Protein AF-A0A813HVU5-F1 (afdb_monomer_lite)

Sequence (683 aa):
MAVALLLPLLDLRRGPETTDIMLYLDDRAWASTAASDCMNFGRKWKDWSSRLGLKENEAKEKYYHQNYALALDEFAKVGAPPKTISGAPALLGVELAPEAGRPFTDKEKKKLDQAALVARTARSLPLPAFRRLRIAAAKAVPKAAYGWLCEAPTEQIFAKVEDAIARAGPNPAMGDRDLKMLFRGHSASPYFMAGQQVLMAAWRRAKRSKALPGTWREVGWVLTLRIFLQKIGCLEVAAWRWTTRLGGIIDLDPSSGDFDQTSGAVGHNTREAWRLTHFERWLARSDARIDSRQCQATAYNEQRCTLTRKLVANDSHRFAEVTGASVSPQKFEVMLSRKDRRNGREPNLCSWCKEARGADWEHMVWKCNASGKPPELAPPTDLLQRPLGWASTARTHSYNFAVLDWMAEVRQRILEDWYEHMSSAPKVKGTGRIAAAATAASYSSSNNHSNRQTAKGAAAATTAATATATAAATRQPQKRKAASQSSGRGSSAGGDQKAVTSSSKKSKLSTPAKKKKIRSSQWLSAFEDVQKKYHCCCARWCSELTQHSADYGFRPRSRLRGHSHRLLNPLSVAILAQAVAVLVVVAKQISHGERGWSGLCCRGCACRNLGQGASPHCASSCGGGHWCLRQSTRRCDTPHKQRGPGHAQGRMSKHAGDWCLSRGTSCRAAGGKASPQEEKEGK

pLDDT: mean 72.26, std 27.8, range [23.89, 98.5]

Organism: Polarella glacialis (NCBI:txid89957)

Radius of gyration: 37.45 Å; chains: 1; bounding box: 85×114×115 Å

Secondary structure (DSSP, 8-state):
-HHHHHHHHHHHTTS-TT-EEEEETTEEEEE-SSHHHHHHHHHHHHHHHHHTT----TTT--B--SSHHHHHHHHHHTT--GGGB-SS-EETTEEP-SSTTPPPPHHHHHHHHHHHHHHHHHHTSSS-HHHHHHHHHHHHHHHHHTT-SSS---HHHHHHHHHHHHTTS---TTS-HHHHHHHH-GGG-HHHHHHHHHHHHHHHHHHHHTS-SS---SSHHHHHHHHHHHHTTEEEEETTEEEETTS-EEE--TTSTT--SSSHHHHHHHHHHHHHHHHHHHHTTTTT-HHHHHTTTPPP-HHHHHHHHHHTTT-HHHHHHHTT----HHHHHHHHTTTGGGG-PPP---TTT--STT-SHHIIIII-GGG---TT-PPP-STTHHHH-PPPTTS-HHHHHHHHHHHHHHHHHHHHHHHHHHHHS---TT-HHHHHHHHHHHHHHHHHHGGGT-SSS-SS--SS--S--------PPPPPP--------------------------------------HHHHHHHHHHHHHHHHHHHHHHHHHHHHHHHHT--------------PPPHHHHHHHHHHHHHHHHHHHHHHHHTSS----------------------------------PPP--------------------------------------------------

Structure (mmCIF, N/CA/C/O backbone):
data_AF-A0A813HVU5-F1
#
_entry.id   AF-A0A813HVU5-F1
#
loop_
_atom_site.group_PDB
_atom_site.id
_atom_site.type_symbol
_atom_site.label_atom_id
_atom_site.label_alt_id
_atom_site.label_comp_id
_atom_site.label_asym_id
_atom_site.label_entity_id
_atom_site.label_seq_id
_atom_site.pdbx_PDB_ins_code
_atom_site.Cartn_x
_atom_site.Cartn_y
_atom_site.Cartn_z
_atom_site.occupancy
_atom_site.B_iso_or_equiv
_atom_site.auth_seq_id
_atom_site.auth_comp_id
_atom_site.auth_asym_id
_atom_site.auth_atom_id
_atom_site.pdbx_PDB_model_num
ATOM 1 N N . MET A 1 1 ? -4.651 -18.122 36.552 1.00 64.75 1 MET A N 1
ATOM 2 C CA . MET A 1 1 ? -5.078 -16.720 36.304 1.00 64.75 1 MET A CA 1
ATOM 3 C C . MET A 1 1 ? -6.364 -16.626 35.480 1.00 64.75 1 MET A C 1
ATOM 5 O O . MET A 1 1 ? -7.356 -16.227 36.062 1.00 64.75 1 MET A O 1
ATOM 9 N N . ALA A 1 2 ? -6.411 -17.025 34.198 1.00 68.94 2 ALA A N 1
ATOM 10 C CA . ALA A 1 2 ? -7.618 -16.871 33.356 1.00 68.94 2 ALA A CA 1
ATOM 11 C C . ALA A 1 2 ? -8.915 -17.432 33.986 1.00 68.94 2 ALA A C 1
ATOM 13 O O . ALA A 1 2 ? -9.935 -16.753 33.985 1.00 68.94 2 ALA A O 1
ATOM 14 N N . VAL A 1 3 ? -8.847 -18.615 34.609 1.00 79.19 3 VAL A N 1
ATOM 15 C CA . VAL A 1 3 ? -9.971 -19.238 35.341 1.00 79.19 3 VAL A CA 1
ATOM 16 C C . VAL A 1 3 ? -10.479 -18.363 36.495 1.00 79.19 3 VAL A C 1
ATOM 18 O O . VAL A 1 3 ? -11.683 -18.217 36.665 1.00 79.19 3 VAL A O 1
ATOM 21 N N . ALA A 1 4 ? -9.580 -17.716 37.245 1.00 82.69 4 ALA A N 1
ATOM 22 C CA . ALA A 1 4 ? -9.945 -16.843 38.364 1.00 82.69 4 ALA A CA 1
ATOM 23 C C . ALA A 1 4 ? -10.682 -15.569 37.911 1.00 82.69 4 ALA A C 1
ATOM 25 O O . ALA A 1 4 ? -11.416 -14.980 38.694 1.00 82.69 4 ALA A O 1
ATOM 26 N N . LEU A 1 5 ? -10.529 -15.166 36.643 1.00 84.88 5 LEU A N 1
ATOM 27 C CA . LEU A 1 5 ? -11.269 -14.046 36.056 1.00 84.88 5 LEU A CA 1
ATOM 28 C C . LEU A 1 5 ? -12.650 -14.459 35.516 1.00 84.88 5 LEU A C 1
ATOM 30 O O . LEU A 1 5 ? -13.473 -13.583 35.267 1.00 84.88 5 LEU A O 1
ATOM 34 N N . LEU A 1 6 ? -12.945 -15.759 35.360 1.00 85.25 6 LEU A N 1
ATOM 35 C CA . LEU A 1 6 ? -14.247 -16.215 34.852 1.00 85.25 6 LEU A CA 1
ATOM 36 C C . LEU A 1 6 ? -15.395 -15.856 35.801 1.00 85.25 6 LEU A C 1
ATOM 38 O O . LEU A 1 6 ? -16.432 -15.404 35.328 1.00 85.25 6 LEU A O 1
ATOM 42 N N . LEU A 1 7 ? -15.213 -16.015 37.116 1.00 88.06 7 LEU A N 1
ATOM 43 C CA . LEU A 1 7 ? -16.244 -15.681 38.105 1.00 88.06 7 LEU A CA 1
ATOM 44 C C . LEU A 1 7 ? -16.591 -14.175 38.106 1.00 88.06 7 LEU A C 1
ATOM 46 O O . LEU A 1 7 ? -17.766 -13.874 37.890 1.00 88.06 7 LEU A O 1
ATOM 50 N N . PRO A 1 8 ? -15.623 -13.234 38.208 1.00 89.44 8 PRO A N 1
ATOM 51 C CA . PRO A 1 8 ? -15.885 -11.810 37.994 1.00 89.44 8 PRO A CA 1
ATOM 52 C C . PRO A 1 8 ? -16.591 -11.514 36.670 1.00 89.44 8 PRO A C 1
ATOM 54 O O . PRO A 1 8 ? -17.556 -10.761 36.648 1.00 89.44 8 PRO A O 1
ATOM 57 N N . LEU A 1 9 ? -16.152 -12.111 35.554 1.00 87.94 9 LEU A N 1
ATOM 58 C CA . LEU A 1 9 ? -16.755 -11.855 34.241 1.00 87.94 9 LEU A CA 1
ATOM 59 C C . LEU A 1 9 ? -18.195 -12.376 34.133 1.00 87.94 9 LEU A C 1
ATOM 61 O O . LEU A 1 9 ? -19.011 -11.742 33.470 1.00 87.94 9 LEU A O 1
ATOM 65 N N . LEU A 1 10 ? -18.519 -13.510 34.759 1.00 89.12 10 LEU A N 1
ATOM 66 C CA . LEU A 1 10 ? -19.881 -14.049 34.801 1.00 89.12 10 LEU A CA 1
ATOM 67 C C . LEU A 1 10 ? -20.800 -13.198 35.683 1.00 89.12 10 LEU A C 1
ATOM 69 O O . LEU A 1 10 ? -21.936 -12.942 35.293 1.00 89.12 10 LEU A O 1
ATOM 73 N N . ASP A 1 11 ? -20.311 -12.733 36.832 1.00 89.69 11 ASP A N 1
ATOM 74 C CA . ASP A 1 11 ? -21.054 -11.843 37.727 1.00 89.69 11 ASP A CA 1
ATOM 75 C C . ASP A 1 11 ? -21.296 -10.464 37.089 1.00 89.69 11 ASP A C 1
ATOM 77 O O . ASP A 1 11 ? -22.418 -9.966 37.045 1.00 89.69 11 ASP A O 1
ATOM 81 N N . LEU A 1 12 ? -20.266 -9.885 36.472 1.00 88.50 12 LEU A N 1
ATOM 82 C CA . LEU A 1 12 ? -20.356 -8.603 35.773 1.00 88.50 12 LEU A CA 1
ATOM 83 C C . LEU A 1 12 ? -21.244 -8.660 34.520 1.00 88.50 12 LEU A C 1
ATOM 85 O O . LEU A 1 12 ? -21.905 -7.672 34.208 1.00 88.50 12 LEU A O 1
ATOM 89 N N . ARG A 1 13 ? -21.332 -9.815 33.844 1.00 87.06 13 ARG A N 1
ATOM 90 C CA . ARG A 1 13 ? -22.300 -10.062 32.755 1.00 87.06 13 ARG A CA 1
ATOM 91 C C . ARG A 1 13 ? -23.753 -10.179 33.219 1.00 87.06 13 ARG A C 1
ATOM 93 O O . ARG A 1 13 ? -24.636 -10.133 32.374 1.00 87.06 13 ARG A O 1
ATOM 100 N N . ARG A 1 14 ? -24.013 -10.313 34.525 1.00 87.19 14 ARG A N 1
ATOM 101 C CA . ARG A 1 14 ? -25.356 -10.166 35.123 1.00 87.19 14 ARG A CA 1
ATOM 102 C C . ARG A 1 14 ? -25.674 -8.707 35.489 1.00 87.19 14 ARG A C 1
ATOM 104 O O . ARG A 1 14 ? -26.652 -8.449 36.185 1.00 87.19 14 ARG A O 1
ATOM 111 N N . GLY A 1 15 ? -24.814 -7.764 35.097 1.00 80.88 15 GLY A N 1
ATOM 112 C CA . GLY A 1 15 ? -25.079 -6.330 35.175 1.00 80.88 15 GLY A CA 1
ATOM 113 C C . GLY A 1 15 ? -26.140 -5.865 34.166 1.00 80.88 15 GLY A C 1
ATOM 114 O O . GLY A 1 15 ? -26.842 -6.692 33.587 1.00 80.88 15 GLY A O 1
ATOM 115 N N . PRO A 1 16 ? -26.262 -4.544 33.950 1.00 80.12 16 PRO A N 1
ATOM 116 C CA . PRO A 1 16 ? -27.166 -3.987 32.949 1.00 80.12 16 PRO A CA 1
ATOM 117 C C . PRO A 1 16 ? -26.905 -4.583 31.560 1.00 80.12 16 PRO A C 1
ATOM 119 O O . PRO A 1 16 ? -25.755 -4.631 31.117 1.00 80.12 16 PRO A O 1
ATOM 122 N N . GLU A 1 17 ? -27.968 -4.976 30.851 1.00 80.81 17 GLU A N 1
ATOM 123 C CA . GLU A 1 17 ? -27.894 -5.535 29.486 1.00 80.81 17 GLU A CA 1
ATOM 124 C C . GLU A 1 17 ? -27.245 -4.569 28.475 1.00 80.81 17 GLU A C 1
ATOM 126 O O . GLU A 1 17 ? -26.781 -4.980 27.415 1.00 80.81 17 GLU A O 1
ATOM 131 N N . THR A 1 18 ? -27.160 -3.286 28.831 1.00 85.94 18 THR A N 1
ATOM 132 C CA . THR A 1 18 ? -26.508 -2.201 28.088 1.00 85.94 18 THR A CA 1
ATOM 133 C C . THR A 1 18 ? -24.976 -2.240 28.115 1.00 85.94 18 THR A C 1
ATOM 135 O O . THR A 1 18 ? -24.357 -1.457 27.395 1.00 85.94 18 THR A O 1
ATOM 138 N N . THR A 1 19 ? -24.342 -3.092 28.936 1.00 89.69 19 THR A N 1
ATOM 139 C CA . THR A 1 19 ? -22.881 -3.064 29.145 1.00 89.69 19 THR A CA 1
ATOM 140 C C . THR A 1 19 ? -22.122 -4.129 28.343 1.00 89.69 19 THR A C 1
ATOM 142 O O . THR A 1 19 ? -22.064 -5.301 28.717 1.00 89.69 19 THR A O 1
ATOM 145 N N . ASP A 1 20 ? -21.432 -3.695 27.288 1.00 89.81 20 ASP A N 1
ATOM 146 C CA . ASP A 1 20 ? -20.458 -4.495 26.542 1.00 89.81 20 ASP A CA 1
ATOM 147 C C . ASP A 1 20 ? -19.122 -4.608 27.301 1.00 89.81 20 ASP A C 1
ATOM 149 O O . ASP A 1 20 ? -18.609 -3.623 27.834 1.00 89.81 20 ASP A O 1
ATOM 153 N N . ILE A 1 21 ? -18.506 -5.799 27.300 1.00 90.81 21 ILE A N 1
ATOM 154 C CA . ILE A 1 21 ? -17.239 -6.083 28.004 1.00 90.81 21 ILE A CA 1
ATOM 155 C C . ILE A 1 21 ? -16.201 -6.659 27.035 1.00 90.81 21 ILE A C 1
ATOM 157 O O . ILE A 1 21 ? -16.434 -7.676 26.376 1.00 90.81 21 ILE A O 1
ATOM 161 N N . MET A 1 22 ? -15.009 -6.062 27.012 1.00 90.25 22 MET A N 1
ATOM 162 C CA . MET A 1 22 ? -13.851 -6.506 26.238 1.00 90.25 22 MET A CA 1
ATOM 163 C C . MET A 1 22 ? -12.650 -6.754 27.158 1.00 90.25 22 MET A C 1
ATOM 165 O O . MET A 1 22 ? -12.278 -5.905 27.967 1.00 90.25 22 MET A O 1
ATOM 169 N N . LEU A 1 23 ? -12.010 -7.915 27.011 1.00 88.94 23 LEU A N 1
ATOM 170 C CA . LEU A 1 23 ? -10.828 -8.296 27.786 1.00 88.94 23 LEU A CA 1
ATOM 171 C C . LEU A 1 23 ? -9.714 -8.781 26.856 1.00 88.94 23 LEU A C 1
ATOM 173 O O . LEU A 1 23 ? -9.942 -9.615 25.978 1.00 88.94 23 LEU A O 1
ATOM 177 N N . TYR A 1 24 ? -8.506 -8.268 27.074 1.00 89.19 24 TYR A N 1
ATOM 178 C CA . TYR A 1 24 ? -7.297 -8.646 26.359 1.00 89.19 24 TYR A CA 1
ATOM 179 C C . TYR A 1 24 ? -6.131 -8.725 27.351 1.00 89.19 24 TYR A C 1
ATOM 181 O O . TYR A 1 24 ? -5.514 -7.719 27.687 1.00 89.19 24 TYR A O 1
ATOM 189 N N . LEU A 1 25 ? -5.820 -9.941 27.814 1.00 88.31 25 LEU A N 1
ATOM 190 C CA . LEU A 1 25 ? -4.843 -10.180 28.886 1.00 88.31 25 LEU A CA 1
ATOM 191 C C . LEU A 1 25 ? -5.219 -9.408 30.170 1.00 88.31 25 LEU A C 1
ATOM 193 O O . LEU A 1 25 ? -6.262 -9.700 30.755 1.00 88.31 25 LEU A O 1
ATOM 197 N N . ASP A 1 26 ? -4.381 -8.471 30.620 1.00 88.75 26 ASP A N 1
ATOM 198 C CA . ASP A 1 26 ? -4.641 -7.569 31.746 1.00 88.75 26 ASP A CA 1
ATOM 199 C C . ASP A 1 26 ? -5.416 -6.303 31.348 1.00 88.75 26 ASP A C 1
ATOM 201 O O . ASP A 1 26 ? -6.113 -5.737 32.192 1.00 88.75 26 ASP A O 1
ATOM 205 N N . ASP A 1 27 ? -5.341 -5.878 30.083 1.00 91.12 27 ASP A N 1
ATOM 206 C CA . ASP A 1 27 ? -6.077 -4.718 29.584 1.00 91.12 27 ASP A CA 1
ATOM 207 C C . ASP A 1 27 ? -7.575 -5.062 29.438 1.00 91.12 27 ASP A C 1
ATOM 209 O O . ASP A 1 27 ? -7.981 -6.085 28.872 1.00 91.12 27 ASP A O 1
ATOM 213 N N . ARG A 1 28 ? -8.420 -4.177 29.972 1.00 90.69 28 ARG A N 1
ATOM 214 C CA . ARG A 1 28 ? -9.874 -4.342 30.076 1.00 90.69 28 ARG A CA 1
ATOM 215 C C . ARG A 1 28 ? -10.563 -3.063 29.635 1.00 90.69 28 ARG A C 1
ATOM 217 O O . ARG A 1 28 ? -10.111 -1.973 29.975 1.00 90.69 28 ARG A O 1
ATOM 224 N N . ALA A 1 29 ? -11.664 -3.208 28.915 1.00 93.75 29 ALA A N 1
ATOM 225 C CA . ALA A 1 29 ? -12.544 -2.112 28.550 1.00 93.75 29 ALA A CA 1
ATOM 226 C C . ALA A 1 29 ? -13.998 -2.567 28.677 1.00 93.75 29 ALA A C 1
ATOM 228 O O . ALA A 1 29 ? -14.326 -3.720 28.400 1.00 93.75 29 ALA A O 1
ATOM 229 N N . TRP A 1 30 ? -14.868 -1.651 29.070 1.00 94.31 30 TRP A N 1
ATOM 230 C CA . TRP A 1 30 ? -16.311 -1.832 29.031 1.00 94.31 30 TRP A CA 1
ATOM 231 C C . TRP A 1 30 ? -16.949 -0.566 28.468 1.00 94.31 30 TRP A C 1
ATOM 233 O O . TRP A 1 30 ? -16.365 0.517 28.545 1.00 94.31 30 TRP A O 1
ATOM 243 N N . ALA A 1 31 ? -18.122 -0.715 27.870 1.00 93.38 31 ALA A N 1
ATOM 244 C CA . ALA A 1 31 ? -18.902 0.383 27.323 1.00 93.38 31 ALA A CA 1
ATOM 245 C C . ALA A 1 31 ? -20.368 0.179 27.701 1.00 93.38 31 ALA A C 1
ATOM 247 O O . ALA A 1 31 ? -20.884 -0.923 27.560 1.00 93.38 31 ALA A O 1
ATOM 248 N N . SER A 1 32 ? -21.024 1.237 28.168 1.00 94.50 32 SER A N 1
ATOM 249 C CA . SER A 1 32 ? -22.469 1.290 28.396 1.00 94.50 32 SER A CA 1
ATOM 250 C C . SER A 1 32 ? -23.022 2.580 27.793 1.00 94.50 32 SER A C 1
ATOM 252 O O . SER A 1 32 ? -22.272 3.522 27.524 1.00 94.50 32 SER A O 1
ATOM 254 N N . THR A 1 33 ? -24.336 2.627 27.598 1.00 92.56 33 THR A N 1
ATOM 255 C CA . THR A 1 33 ? -25.082 3.824 27.195 1.00 92.56 33 THR A CA 1
ATOM 256 C C . THR A 1 33 ? -25.175 4.883 28.298 1.00 92.56 33 THR A C 1
ATOM 258 O O . THR A 1 33 ? -25.596 5.995 28.005 1.00 92.56 33 THR A O 1
ATOM 261 N N . ALA A 1 34 ? -24.804 4.561 29.544 1.00 94.31 34 ALA A N 1
ATOM 262 C CA . ALA A 1 34 ? -24.838 5.487 30.676 1.00 94.31 34 ALA A CA 1
ATOM 263 C C . ALA A 1 34 ? -23.500 5.535 31.439 1.00 94.31 34 ALA A C 1
ATOM 265 O O . ALA A 1 34 ? -22.920 4.502 31.793 1.00 94.31 34 ALA A O 1
ATOM 266 N N . ALA A 1 35 ? -23.032 6.745 31.766 1.00 95.50 35 ALA A N 1
ATOM 267 C CA . ALA A 1 35 ? -21.815 6.957 32.558 1.00 95.50 35 ALA A CA 1
ATOM 268 C C . ALA A 1 35 ? -21.892 6.323 33.964 1.00 95.50 35 ALA A C 1
ATOM 270 O O . ALA A 1 35 ? -20.896 5.796 34.469 1.00 95.50 35 ALA A O 1
ATOM 271 N N . SER A 1 36 ? -23.082 6.315 34.575 1.00 95.50 36 SER A N 1
ATOM 272 C CA . SER A 1 36 ? -23.366 5.670 35.865 1.00 95.50 36 SER A CA 1
ATOM 273 C C . SER A 1 36 ? -23.095 4.166 35.831 1.00 95.50 36 SER A C 1
ATOM 275 O O . SER A 1 36 ? -22.415 3.652 36.719 1.00 95.50 36 SER A O 1
ATOM 277 N N . ASP A 1 37 ? -23.551 3.465 34.793 1.00 94.88 37 ASP A N 1
ATOM 278 C CA . ASP A 1 37 ? -23.311 2.031 34.610 1.00 94.88 37 ASP A CA 1
ATOM 279 C C . ASP A 1 37 ? -21.823 1.734 34.422 1.00 94.88 37 ASP A C 1
ATOM 281 O O . ASP A 1 37 ? -21.286 0.838 35.076 1.00 94.88 37 ASP A O 1
ATOM 285 N N . CYS A 1 38 ? -21.123 2.539 33.616 1.00 94.81 38 CYS A N 1
ATOM 286 C CA . CYS A 1 38 ? -19.672 2.441 33.454 1.00 94.81 38 CYS A CA 1
ATOM 287 C C . CYS A 1 38 ? -18.919 2.609 34.788 1.00 94.81 38 CYS A C 1
ATOM 289 O O . CYS A 1 38 ? -17.984 1.851 35.063 1.00 94.81 38 CYS A O 1
ATOM 291 N N . MET A 1 39 ? -19.328 3.555 35.640 1.00 94.94 39 MET A N 1
ATOM 292 C CA . MET A 1 39 ? -18.751 3.745 36.978 1.00 94.94 39 MET A CA 1
ATOM 293 C C . MET A 1 39 ? -19.110 2.603 37.939 1.00 94.94 39 MET A C 1
ATOM 295 O O . MET A 1 39 ? -18.262 2.130 38.697 1.00 94.94 39 MET A O 1
ATOM 299 N N . ASN A 1 40 ? -20.354 2.122 37.906 1.00 94.25 40 ASN A N 1
ATOM 300 C CA . ASN A 1 40 ? -20.818 0.987 38.706 1.00 94.25 40 ASN A CA 1
ATOM 301 C C . ASN A 1 40 ? -20.042 -0.289 38.361 1.00 94.25 40 ASN A C 1
ATOM 303 O O . ASN A 1 40 ? -19.597 -1.006 39.259 1.00 94.25 40 ASN A O 1
ATOM 307 N N . PHE A 1 41 ? -19.820 -0.534 37.070 1.00 94.06 41 PHE A N 1
ATOM 308 C CA . PHE A 1 41 ? -19.004 -1.634 36.573 1.00 94.06 41 PHE A CA 1
ATOM 309 C C . PHE A 1 41 ? -17.554 -1.520 37.057 1.00 94.06 41 PHE A C 1
ATOM 311 O O . PHE A 1 41 ? -17.019 -2.477 37.616 1.00 94.06 41 PHE A O 1
ATOM 318 N N . GLY A 1 42 ? -16.936 -0.339 36.930 1.00 93.88 42 GLY A N 1
ATOM 319 C CA . GLY A 1 42 ? -15.574 -0.089 37.413 1.00 93.88 42 GLY A CA 1
ATOM 320 C C . GLY A 1 42 ? -15.414 -0.323 38.920 1.00 93.88 42 GLY A C 1
ATOM 321 O O . GLY A 1 42 ? -14.433 -0.931 39.351 1.00 93.88 42 GLY A O 1
ATOM 322 N N . ARG A 1 43 ? -16.406 0.081 39.728 1.00 95.00 43 ARG A N 1
ATOM 323 C CA . ARG A 1 43 ? -16.439 -0.194 41.177 1.00 95.00 43 ARG A CA 1
ATOM 324 C C . ARG A 1 43 ? -16.542 -1.692 41.480 1.00 95.00 43 ARG A C 1
ATOM 326 O O . ARG A 1 43 ? -15.740 -2.195 42.263 1.00 95.00 43 ARG A O 1
ATOM 333 N N . LYS A 1 44 ? -17.456 -2.418 40.821 1.00 94.56 44 LYS A N 1
ATOM 334 C CA . LYS A 1 44 ? -17.577 -3.882 40.960 1.00 94.56 44 LYS A CA 1
ATOM 335 C C . LYS A 1 44 ? -16.304 -4.617 40.520 1.00 94.56 44 LYS A C 1
ATOM 337 O O . LYS A 1 44 ? -15.886 -5.557 41.188 1.00 94.56 44 LYS A O 1
ATOM 342 N N . TRP A 1 45 ? -15.652 -4.177 39.438 1.00 94.12 45 TRP A N 1
ATOM 343 C CA . TRP A 1 45 ? -14.375 -4.750 38.996 1.00 94.12 45 TRP A CA 1
ATOM 344 C C . TRP A 1 45 ? -13.267 -4.555 40.042 1.00 94.12 45 TRP A C 1
ATOM 346 O O . TRP A 1 45 ? -12.513 -5.488 40.318 1.00 94.12 45 TRP A O 1
ATOM 356 N N . LYS A 1 46 ? -13.167 -3.362 40.645 1.00 94.62 46 LYS A N 1
ATOM 357 C CA . LYS A 1 46 ? -12.185 -3.065 41.703 1.00 94.62 46 LYS A CA 1
ATOM 358 C C . LYS A 1 46 ? -12.388 -3.932 42.947 1.00 94.62 46 LYS A C 1
ATOM 360 O O . LYS A 1 46 ? -11.408 -4.460 43.465 1.00 94.62 46 LYS A O 1
ATOM 365 N N . ASP A 1 47 ? -13.634 -4.130 43.376 1.00 95.62 47 ASP A N 1
ATOM 366 C CA . ASP A 1 47 ? -13.982 -5.047 44.470 1.00 95.62 47 ASP A CA 1
ATOM 367 C C . ASP A 1 47 ? -13.565 -6.494 44.147 1.00 95.62 47 ASP A C 1
ATOM 369 O O . ASP A 1 47 ? -12.757 -7.083 44.865 1.00 95.62 47 ASP A O 1
ATOM 373 N N . TRP A 1 48 ? -13.987 -7.033 42.996 1.00 94.50 48 TRP A N 1
ATOM 374 C CA . TRP A 1 48 ? -13.557 -8.360 42.533 1.00 94.50 48 TRP A CA 1
ATOM 375 C C . TRP A 1 48 ? -12.033 -8.510 42.446 1.00 94.50 48 TRP A C 1
ATOM 377 O O . TRP A 1 48 ? -11.491 -9.548 42.824 1.00 94.50 48 TRP A O 1
ATOM 387 N N . SER A 1 49 ? -11.329 -7.477 41.986 1.00 94.06 49 SER A N 1
ATOM 388 C CA . SER A 1 49 ? -9.866 -7.478 41.899 1.00 94.06 49 SER A CA 1
ATOM 389 C C . SER A 1 49 ? -9.224 -7.531 43.282 1.00 94.06 49 SER A C 1
ATOM 391 O O . SER A 1 49 ? -8.343 -8.359 43.504 1.00 94.06 49 SER A O 1
ATOM 393 N N . SER A 1 50 ? -9.724 -6.731 44.230 1.00 95.31 50 SER A N 1
ATOM 394 C CA . SER A 1 50 ? -9.287 -6.745 45.630 1.00 95.31 50 SER A CA 1
ATOM 395 C C . SER A 1 50 ? -9.482 -8.123 46.274 1.00 95.31 50 SER A C 1
ATOM 397 O O . SER A 1 50 ? -8.540 -8.677 46.842 1.00 95.31 50 SER A O 1
ATOM 399 N N . ARG A 1 51 ? -10.659 -8.743 46.089 1.00 94.62 51 ARG A N 1
ATOM 400 C CA . ARG A 1 51 ? -10.967 -10.107 46.570 1.00 94.62 51 ARG A CA 1
ATOM 401 C C . ARG A 1 51 ? -10.041 -11.177 45.983 1.00 94.62 51 ARG A C 1
ATOM 403 O O . ARG A 1 51 ? -9.740 -12.159 46.651 1.00 94.62 51 ARG A O 1
ATOM 410 N N . LEU A 1 52 ? -9.571 -10.988 44.750 1.00 93.62 52 LEU A N 1
ATOM 411 C CA . LEU A 1 52 ? -8.596 -11.864 44.087 1.00 93.62 52 LEU A CA 1
ATOM 412 C C . LEU A 1 52 ? -7.129 -11.537 44.438 1.00 93.62 52 LEU A C 1
ATOM 414 O O . LEU A 1 52 ? -6.219 -12.132 43.858 1.00 93.62 52 LEU A O 1
ATOM 418 N N . GLY A 1 53 ? -6.874 -10.587 45.346 1.00 94.88 53 GLY A N 1
ATOM 419 C CA . GLY A 1 53 ? -5.525 -10.133 45.704 1.00 94.88 53 GLY A CA 1
ATOM 420 C C . GLY A 1 53 ? -4.811 -9.352 44.592 1.00 94.88 53 GLY A C 1
ATOM 421 O O . GLY A 1 53 ? -3.585 -9.237 44.600 1.00 94.88 53 GLY A O 1
ATOM 422 N N . LEU A 1 54 ? -5.556 -8.833 43.611 1.00 94.12 54 LEU A N 1
ATOM 423 C CA . LEU A 1 54 ? -5.041 -8.063 42.482 1.00 94.12 54 LEU A CA 1
ATOM 424 C C . LEU A 1 54 ? -5.091 -6.560 42.783 1.00 94.12 54 LEU A C 1
ATOM 426 O O . LEU A 1 54 ? -6.086 -6.038 43.283 1.00 94.12 54 LEU A O 1
ATOM 430 N N . LYS A 1 55 ? -4.023 -5.843 42.420 1.00 95.38 55 LYS A N 1
ATOM 431 C CA . LYS A 1 55 ? -3.935 -4.385 42.560 1.00 95.38 55 LYS A CA 1
ATOM 432 C C . LYS A 1 55 ? -4.130 -3.696 41.211 1.00 95.38 55 LYS A C 1
ATOM 434 O O . LYS A 1 55 ? -3.285 -3.812 40.325 1.00 95.38 55 LYS A O 1
ATOM 439 N N . GLU A 1 56 ? -5.220 -2.949 41.085 1.00 94.88 56 GLU A N 1
ATOM 440 C CA . GLU A 1 56 ? -5.523 -2.151 39.895 1.00 94.88 56 GLU A CA 1
ATOM 441 C C . GLU A 1 56 ? -4.589 -0.937 39.747 1.00 94.88 56 GLU A C 1
ATOM 443 O O . GLU A 1 56 ? -4.068 -0.391 40.723 1.00 94.88 56 GLU A O 1
ATOM 448 N N . ASN A 1 57 ? -4.371 -0.501 38.503 1.00 95.19 57 ASN A N 1
ATOM 449 C CA . ASN A 1 57 ? -3.521 0.646 38.185 1.00 95.19 57 ASN A CA 1
ATOM 450 C C . ASN A 1 57 ? -4.374 1.879 37.852 1.00 95.19 57 ASN A C 1
ATOM 452 O O . ASN A 1 57 ? -4.665 2.155 36.689 1.00 95.19 57 ASN A O 1
ATOM 456 N N . GLU A 1 58 ? -4.729 2.649 38.879 1.00 93.06 58 GLU A N 1
ATOM 457 C CA . GLU A 1 58 ? -5.544 3.872 38.773 1.00 93.06 58 GLU A CA 1
ATOM 458 C C . GLU A 1 58 ? -4.982 4.919 37.792 1.00 93.06 58 GLU A C 1
ATOM 460 O O . GLU A 1 58 ? -5.732 5.701 37.211 1.00 93.06 58 GLU A O 1
ATOM 465 N N . ALA A 1 59 ? -3.666 4.943 37.547 1.00 93.06 59 ALA A N 1
ATOM 466 C CA . ALA A 1 59 ? -3.076 5.866 36.576 1.00 93.06 59 ALA A CA 1
ATOM 467 C C . ALA A 1 59 ? -3.418 5.487 35.119 1.00 93.06 59 ALA A C 1
ATOM 469 O O . ALA A 1 59 ? -3.525 6.374 34.263 1.00 93.06 59 ALA A O 1
ATOM 470 N N . LYS A 1 60 ? -3.618 4.185 34.846 1.00 93.19 60 LYS A N 1
ATOM 471 C CA . LYS A 1 60 ? -4.108 3.656 33.561 1.00 93.19 60 LYS A CA 1
ATOM 472 C C . LYS A 1 60 ? -5.628 3.783 33.400 1.00 93.19 60 LYS A C 1
ATOM 474 O O . LYS A 1 60 ? -6.091 3.751 32.265 1.00 93.19 60 LYS A O 1
ATOM 479 N N . GLU A 1 61 ? -6.393 3.910 34.483 1.00 94.56 61 GLU A N 1
ATOM 480 C CA . GLU A 1 61 ? -7.854 4.038 34.427 1.00 94.56 61 GLU A CA 1
ATOM 481 C C . GLU A 1 61 ? -8.254 5.307 33.660 1.00 94.56 61 GLU A C 1
ATOM 483 O O . GLU A 1 61 ? -7.794 6.420 33.972 1.00 94.56 61 GLU A O 1
ATOM 488 N N . LYS A 1 62 ? -9.081 5.128 32.622 1.00 95.31 62 LYS A N 1
ATOM 489 C CA . LYS A 1 62 ? -9.590 6.211 31.780 1.00 95.31 62 LYS A CA 1
ATOM 490 C C . LYS A 1 62 ? -11.065 6.012 31.444 1.00 95.31 62 LYS A C 1
ATOM 492 O O . LYS A 1 62 ? -11.459 4.923 31.040 1.00 95.31 62 LYS A O 1
ATOM 497 N N . TYR A 1 63 ? -11.828 7.092 31.553 1.00 95.00 63 TYR A N 1
ATOM 498 C CA . TYR A 1 63 ? -13.203 7.216 31.077 1.00 95.00 63 TYR A CA 1
ATOM 499 C C . TYR A 1 63 ? -13.212 8.051 29.796 1.00 95.00 63 TYR A C 1
ATOM 501 O O . TYR A 1 63 ? -12.386 8.951 29.629 1.00 95.00 63 TYR A O 1
ATOM 509 N N . TYR A 1 64 ? -14.114 7.730 28.874 1.00 92.94 64 TYR A N 1
ATOM 510 C CA . TYR A 1 64 ? -14.184 8.340 27.549 1.00 92.94 64 TYR A CA 1
ATOM 511 C C . TYR A 1 64 ? -15.619 8.329 27.037 1.00 92.94 64 TYR A C 1
ATOM 513 O O . TYR A 1 64 ? -16.364 7.380 27.270 1.00 92.94 64 TYR A O 1
ATOM 521 N N . HIS A 1 65 ? -15.960 9.371 26.291 1.00 90.69 65 HIS A N 1
ATOM 522 C CA . HIS A 1 65 ? -17.187 9.488 25.523 1.00 90.69 65 HIS A CA 1
ATOM 523 C C . HIS A 1 65 ? -16.855 10.201 24.201 1.00 90.69 65 HIS A C 1
ATOM 525 O O . HIS A 1 65 ? -15.883 10.955 24.137 1.00 90.69 65 HIS A O 1
ATOM 531 N N . GLN A 1 66 ? -17.630 9.946 23.140 1.00 85.31 66 GLN A N 1
ATOM 532 C CA . GLN A 1 66 ? -17.340 10.473 21.796 1.00 85.31 66 GLN A CA 1
ATOM 533 C C . GLN A 1 66 ? -17.382 12.005 21.749 1.00 85.31 66 GLN A C 1
ATOM 535 O O . GLN A 1 66 ? -16.571 12.618 21.075 1.00 85.31 66 GLN A O 1
ATOM 540 N N . ASN A 1 67 ? -18.276 12.629 22.513 1.00 88.12 67 ASN A N 1
ATOM 541 C CA . ASN A 1 67 ? -18.235 14.064 22.775 1.00 88.12 67 ASN A CA 1
ATOM 542 C C . ASN A 1 67 ? -17.518 14.294 24.115 1.00 88.12 67 ASN A C 1
ATOM 544 O O . ASN A 1 67 ? -18.012 13.852 25.156 1.00 88.12 67 ASN A O 1
ATOM 548 N N . TYR A 1 68 ? -16.370 14.979 24.093 1.00 89.25 68 TYR A N 1
ATOM 549 C CA . TYR A 1 68 ? -15.546 15.208 25.286 1.00 89.25 68 TYR A CA 1
ATOM 550 C C . TYR A 1 68 ? -16.182 16.175 26.299 1.00 89.25 68 TYR A C 1
ATOM 552 O O . TYR A 1 68 ? -15.993 15.999 27.501 1.00 89.25 68 TYR A O 1
ATOM 560 N N . ALA A 1 69 ? -16.979 17.151 25.851 1.00 90.69 69 ALA A N 1
ATOM 561 C CA . ALA A 1 69 ? -17.703 18.048 26.754 1.00 90.69 69 ALA A CA 1
ATOM 562 C C . ALA A 1 69 ? -18.793 17.288 27.531 1.00 90.69 69 ALA A C 1
ATOM 564 O O . ALA A 1 69 ? -18.860 17.398 28.754 1.00 90.69 69 ALA A O 1
ATOM 565 N N . LEU A 1 70 ? -19.559 16.430 26.843 1.00 91.12 70 LEU A N 1
ATOM 566 C CA . LEU A 1 70 ? -20.488 15.498 27.498 1.00 91.12 70 LEU A CA 1
ATOM 567 C C . LEU A 1 70 ? -19.749 14.496 28.397 1.00 91.12 70 LEU A C 1
ATOM 569 O O . LEU A 1 70 ? -20.241 14.176 29.471 1.00 91.12 70 LEU A O 1
ATOM 573 N N . ALA A 1 71 ? -18.539 14.057 28.022 1.00 91.19 71 ALA A N 1
ATOM 574 C CA . ALA A 1 71 ? -17.714 13.206 28.883 1.00 91.19 71 ALA A CA 1
ATOM 575 C C . ALA A 1 71 ? -17.421 13.880 30.230 1.00 91.19 71 ALA A C 1
ATOM 577 O O . ALA A 1 71 ? -17.543 13.242 31.271 1.00 91.19 71 ALA A O 1
ATOM 578 N N . LEU A 1 72 ? -17.018 15.154 30.208 1.00 92.38 72 LEU A N 1
ATOM 579 C CA . LEU A 1 72 ? -16.718 15.913 31.421 1.00 92.38 72 LEU A CA 1
ATOM 580 C C . LEU A 1 72 ? -17.962 16.090 32.294 1.00 92.38 72 LEU A C 1
ATOM 582 O O . LEU A 1 72 ? -17.869 15.870 33.495 1.00 92.38 72 LEU A O 1
ATOM 586 N N . ASP A 1 73 ? -19.106 16.434 31.703 1.00 95.00 73 ASP A N 1
ATOM 587 C CA . ASP A 1 73 ? -20.365 16.628 32.427 1.00 95.00 73 ASP A CA 1
ATOM 588 C C . ASP A 1 73 ? -20.919 15.316 33.016 1.00 95.00 73 ASP A C 1
ATOM 590 O O . ASP A 1 73 ? -21.079 15.196 34.233 1.00 95.00 73 ASP A O 1
ATOM 594 N N . GLU A 1 74 ? -21.155 14.298 32.184 1.00 95.69 74 GLU A N 1
ATOM 595 C CA . GLU A 1 74 ? -21.767 13.039 32.621 1.00 95.69 74 GLU A CA 1
ATOM 596 C C . GLU A 1 74 ? -20.895 12.289 33.629 1.00 95.69 74 GLU A C 1
ATOM 598 O O . GLU A 1 74 ? -21.396 11.860 34.671 1.00 95.69 74 GLU A O 1
ATOM 603 N N . PHE A 1 75 ? -19.589 12.146 33.364 1.00 95.94 75 PHE A N 1
ATOM 604 C CA . PHE A 1 75 ? -18.707 11.428 34.283 1.00 95.94 75 PHE A CA 1
ATOM 605 C C . PHE A 1 75 ? -18.429 12.223 35.569 1.00 95.94 75 PHE A C 1
ATOM 607 O O . PHE A 1 75 ? -18.308 11.599 36.625 1.00 95.94 75 PHE A O 1
ATOM 614 N N . ALA A 1 76 ? -18.402 13.564 35.547 1.00 94.25 76 ALA A N 1
ATOM 615 C CA . ALA A 1 76 ? -18.311 14.347 36.785 1.00 94.25 76 ALA A CA 1
ATOM 616 C C . ALA A 1 76 ? -19.578 14.212 37.646 1.00 94.25 76 ALA A C 1
ATOM 618 O O . ALA A 1 76 ? -19.458 14.011 38.856 1.00 94.25 76 ALA A O 1
ATOM 619 N N . LYS A 1 77 ? -20.776 14.228 37.039 1.00 96.75 77 LYS A N 1
ATOM 620 C CA . LYS A 1 77 ? -22.061 14.009 37.738 1.00 96.75 77 LYS A CA 1
ATOM 621 C C . LYS A 1 77 ? -22.111 12.682 38.501 1.00 96.75 77 LYS A C 1
ATOM 623 O O . LYS A 1 77 ? -22.702 12.622 39.575 1.00 96.75 77 LYS A O 1
ATOM 628 N N . VAL A 1 78 ? -21.463 11.633 37.987 1.00 97.06 78 VAL A N 1
ATOM 629 C CA . VAL A 1 78 ? -21.366 10.316 38.654 1.00 97.06 78 VAL A CA 1
ATOM 630 C C . VAL A 1 78 ? -20.082 10.126 39.481 1.00 97.06 78 VAL A C 1
ATOM 632 O O . VAL A 1 78 ? -19.764 9.008 39.890 1.00 97.06 78 VAL A O 1
ATOM 635 N N . GLY A 1 79 ? -19.346 11.208 39.758 1.00 96.38 79 GLY A N 1
ATOM 636 C CA . GLY A 1 79 ? -18.207 11.220 40.682 1.00 96.38 79 GLY A CA 1
ATOM 637 C C . GLY A 1 79 ? -16.884 10.689 40.117 1.00 96.38 79 GLY A C 1
ATOM 638 O O . GLY A 1 79 ? -16.003 10.307 40.890 1.00 96.38 79 GLY A O 1
ATOM 639 N N . ALA A 1 80 ? -16.708 10.637 38.794 1.00 96.06 80 ALA A N 1
ATOM 640 C CA . ALA A 1 80 ? -15.421 10.281 38.202 1.00 96.06 80 ALA A CA 1
ATOM 641 C C . ALA A 1 80 ? -14.393 11.416 38.403 1.00 96.06 80 ALA A C 1
ATOM 643 O O . ALA A 1 80 ? -14.693 12.576 38.109 1.00 96.06 80 ALA A O 1
ATOM 644 N N . PRO A 1 81 ? -13.153 11.127 38.845 1.00 94.88 81 PRO A N 1
ATOM 645 C CA . PRO A 1 81 ? -12.122 12.154 38.968 1.00 94.88 81 PRO A CA 1
ATOM 646 C C . PRO A 1 81 ? -11.791 12.785 37.601 1.00 94.88 81 PRO A C 1
ATOM 648 O O . PRO A 1 81 ? -11.434 12.047 36.687 1.00 94.88 81 PRO A O 1
ATOM 651 N N . PRO A 1 82 ? -11.761 14.122 37.432 1.00 94.06 82 PRO A N 1
ATOM 652 C CA . PRO A 1 82 ? -11.508 14.741 36.122 1.00 94.06 82 PRO A CA 1
ATOM 653 C C . PRO A 1 82 ? -10.223 14.261 35.419 1.00 94.06 82 PRO A C 1
ATOM 655 O O . PRO A 1 82 ? -10.194 14.102 34.205 1.00 94.06 82 PRO A O 1
ATOM 658 N N . LYS A 1 83 ? -9.176 13.916 36.187 1.00 95.19 83 LYS A N 1
ATOM 659 C CA . LYS A 1 83 ? -7.903 13.332 35.704 1.00 95.19 83 LYS A CA 1
ATOM 660 C C . LYS A 1 83 ? -8.014 11.936 35.052 1.00 95.19 83 LYS A C 1
ATOM 662 O O . LYS A 1 83 ? -7.046 11.455 34.447 1.00 95.19 83 LYS A O 1
ATOM 667 N N . THR A 1 84 ? -9.128 11.227 35.242 1.00 95.44 84 THR A N 1
ATOM 668 C CA . THR A 1 84 ? -9.402 9.939 34.587 1.00 95.44 84 THR A CA 1
ATOM 669 C C . THR A 1 84 ? -10.264 10.109 33.339 1.00 95.44 84 THR A C 1
ATOM 671 O O . THR A 1 84 ? -10.207 9.250 32.469 1.00 95.44 84 THR A O 1
ATOM 674 N N . ILE A 1 85 ? -10.979 11.220 33.170 1.00 94.75 85 ILE A N 1
ATOM 675 C CA . ILE A 1 85 ? -11.702 11.516 31.928 1.00 94.75 85 ILE A CA 1
ATOM 676 C C . ILE A 1 85 ? -10.672 11.901 30.852 1.00 94.75 85 ILE A C 1
ATOM 678 O O . ILE A 1 85 ? -9.754 12.684 31.096 1.00 94.75 85 ILE A O 1
ATOM 682 N N . SER A 1 86 ? -10.762 11.305 29.664 1.00 92.00 86 SER A N 1
ATOM 683 C CA . SER A 1 86 ? -9.808 11.522 28.575 1.00 92.00 86 SER A CA 1
ATOM 684 C C . SER A 1 86 ? -10.524 11.645 27.244 1.00 92.00 86 SER A C 1
ATOM 686 O O . SER A 1 86 ? -11.320 10.781 26.897 1.00 92.00 86 SER A O 1
ATOM 688 N N . GLY A 1 87 ? -10.191 12.678 26.466 1.00 88.44 87 GLY A N 1
ATOM 689 C CA . GLY A 1 87 ? -10.714 12.838 25.109 1.00 88.44 87 GLY A CA 1
ATOM 690 C C . GLY A 1 87 ? -10.154 11.827 24.104 1.00 88.44 87 GLY A C 1
ATOM 691 O O . GLY A 1 87 ? -10.788 11.587 23.090 1.00 88.44 87 GLY A O 1
ATOM 692 N N . ALA A 1 88 ? -8.994 11.210 24.366 1.00 88.12 88 ALA A N 1
ATOM 693 C CA . ALA A 1 88 ? -8.346 10.280 23.433 1.00 88.12 88 ALA A CA 1
ATOM 694 C C . ALA A 1 88 ? -7.620 9.133 24.172 1.00 88.12 88 ALA A C 1
ATOM 696 O O . ALA A 1 88 ? -6.382 9.100 24.219 1.00 88.12 88 ALA A O 1
ATOM 697 N N . PRO A 1 89 ? -8.354 8.191 24.798 1.00 91.56 89 PRO A N 1
ATOM 698 C CA . PRO A 1 89 ? -7.753 7.024 25.434 1.00 91.56 89 PRO A CA 1
ATOM 699 C C . PRO A 1 89 ? -7.075 6.123 24.394 1.00 91.56 89 PRO A C 1
ATOM 701 O O . PRO A 1 89 ? -7.502 6.019 23.242 1.00 91.56 89 PRO A O 1
ATOM 704 N N . ALA A 1 90 ? -6.028 5.420 24.826 1.00 91.88 90 ALA A N 1
ATOM 705 C CA . ALA A 1 90 ? -5.337 4.431 24.008 1.00 91.88 90 ALA A CA 1
ATOM 706 C C . ALA A 1 90 ? -5.746 3.011 24.425 1.00 91.88 90 ALA A C 1
ATOM 708 O O . ALA A 1 90 ? -5.389 2.570 25.515 1.00 91.88 90 ALA A O 1
ATOM 709 N N . LEU A 1 91 ? -6.433 2.283 23.543 1.00 91.69 91 LEU A N 1
ATOM 710 C CA . LEU A 1 91 ? -6.797 0.875 23.717 1.00 91.69 91 LEU A CA 1
ATOM 711 C C . LEU A 1 91 ? -5.925 0.012 22.802 1.00 91.69 91 LEU A C 1
ATOM 713 O O . LEU A 1 91 ? -5.947 0.175 21.585 1.00 91.69 91 LEU A O 1
ATOM 717 N N . LEU A 1 92 ? -5.120 -0.890 23.374 1.00 91.56 92 LEU A N 1
ATOM 718 C CA . LEU A 1 92 ? -4.196 -1.769 22.633 1.00 91.56 92 LEU A CA 1
ATOM 719 C C . LEU A 1 92 ? -3.222 -1.029 21.683 1.00 91.56 92 LEU A C 1
ATOM 721 O O . LEU A 1 92 ? -2.701 -1.601 20.732 1.00 91.56 92 LEU A O 1
ATOM 725 N N . GLY A 1 93 ? -2.950 0.257 21.935 1.00 90.38 93 GLY A N 1
ATOM 726 C CA . GLY A 1 93 ? -2.129 1.108 21.061 1.00 90.38 93 GLY A CA 1
ATOM 727 C C . GLY A 1 93 ? -2.882 1.758 19.890 1.00 90.38 93 GLY A C 1
ATOM 728 O O . GLY A 1 93 ? -2.250 2.409 19.057 1.00 90.38 93 GLY A O 1
ATOM 729 N N . VAL A 1 94 ? -4.208 1.610 19.838 1.00 91.31 94 VAL A N 1
ATOM 730 C CA . VAL A 1 94 ? -5.135 2.407 19.024 1.00 91.31 94 VAL A CA 1
ATOM 731 C C . VAL A 1 94 ? -5.620 3.578 19.870 1.00 91.31 94 VAL A C 1
ATOM 733 O O . VAL A 1 94 ? -6.099 3.365 20.979 1.00 91.31 94 VAL A O 1
ATOM 736 N N . GLU A 1 95 ? -5.506 4.808 19.380 1.00 90.19 95 GLU A N 1
ATOM 737 C CA . GLU A 1 95 ? -6.027 5.984 20.085 1.00 90.19 95 GLU A CA 1
ATOM 738 C C . GLU A 1 95 ? -7.400 6.348 19.538 1.00 90.19 95 GLU A C 1
ATOM 740 O O . GLU A 1 95 ? -7.540 6.661 18.350 1.00 90.19 95 GLU A O 1
ATOM 745 N N . LEU A 1 96 ? -8.409 6.282 20.410 1.00 88.25 96 LEU A N 1
ATOM 746 C CA . LEU A 1 96 ? -9.768 6.671 20.057 1.00 88.25 96 LEU A CA 1
ATOM 747 C C . LEU A 1 96 ? -9.792 8.172 19.745 1.00 88.25 96 LEU A C 1
ATOM 749 O O . LEU A 1 96 ? -9.119 8.966 20.403 1.00 88.25 96 LEU A O 1
ATOM 753 N N . ALA A 1 97 ? -10.538 8.541 18.709 1.00 75.06 97 ALA A N 1
ATOM 754 C CA . ALA A 1 97 ? -10.766 9.924 18.319 1.00 75.06 97 ALA A CA 1
ATOM 755 C C . ALA A 1 97 ? -12.211 10.301 18.694 1.00 75.06 97 ALA A C 1
ATOM 757 O O . ALA A 1 97 ? -13.117 9.572 18.279 1.00 75.06 97 ALA A O 1
ATOM 758 N N . PRO A 1 98 ? -12.430 11.393 19.449 1.00 63.78 98 PRO A N 1
ATOM 759 C CA . PRO A 1 98 ? -13.770 11.910 19.721 1.00 63.78 98 PRO A CA 1
ATOM 760 C C . PRO A 1 98 ? -14.332 12.623 18.480 1.00 63.78 98 PRO A C 1
ATOM 762 O O . PRO A 1 98 ? -15.504 12.497 18.144 1.00 63.78 98 PRO A O 1
ATOM 765 N N . GLU A 1 99 ? -13.451 13.308 17.750 1.00 67.38 99 GLU A N 1
ATOM 766 C CA . GLU A 1 99 ? -13.756 14.179 16.620 1.00 67.38 99 GLU A CA 1
ATOM 767 C C . GLU A 1 99 ? -12.919 13.774 15.400 1.00 67.38 99 GLU A C 1
ATOM 769 O O . GLU A 1 99 ? -11.742 13.411 15.526 1.00 67.38 99 GLU A O 1
ATOM 774 N N . ALA A 1 100 ? -13.532 13.842 14.217 1.00 67.31 100 ALA A N 1
ATOM 775 C CA . ALA A 1 100 ? -12.856 13.608 12.945 1.00 67.31 100 ALA A CA 1
ATOM 776 C C . ALA A 1 100 ? -11.839 14.723 12.657 1.00 67.31 100 ALA A C 1
ATOM 778 O O . ALA A 1 100 ? -12.104 15.894 12.925 1.00 67.31 100 ALA A O 1
ATOM 779 N N . GLY A 1 101 ? -10.680 14.375 12.091 1.00 72.50 101 GLY A N 1
ATOM 780 C CA . GLY A 1 101 ? -9.646 15.361 11.765 1.00 72.50 101 GLY A CA 1
ATOM 781 C C . GLY A 1 101 ? -8.830 15.846 12.968 1.00 72.50 101 GLY A C 1
ATOM 782 O O . GLY A 1 101 ? -8.133 16.860 12.866 1.00 72.50 101 GLY A O 1
ATOM 783 N N . ARG A 1 102 ? -8.868 15.128 14.103 1.00 83.31 102 ARG A N 1
ATOM 784 C CA . ARG A 1 102 ? -7.993 15.421 15.249 1.00 83.31 102 ARG A CA 1
ATOM 785 C C . ARG A 1 102 ? -6.510 15.432 14.832 1.00 83.31 102 ARG A C 1
ATOM 787 O O . ARG A 1 102 ? -6.092 14.624 13.998 1.00 83.31 102 ARG A O 1
ATOM 794 N N . PRO A 1 103 ? -5.654 16.265 15.452 1.00 84.81 103 PRO A N 1
ATOM 795 C CA . PRO A 1 103 ? -4.219 16.185 15.214 1.00 84.81 103 PRO A CA 1
ATOM 796 C C . PRO A 1 103 ? -3.657 14.819 15.641 1.00 84.81 103 PRO A C 1
ATOM 798 O O . PRO A 1 103 ? -4.125 14.191 16.598 1.00 84.81 103 PRO A O 1
ATOM 801 N N . PHE A 1 104 ? -2.604 14.366 14.955 1.00 86.81 104 PHE A N 1
ATOM 802 C CA . PHE A 1 104 ? -1.902 13.140 15.342 1.00 86.81 104 PHE A CA 1
ATOM 803 C C . PHE A 1 104 ? -1.237 13.304 16.700 1.00 86.81 104 PHE A C 1
ATOM 805 O O . PHE A 1 104 ? -0.574 14.315 16.973 1.00 86.81 104 PHE A O 1
ATOM 812 N N . THR A 1 105 ? -1.346 12.274 17.528 1.00 89.38 105 THR A N 1
ATOM 813 C CA . THR A 1 105 ? -0.670 12.255 18.820 1.00 89.38 105 THR A CA 1
ATOM 814 C C . THR A 1 105 ? 0.829 12.042 18.638 1.00 89.38 105 THR A C 1
ATOM 816 O O . THR A 1 105 ? 1.323 11.578 17.603 1.00 89.38 105 THR A O 1
ATOM 819 N N . ASP A 1 106 ? 1.588 12.303 19.695 1.00 91.00 106 ASP A N 1
ATOM 820 C CA . ASP A 1 106 ? 3.019 12.021 19.686 1.00 91.00 106 ASP A CA 1
ATOM 821 C C . ASP A 1 106 ? 3.323 10.516 19.687 1.00 91.00 106 ASP A C 1
ATOM 823 O O . ASP A 1 106 ? 4.396 10.113 19.232 1.00 91.00 106 ASP A O 1
ATOM 827 N N . LYS A 1 107 ? 2.376 9.656 20.103 1.00 91.38 107 LYS A N 1
ATOM 828 C CA . LYS A 1 107 ? 2.516 8.198 19.958 1.00 91.38 107 LYS A CA 1
ATOM 829 C C . LYS A 1 107 ? 2.408 7.784 18.492 1.00 91.38 107 LYS A C 1
ATOM 831 O O . LYS A 1 107 ? 3.228 6.989 18.031 1.00 91.38 107 LYS A O 1
ATOM 836 N N . GLU A 1 108 ? 1.465 8.354 17.745 1.00 93.25 108 GLU A N 1
ATOM 837 C CA . GLU A 1 108 ? 1.296 8.104 16.309 1.00 93.25 108 GLU A CA 1
ATOM 838 C C . GLU A 1 108 ? 2.487 8.621 15.494 1.00 93.25 108 GLU A C 1
ATOM 840 O O . GLU A 1 108 ? 3.050 7.873 14.690 1.00 93.25 108 GLU A O 1
ATOM 845 N N . LYS A 1 109 ? 2.952 9.848 15.766 1.00 94.31 109 LYS A N 1
ATOM 846 C CA . LYS A 1 109 ? 4.175 10.405 15.157 1.00 94.31 109 LYS A CA 1
ATOM 847 C C . LYS A 1 109 ? 5.387 9.507 15.433 1.00 94.31 109 LYS A C 1
ATOM 849 O O . LYS A 1 109 ? 6.078 9.086 14.505 1.00 94.31 109 LYS A O 1
ATOM 854 N N . LYS A 1 110 ? 5.598 9.111 16.695 1.00 95.69 110 LYS A N 1
ATOM 855 C CA . LYS A 1 110 ? 6.693 8.215 17.112 1.00 95.69 110 LYS A CA 1
ATOM 856 C C . LYS A 1 110 ? 6.598 6.824 16.470 1.00 95.69 110 LYS A C 1
ATOM 858 O O . LYS A 1 110 ? 7.628 6.254 16.108 1.00 95.69 110 LYS A O 1
ATOM 863 N N . LYS A 1 111 ? 5.389 6.279 16.292 1.00 96.06 111 LYS A N 1
ATOM 864 C CA . LYS A 1 111 ? 5.113 5.019 15.571 1.00 96.06 111 LYS A CA 1
ATOM 865 C C . LYS A 1 111 ? 5.571 5.111 14.108 1.00 96.06 111 LYS A C 1
ATOM 867 O O . LYS A 1 111 ? 6.295 4.227 13.642 1.00 96.06 111 LYS A O 1
ATOM 872 N N . LEU A 1 112 ? 5.228 6.201 13.418 1.00 97.00 112 LEU A N 1
ATOM 873 C CA . LEU A 1 112 ? 5.642 6.470 12.034 1.00 97.00 112 LEU A CA 1
ATOM 874 C C . LEU A 1 112 ? 7.158 6.686 11.911 1.00 97.00 112 LEU A C 1
ATOM 876 O O . LEU A 1 112 ? 7.791 6.109 11.027 1.00 97.00 112 LEU A O 1
ATOM 880 N N . ASP A 1 113 ? 7.771 7.437 12.827 1.00 97.50 113 ASP A N 1
ATOM 881 C CA . ASP A 1 113 ? 9.223 7.647 12.843 1.00 97.50 113 ASP A CA 1
ATOM 882 C C . ASP A 1 113 ? 10.006 6.353 13.072 1.00 97.50 113 ASP A C 1
ATOM 884 O O . ASP A 1 113 ? 11.014 6.108 12.399 1.00 97.50 113 ASP A O 1
ATOM 888 N N . GLN A 1 114 ? 9.518 5.483 13.960 1.00 98.19 114 GLN A N 1
ATOM 889 C CA . GLN A 1 114 ? 10.074 4.144 14.142 1.00 98.19 114 GLN A CA 1
ATOM 890 C C . GLN A 1 114 ? 9.895 3.264 12.899 1.00 98.19 114 GLN A C 1
ATOM 892 O O . GLN A 1 114 ? 10.811 2.519 12.560 1.00 98.19 114 GLN A O 1
ATOM 897 N N . ALA A 1 115 ? 8.753 3.330 12.206 1.00 98.38 115 ALA A N 1
ATOM 898 C CA . ALA A 1 115 ? 8.556 2.598 10.955 1.00 98.38 115 ALA A CA 1
ATOM 899 C C . ALA A 1 115 ? 9.528 3.081 9.864 1.00 98.38 115 ALA A C 1
ATOM 901 O O . ALA A 1 115 ? 10.212 2.271 9.235 1.00 98.38 115 ALA A O 1
ATOM 902 N N . ALA A 1 116 ? 9.675 4.398 9.698 1.00 98.44 116 ALA A N 1
ATOM 903 C CA . ALA A 1 116 ? 10.636 4.983 8.769 1.00 98.44 116 ALA A CA 1
ATOM 904 C C . ALA A 1 116 ? 12.091 4.629 9.139 1.00 98.44 116 ALA A C 1
ATOM 906 O O . ALA A 1 116 ? 12.908 4.397 8.248 1.00 98.44 116 ALA A O 1
ATOM 907 N N . LEU A 1 117 ? 12.426 4.545 10.434 1.00 98.44 117 LEU A N 1
ATOM 908 C CA . LEU A 1 117 ? 13.732 4.069 10.898 1.00 98.44 117 LEU A CA 1
ATOM 909 C C . LEU A 1 117 ? 13.964 2.602 10.517 1.00 98.44 117 LEU A C 1
ATOM 911 O O . LEU A 1 117 ? 14.991 2.303 9.921 1.00 98.44 117 LEU A O 1
ATOM 915 N N . VAL A 1 118 ? 13.000 1.713 10.773 1.00 98.50 118 VAL A N 1
ATOM 916 C CA . VAL A 1 118 ? 13.076 0.289 10.395 1.00 98.50 118 VAL A CA 1
ATOM 917 C C . VAL A 1 118 ? 13.276 0.114 8.885 1.00 98.50 118 VAL A C 1
ATOM 919 O O . VAL A 1 118 ? 14.110 -0.688 8.468 1.00 98.50 118 VAL A O 1
ATOM 922 N N . ALA A 1 119 ? 12.579 0.896 8.054 1.00 98.38 119 ALA A N 1
ATOM 923 C CA . ALA A 1 119 ? 12.776 0.881 6.604 1.00 98.38 119 ALA A CA 1
ATOM 924 C C . ALA A 1 119 ? 14.176 1.387 6.189 1.00 98.38 119 ALA A C 1
ATOM 926 O O . ALA A 1 119 ? 14.815 0.784 5.324 1.00 98.38 119 ALA A O 1
ATOM 927 N N . ARG A 1 120 ? 14.702 2.435 6.845 1.00 98.31 120 ARG A N 1
ATOM 928 C CA . ARG A 1 120 ? 16.090 2.896 6.644 1.00 98.31 120 ARG A CA 1
ATOM 929 C C . ARG A 1 120 ? 17.118 1.840 7.063 1.00 98.31 120 ARG A C 1
ATOM 931 O O . ARG A 1 120 ? 18.074 1.633 6.329 1.00 98.31 120 ARG A O 1
ATOM 938 N N . THR A 1 121 ? 16.912 1.130 8.172 1.00 98.31 121 THR A N 1
ATOM 939 C CA . THR A 1 121 ? 17.783 0.016 8.584 1.00 98.31 121 THR A CA 1
ATOM 940 C C . THR A 1 121 ? 17.741 -1.129 7.570 1.00 98.31 121 THR A C 1
ATOM 942 O O . THR A 1 121 ? 18.789 -1.652 7.202 1.00 98.31 121 THR A O 1
ATOM 945 N N . ALA A 1 122 ? 16.560 -1.478 7.048 1.00 98.06 122 ALA A N 1
ATOM 946 C CA . ALA A 1 122 ? 16.417 -2.507 6.016 1.00 98.06 122 ALA A CA 1
ATOM 947 C C . ALA A 1 122 ? 17.148 -2.151 4.704 1.00 98.06 122 ALA A C 1
ATOM 949 O O . ALA A 1 122 ? 17.679 -3.045 4.046 1.00 98.06 122 ALA A O 1
ATOM 950 N N . ARG A 1 123 ? 17.230 -0.860 4.343 1.00 97.69 123 ARG A N 1
ATOM 951 C CA . ARG A 1 123 ? 18.032 -0.364 3.206 1.00 97.69 123 ARG A CA 1
ATOM 952 C C . ARG A 1 123 ? 19.534 -0.618 3.381 1.00 97.69 123 ARG A C 1
ATOM 954 O O . ARG A 1 123 ? 20.202 -0.886 2.387 1.00 97.69 123 ARG A O 1
ATOM 961 N N . SER A 1 124 ? 20.054 -0.545 4.606 1.00 97.38 124 SER A N 1
ATOM 962 C CA . SER A 1 124 ? 21.485 -0.726 4.901 1.00 97.38 124 SER A CA 1
ATOM 963 C C . SER A 1 124 ? 21.949 -2.187 4.912 1.00 97.38 124 SER A C 1
ATOM 965 O O . SER A 1 124 ? 23.135 -2.440 5.090 1.00 97.38 124 SER A O 1
ATOM 967 N N . LEU A 1 125 ? 21.044 -3.157 4.743 1.00 97.25 125 LEU A N 1
ATOM 968 C CA . LEU A 1 125 ? 21.411 -4.573 4.710 1.00 97.25 125 LEU A CA 1
ATOM 969 C C . LEU A 1 125 ? 22.216 -4.914 3.435 1.00 97.25 125 LEU A C 1
ATOM 971 O O . LEU A 1 125 ? 21.868 -4.413 2.358 1.00 97.25 125 LEU A O 1
ATOM 975 N N . PRO A 1 126 ? 23.219 -5.813 3.510 1.00 96.69 126 PRO A N 1
ATOM 976 C CA . PRO A 1 126 ? 23.981 -6.309 2.360 1.00 96.69 126 PRO A CA 1
ATOM 977 C C . PRO A 1 126 ? 23.170 -7.369 1.594 1.00 96.69 126 PRO A C 1
ATOM 979 O O . PRO A 1 126 ? 23.537 -8.536 1.497 1.00 96.69 126 PRO A O 1
ATOM 982 N N . LEU A 1 127 ? 21.993 -6.974 1.112 1.00 96.00 127 LEU A N 1
ATOM 983 C CA . LEU A 1 127 ? 21.045 -7.836 0.414 1.00 96.00 127 LEU A CA 1
ATOM 984 C C . LEU A 1 127 ? 20.589 -7.174 -0.894 1.00 96.00 127 LEU A C 1
ATOM 986 O O . LEU A 1 127 ? 20.447 -5.947 -0.928 1.00 96.00 127 LEU A O 1
ATOM 990 N N . PRO A 1 128 ? 20.251 -7.965 -1.931 1.00 94.50 128 PRO A N 1
ATOM 991 C CA . PRO A 1 128 ? 19.614 -7.457 -3.141 1.00 94.50 128 PRO A CA 1
ATOM 992 C C . PRO A 1 128 ? 18.385 -6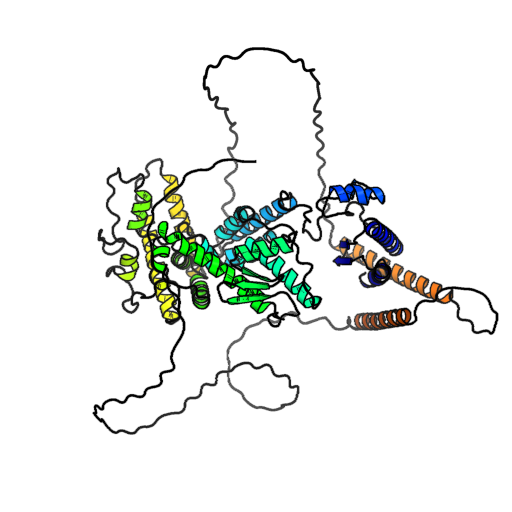.599 -2.829 1.00 94.50 128 PRO A C 1
ATOM 994 O O . PRO A 1 128 ? 17.611 -6.900 -1.910 1.00 94.50 128 PRO A O 1
ATOM 997 N N . ALA A 1 129 ? 18.174 -5.543 -3.617 1.00 94.06 129 ALA A N 1
ATOM 998 C CA . ALA A 1 129 ? 17.187 -4.501 -3.325 1.00 94.06 129 ALA A CA 1
ATOM 999 C C . ALA A 1 129 ? 15.766 -5.050 -3.073 1.00 94.06 129 ALA A C 1
ATOM 1001 O O . ALA A 1 129 ? 15.073 -4.590 -2.167 1.00 94.06 129 ALA A O 1
ATOM 1002 N N . PHE A 1 130 ? 15.341 -6.089 -3.797 1.00 94.31 130 PHE A N 1
ATOM 1003 C CA . PHE A 1 130 ? 14.037 -6.724 -3.584 1.00 94.31 130 PHE A CA 1
ATOM 1004 C C . PHE A 1 130 ? 13.898 -7.411 -2.213 1.00 94.31 130 PHE A C 1
ATOM 1006 O O . PHE A 1 130 ? 12.832 -7.353 -1.597 1.00 94.31 130 PHE A O 1
ATOM 1013 N N . ARG A 1 131 ? 14.968 -8.025 -1.683 1.00 96.12 131 ARG A N 1
ATOM 1014 C CA . ARG A 1 131 ? 14.961 -8.634 -0.340 1.00 96.12 131 ARG A CA 1
ATOM 1015 C C . ARG A 1 131 ? 14.874 -7.554 0.732 1.00 96.12 131 ARG A C 1
ATOM 1017 O O . ARG A 1 131 ? 14.086 -7.693 1.665 1.00 96.12 131 ARG A O 1
ATOM 1024 N N . ARG A 1 132 ? 15.600 -6.445 0.558 1.00 97.62 132 ARG A N 1
ATOM 1025 C CA . ARG A 1 132 ? 15.510 -5.266 1.439 1.00 97.62 132 ARG A CA 1
ATOM 1026 C C . ARG A 1 132 ? 14.112 -4.657 1.436 1.00 97.62 132 ARG A C 1
ATOM 1028 O O . ARG A 1 132 ? 13.578 -4.391 2.508 1.00 97.62 132 ARG A O 1
ATOM 1035 N N . LEU A 1 133 ? 13.484 -4.526 0.264 1.00 96.94 133 LEU A N 1
ATOM 1036 C CA . LEU A 1 133 ? 12.088 -4.099 0.143 1.00 96.94 133 LEU A CA 1
ATOM 1037 C C . LEU A 1 133 ? 11.136 -5.048 0.880 1.00 96.94 133 LEU A C 1
ATOM 1039 O O . LEU A 1 133 ? 10.282 -4.577 1.623 1.00 96.94 133 LEU A O 1
ATOM 1043 N N . ARG A 1 134 ? 11.291 -6.371 0.726 1.00 96.75 134 ARG A N 1
ATOM 1044 C CA . ARG A 1 134 ? 10.467 -7.361 1.444 1.00 96.75 134 ARG A CA 1
ATOM 1045 C C . ARG A 1 134 ? 10.636 -7.269 2.962 1.00 96.75 134 ARG A C 1
ATOM 1047 O O . ARG A 1 134 ? 9.641 -7.368 3.672 1.00 96.75 134 ARG A O 1
ATOM 1054 N N . ILE A 1 135 ? 11.852 -7.042 3.463 1.00 98.25 135 ILE A N 1
ATOM 1055 C CA . ILE A 1 135 ? 12.117 -6.844 4.899 1.00 98.25 135 ILE A CA 1
ATOM 1056 C C . ILE A 1 135 ? 11.513 -5.519 5.387 1.00 98.25 135 ILE A C 1
ATOM 1058 O O . ILE A 1 135 ? 10.841 -5.500 6.419 1.00 98.25 135 ILE A O 1
ATOM 1062 N N . ALA A 1 136 ? 11.694 -4.428 4.636 1.00 98.19 136 ALA A N 1
ATOM 1063 C CA . ALA A 1 136 ? 11.097 -3.129 4.939 1.00 98.19 136 ALA A CA 1
ATOM 1064 C C . ALA A 1 136 ? 9.564 -3.222 4.978 1.00 98.19 136 ALA A C 1
ATOM 1066 O O . ALA A 1 136 ? 8.960 -2.817 5.966 1.00 98.19 136 ALA A O 1
ATOM 1067 N N . ALA A 1 137 ? 8.940 -3.836 3.971 1.00 97.62 137 ALA A N 1
ATOM 1068 C CA . ALA A 1 137 ? 7.509 -4.115 3.945 1.00 97.62 137 ALA A CA 1
ATOM 1069 C C . ALA A 1 137 ? 7.080 -4.951 5.164 1.00 97.62 137 ALA A C 1
ATOM 1071 O O . ALA A 1 137 ? 6.263 -4.500 5.956 1.00 97.62 137 ALA A O 1
ATOM 1072 N N . ALA A 1 138 ? 7.695 -6.111 5.404 1.00 97.94 138 ALA A N 1
ATOM 1073 C CA . ALA A 1 138 ? 7.301 -7.016 6.488 1.00 97.94 138 ALA A CA 1
ATOM 1074 C C . ALA A 1 138 ? 7.487 -6.456 7.916 1.00 97.94 138 ALA A C 1
ATOM 1076 O O . ALA A 1 138 ? 6.918 -7.010 8.856 1.00 97.94 138 ALA A O 1
ATOM 1077 N N . LYS A 1 139 ? 8.291 -5.400 8.113 1.00 98.19 139 LYS A N 1
ATOM 1078 C CA . LYS A 1 139 ? 8.598 -4.842 9.446 1.00 98.19 139 LYS A CA 1
ATOM 1079 C C . LYS A 1 139 ? 8.131 -3.397 9.644 1.00 98.19 139 LYS A C 1
ATOM 1081 O O . LYS A 1 139 ? 7.600 -3.079 10.706 1.00 98.19 139 LYS A O 1
ATOM 1086 N N . ALA A 1 140 ? 8.321 -2.521 8.659 1.00 98.38 140 ALA A N 1
ATOM 1087 C CA . ALA A 1 140 ? 7.917 -1.118 8.749 1.00 98.38 140 ALA A CA 1
ATOM 1088 C C . ALA A 1 140 ? 6.426 -0.928 8.454 1.00 98.38 140 ALA A C 1
ATOM 1090 O O . ALA A 1 140 ? 5.774 -0.167 9.166 1.00 98.38 140 ALA A O 1
ATOM 1091 N N . VAL A 1 141 ? 5.869 -1.630 7.456 1.00 98.25 141 VAL A N 1
ATOM 1092 C CA . VAL A 1 141 ? 4.469 -1.421 7.051 1.00 98.25 141 VAL A CA 1
ATOM 1093 C C . VAL A 1 141 ? 3.481 -1.829 8.147 1.00 98.25 141 VAL A C 1
ATOM 1095 O O . VAL A 1 141 ? 2.685 -0.969 8.508 1.00 98.25 141 VAL A O 1
ATOM 1098 N N . PRO A 1 142 ? 3.547 -3.023 8.776 1.00 97.88 142 PRO A N 1
ATOM 1099 C CA . PRO A 1 142 ? 2.666 -3.355 9.898 1.00 97.88 142 PRO A CA 1
ATOM 1100 C C . PRO A 1 142 ? 2.763 -2.358 11.058 1.00 97.88 142 PRO A C 1
ATOM 1102 O O . PRO A 1 142 ? 1.742 -1.980 11.621 1.00 97.88 142 PRO A O 1
ATOM 1105 N N . LYS A 1 143 ? 3.971 -1.867 11.380 1.00 97.62 143 LYS A N 1
ATOM 1106 C CA . LYS A 1 143 ? 4.159 -0.846 12.423 1.00 97.62 143 LYS A CA 1
ATOM 1107 C C . LYS A 1 143 ? 3.499 0.485 12.051 1.00 97.62 143 LYS A C 1
ATOM 1109 O O . LYS A 1 143 ? 2.874 1.101 12.905 1.00 97.62 143 LYS A O 1
ATOM 1114 N N . ALA A 1 144 ? 3.643 0.935 10.805 1.00 97.56 144 ALA A N 1
ATOM 1115 C CA . ALA A 1 144 ? 3.030 2.174 10.340 1.00 97.56 144 ALA A CA 1
ATOM 1116 C C . ALA A 1 144 ? 1.506 2.056 10.227 1.00 97.56 144 ALA A C 1
ATOM 1118 O O . ALA A 1 144 ? 0.808 2.977 10.628 1.00 97.56 144 ALA A O 1
ATOM 1119 N N . ALA A 1 145 ? 1.006 0.933 9.707 1.00 96.81 145 ALA A N 1
ATOM 1120 C CA . ALA A 1 145 ? -0.395 0.689 9.376 1.00 96.81 145 ALA A CA 1
ATOM 1121 C C . ALA A 1 145 ? -1.273 0.256 10.565 1.00 96.81 145 ALA A C 1
ATOM 1123 O O . ALA A 1 145 ? -2.488 0.166 10.416 1.00 96.81 145 ALA A O 1
ATOM 1124 N N . TYR A 1 146 ? -0.693 -0.043 11.729 1.00 95.75 146 TYR A N 1
ATOM 1125 C CA . TYR A 1 146 ? -1.466 -0.437 12.905 1.00 95.75 146 TYR A CA 1
ATOM 1126 C C . TYR A 1 146 ? -2.179 0.755 13.562 1.00 95.75 146 TYR A C 1
ATOM 1128 O O . TYR A 1 146 ? -1.578 1.812 13.777 1.00 95.75 146 TYR A O 1
ATOM 1136 N N . GLY A 1 147 ? -3.437 0.548 13.956 1.00 92.12 147 GLY A N 1
ATOM 1137 C CA . GLY A 1 147 ? -4.193 1.457 14.823 1.00 92.12 147 GLY A CA 1
ATOM 1138 C C . GLY A 1 147 ? -4.901 2.626 14.138 1.00 92.12 147 GLY A C 1
ATOM 1139 O O . GLY A 1 147 ? -5.302 3.556 14.825 1.00 92.12 147 GLY A O 1
ATOM 1140 N N . TRP A 1 148 ? -5.098 2.581 12.821 1.00 92.38 148 TRP A N 1
ATOM 1141 C CA . TRP A 1 148 ? -5.937 3.545 12.093 1.00 92.38 148 TRP A CA 1
ATOM 1142 C C . TRP A 1 148 ? -7.378 3.037 11.984 1.00 92.38 148 TRP A C 1
ATOM 1144 O O . TRP A 1 148 ? -7.871 2.775 10.893 1.00 92.38 148 TRP A O 1
ATOM 1154 N N . LEU A 1 149 ? -8.015 2.792 13.135 1.00 89.12 149 LEU A N 1
ATOM 1155 C CA . LEU A 1 149 ? -9.420 2.376 13.175 1.00 89.12 149 LEU A CA 1
ATOM 1156 C C . LEU A 1 149 ? -10.353 3.588 13.161 1.00 89.12 149 LEU A C 1
ATOM 1158 O O . LEU A 1 149 ? -11.289 3.603 12.383 1.00 89.12 149 LEU A O 1
ATOM 1162 N N . CYS A 1 150 ? -10.114 4.581 14.020 1.00 86.50 150 CYS A N 1
ATOM 1163 C CA . CYS A 1 150 ? -11.058 5.681 14.255 1.00 86.50 150 CYS A CA 1
ATOM 1164 C C . CYS A 1 150 ? -10.827 6.929 13.388 1.00 86.50 150 CYS A C 1
ATOM 1166 O O . CYS A 1 150 ? -11.676 7.810 13.407 1.00 86.50 150 CYS A O 1
ATOM 1168 N N . GLU A 1 151 ? -9.708 7.006 12.666 1.00 87.81 151 GLU A N 1
ATOM 1169 C CA . GLU A 1 151 ? -9.305 8.158 11.852 1.00 87.81 151 GLU A CA 1
ATOM 1170 C C . GLU A 1 151 ? -8.701 7.652 10.534 1.00 87.81 151 GLU A C 1
ATOM 1172 O O . GLU A 1 151 ? -7.833 6.769 10.544 1.00 87.81 151 GLU A O 1
ATOM 1177 N N . ALA A 1 152 ? -9.139 8.217 9.406 1.00 88.12 152 ALA A N 1
ATOM 1178 C CA . ALA A 1 152 ? -8.679 7.833 8.075 1.00 88.12 152 ALA A CA 1
ATOM 1179 C C . ALA A 1 152 ? -7.318 8.480 7.752 1.00 88.12 152 ALA A C 1
ATOM 1181 O O . ALA A 1 152 ? -7.239 9.694 7.559 1.00 88.12 152 ALA A O 1
ATOM 1182 N N . PRO A 1 153 ? -6.221 7.711 7.633 1.00 89.38 153 PRO A N 1
ATOM 1183 C CA . PRO A 1 153 ? -4.905 8.303 7.459 1.00 89.38 153 PRO A CA 1
ATOM 1184 C C . PRO A 1 153 ? -4.744 8.861 6.041 1.00 89.38 153 PRO A C 1
ATOM 1186 O O . PRO A 1 153 ? -4.885 8.140 5.053 1.00 89.38 153 PRO A O 1
ATOM 1189 N N . THR A 1 154 ? -4.380 10.135 5.907 1.00 91.06 154 THR A N 1
ATOM 1190 C CA . THR A 1 154 ? -4.030 10.713 4.603 1.00 91.06 154 THR A CA 1
ATOM 1191 C C . THR A 1 154 ? -2.711 10.134 4.063 1.00 91.06 154 THR A C 1
ATOM 1193 O O . THR A 1 154 ? -1.834 9.693 4.808 1.00 91.06 154 THR A O 1
ATOM 1196 N N . GLU A 1 155 ? -2.523 10.164 2.738 1.00 90.00 155 GLU A N 1
ATOM 1197 C CA . GLU A 1 155 ? -1.262 9.719 2.108 1.00 90.00 155 GLU A CA 1
ATOM 1198 C C . GLU A 1 155 ? -0.045 10.533 2.579 1.00 90.00 155 GLU A C 1
ATOM 1200 O O . GLU A 1 155 ? 1.063 10.004 2.656 1.00 90.00 155 GLU A O 1
ATOM 1205 N N . GLN A 1 156 ? -0.243 11.809 2.925 1.00 92.81 156 GLN A N 1
ATOM 1206 C CA . GLN A 1 156 ? 0.833 12.710 3.342 1.00 92.81 156 GLN A CA 1
ATOM 1207 C C . GLN A 1 156 ? 1.478 12.262 4.663 1.00 92.81 156 GLN A C 1
ATOM 1209 O O . GLN A 1 156 ? 2.700 12.320 4.793 1.00 92.81 156 GLN A O 1
ATOM 1214 N N . ILE A 1 157 ? 0.684 11.722 5.599 1.00 93.81 157 ILE A N 1
ATOM 1215 C CA . ILE A 1 157 ? 1.164 11.124 6.861 1.00 93.81 157 ILE A CA 1
ATOM 1216 C C . ILE A 1 157 ? 2.179 10.015 6.573 1.00 93.81 157 ILE A C 1
ATOM 1218 O O . ILE A 1 157 ? 3.236 9.915 7.201 1.00 93.81 157 ILE A O 1
ATOM 1222 N N . PHE A 1 158 ? 1.851 9.165 5.600 1.00 96.62 158 PHE A N 1
ATOM 1223 C CA . PHE A 1 158 ? 2.664 8.016 5.246 1.00 96.62 158 PHE A CA 1
ATOM 1224 C C . PHE A 1 158 ? 3.819 8.340 4.305 1.00 96.62 158 PHE A C 1
ATOM 1226 O O . PHE A 1 158 ? 4.744 7.533 4.242 1.00 96.62 158 PHE A O 1
ATOM 1233 N N . ALA A 1 159 ? 3.836 9.496 3.635 1.00 95.88 159 ALA A N 1
ATOM 1234 C CA . ALA A 1 159 ? 4.845 9.844 2.632 1.00 95.88 159 ALA A CA 1
ATOM 1235 C C . ALA A 1 159 ? 6.291 9.630 3.124 1.00 95.88 159 ALA A C 1
ATOM 1237 O O . ALA A 1 159 ? 7.102 9.033 2.418 1.00 95.88 159 ALA A O 1
ATOM 1238 N N . LYS A 1 160 ? 6.605 10.009 4.373 1.00 96.81 160 LYS A N 1
ATOM 1239 C CA . LYS A 1 160 ? 7.926 9.796 5.006 1.00 96.81 160 LYS A CA 1
ATOM 1240 C C . LYS A 1 160 ? 8.295 8.313 5.165 1.00 96.81 160 LYS A C 1
ATOM 1242 O O . LYS A 1 160 ? 9.472 7.950 5.089 1.00 96.81 160 LYS A O 1
ATOM 1247 N N . VAL A 1 161 ? 7.304 7.457 5.414 1.00 98.06 161 VAL A N 1
ATOM 1248 C CA . VAL A 1 161 ? 7.466 6.003 5.560 1.00 98.06 161 VAL A CA 1
ATOM 1249 C C . VAL A 1 161 ? 7.512 5.332 4.184 1.00 98.06 161 VAL A C 1
ATOM 1251 O O . VAL A 1 161 ? 8.404 4.520 3.950 1.00 98.06 161 VAL A O 1
ATOM 1254 N N . GLU A 1 162 ? 6.626 5.706 3.255 1.00 97.44 162 GLU A N 1
ATOM 1255 C CA . GLU A 1 162 ? 6.611 5.218 1.867 1.00 97.44 162 GLU A CA 1
ATOM 1256 C C . GLU A 1 162 ? 7.926 5.520 1.144 1.00 97.44 162 GLU A C 1
ATOM 1258 O O . GLU A 1 162 ? 8.504 4.628 0.532 1.00 97.44 162 GLU A O 1
ATOM 1263 N N . ASP A 1 163 ? 8.462 6.732 1.282 1.00 97.06 163 ASP A N 1
ATOM 1264 C CA . ASP A 1 163 ? 9.761 7.140 0.737 1.00 97.06 163 ASP A CA 1
ATOM 1265 C C . ASP A 1 163 ? 10.935 6.356 1.372 1.00 97.06 163 ASP A C 1
ATOM 1267 O O . ASP A 1 163 ? 11.882 5.940 0.696 1.00 97.06 163 ASP A O 1
ATOM 1271 N N . ALA A 1 164 ? 10.866 6.057 2.675 1.00 98.06 164 ALA A N 1
ATOM 1272 C CA . ALA A 1 164 ? 11.848 5.192 3.332 1.00 98.06 164 ALA A CA 1
ATOM 1273 C C . ALA A 1 164 ? 11.783 3.730 2.838 1.00 98.06 164 ALA A C 1
ATOM 1275 O O . ALA A 1 164 ? 12.833 3.129 2.606 1.00 98.06 164 ALA A O 1
ATOM 1276 N N . ILE A 1 165 ? 10.581 3.176 2.633 1.00 98.06 165 ILE A N 1
ATOM 1277 C CA . ILE A 1 165 ? 10.361 1.829 2.073 1.00 98.06 165 ILE A CA 1
ATOM 1278 C C . ILE A 1 165 ? 10.808 1.776 0.609 1.00 98.06 165 ILE A C 1
ATOM 1280 O O . ILE A 1 165 ? 11.532 0.860 0.217 1.00 98.06 165 ILE A O 1
ATOM 1284 N N . ALA A 1 166 ? 10.438 2.780 -0.189 1.00 96.44 166 ALA A N 1
ATOM 1285 C CA . ALA A 1 166 ? 10.818 2.908 -1.590 1.00 96.44 166 ALA A CA 1
ATOM 1286 C C . ALA A 1 166 ? 12.339 2.840 -1.753 1.00 96.44 166 ALA A C 1
ATOM 1288 O O . ALA A 1 166 ? 12.825 2.051 -2.558 1.00 96.44 166 ALA A O 1
ATOM 1289 N N . ARG A 1 167 ? 13.091 3.591 -0.936 1.00 96.81 167 ARG A N 1
ATOM 1290 C CA . ARG A 1 167 ? 14.565 3.596 -0.950 1.00 96.81 167 ARG A CA 1
ATOM 1291 C C . ARG A 1 167 ? 15.228 2.313 -0.438 1.00 96.81 167 ARG A C 1
ATOM 1293 O O . ARG A 1 167 ? 16.435 2.174 -0.630 1.00 96.81 167 ARG A O 1
ATOM 1300 N N . ALA A 1 168 ? 14.507 1.393 0.206 1.00 97.00 168 ALA A N 1
ATOM 1301 C CA . ALA A 1 168 ? 15.045 0.066 0.514 1.00 97.00 168 ALA A CA 1
ATOM 1302 C C . ALA A 1 168 ? 15.091 -0.832 -0.739 1.00 97.00 168 ALA A C 1
ATOM 1304 O O . ALA A 1 168 ? 16.026 -1.624 -0.894 1.00 97.00 168 ALA A O 1
ATOM 1305 N N . GLY A 1 169 ? 14.104 -0.677 -1.631 1.00 95.94 169 GLY A N 1
ATOM 1306 C CA . GLY A 1 169 ? 13.968 -1.416 -2.886 1.00 95.94 169 GLY A CA 1
ATOM 1307 C C . GLY A 1 169 ? 14.493 -0.695 -4.130 1.00 95.94 169 GLY A C 1
ATOM 1308 O O . GLY A 1 169 ? 15.102 0.371 -4.032 1.00 95.94 169 GLY A O 1
ATOM 1309 N N . PRO A 1 170 ? 14.230 -1.260 -5.325 1.00 94.69 170 PRO A N 1
ATOM 1310 C CA . PRO A 1 170 ? 14.399 -0.549 -6.587 1.00 94.69 170 PRO A CA 1
ATOM 1311 C C . PRO A 1 170 ? 13.537 0.722 -6.595 1.00 94.69 170 PRO A C 1
ATOM 1313 O O . PRO A 1 170 ? 12.315 0.671 -6.409 1.00 94.69 170 PRO A O 1
ATOM 1316 N N . ASN A 1 171 ? 14.168 1.882 -6.784 1.00 96.31 171 ASN A N 1
ATOM 1317 C CA . ASN A 1 171 ? 13.496 3.183 -6.843 1.00 96.31 171 ASN A CA 1
ATOM 1318 C C . ASN A 1 171 ? 14.085 4.061 -7.957 1.00 96.31 171 ASN A C 1
ATOM 1320 O O . ASN A 1 171 ? 14.715 5.078 -7.668 1.00 96.31 171 ASN A O 1
ATOM 1324 N N . PRO A 1 172 ? 13.920 3.663 -9.229 1.00 95.81 172 PRO A N 1
ATOM 1325 C CA . PRO A 1 172 ? 14.506 4.384 -10.350 1.00 95.81 172 PRO A CA 1
ATOM 1326 C C . PRO A 1 172 ? 13.845 5.764 -10.461 1.00 95.81 172 PRO A C 1
ATOM 1328 O O . PRO A 1 172 ? 12.618 5.861 -10.492 1.00 95.81 172 PRO A O 1
ATOM 1331 N N . ALA A 1 173 ? 14.637 6.841 -10.469 1.00 92.69 173 ALA A N 1
ATOM 1332 C CA . ALA A 1 173 ? 14.128 8.205 -10.273 1.00 92.69 173 ALA A CA 1
ATOM 1333 C C . ALA A 1 173 ? 12.981 8.563 -11.239 1.00 92.69 173 ALA A C 1
ATOM 1335 O O . ALA A 1 173 ? 11.906 8.952 -10.788 1.00 92.69 173 ALA A O 1
ATOM 1336 N N . MET A 1 174 ? 13.176 8.296 -12.533 1.00 94.19 174 MET A N 1
ATOM 1337 C CA . MET A 1 174 ? 12.265 8.664 -13.630 1.00 94.19 174 MET A CA 1
ATOM 1338 C C . MET A 1 174 ? 11.001 7.799 -13.765 1.00 94.19 174 MET A C 1
ATOM 1340 O O . MET A 1 174 ? 10.107 8.132 -14.549 1.00 94.19 174 MET A O 1
ATOM 1344 N N . GLY A 1 175 ? 10.912 6.694 -13.019 1.00 96.25 175 GLY A N 1
ATOM 1345 C CA . GLY A 1 175 ? 9.748 5.811 -13.084 1.00 96.25 175 GLY A CA 1
ATOM 1346 C C . GLY A 1 175 ? 8.502 6.465 -12.494 1.00 96.25 175 GLY A C 1
ATOM 1347 O O . GLY A 1 175 ? 8.595 7.224 -11.525 1.00 96.25 175 GLY A O 1
ATOM 1348 N N . ASP A 1 176 ? 7.337 6.161 -13.045 1.00 97.62 176 ASP A N 1
ATOM 1349 C CA . ASP A 1 176 ? 6.073 6.697 -12.550 1.00 97.62 176 ASP A CA 1
ATOM 1350 C C . ASP A 1 176 ? 5.750 6.207 -11.118 1.00 97.62 176 ASP A C 1
ATOM 1352 O O . ASP A 1 176 ? 6.103 5.087 -10.731 1.00 97.62 176 ASP A O 1
ATOM 1356 N N . ARG A 1 177 ? 5.113 7.062 -10.299 1.00 96.44 177 ARG A N 1
ATOM 1357 C CA . ARG A 1 177 ? 4.770 6.745 -8.896 1.00 96.44 177 ARG A CA 1
ATOM 1358 C C . ARG A 1 177 ? 3.798 5.570 -8.823 1.00 96.44 177 ARG A C 1
ATOM 1360 O O . ARG A 1 177 ? 4.013 4.665 -8.020 1.00 96.44 177 ARG A O 1
ATOM 1367 N N . ASP A 1 178 ? 2.751 5.589 -9.629 1.00 97.94 178 ASP A N 1
ATOM 1368 C CA . ASP A 1 178 ? 1.654 4.639 -9.560 1.00 97.94 178 ASP A CA 1
ATOM 1369 C C . ASP A 1 178 ? 2.088 3.280 -10.126 1.00 97.94 178 ASP A C 1
ATOM 1371 O O . ASP A 1 178 ? 1.861 2.253 -9.481 1.00 97.94 178 ASP A O 1
ATOM 1375 N N . LEU A 1 179 ? 2.883 3.263 -11.206 1.00 98.19 179 LEU A N 1
ATOM 1376 C CA . LEU A 1 179 ? 3.534 2.031 -11.680 1.00 98.19 179 LEU A CA 1
ATOM 1377 C C . LEU A 1 179 ? 4.506 1.436 -10.647 1.00 98.19 179 LEU A C 1
ATOM 1379 O O . LEU A 1 179 ? 4.513 0.223 -10.418 1.00 98.19 179 LEU A O 1
ATOM 1383 N N . LYS A 1 180 ? 5.306 2.266 -9.958 1.00 97.75 180 LYS A N 1
ATOM 1384 C CA . LYS A 1 180 ? 6.167 1.793 -8.856 1.00 97.75 180 LYS A CA 1
ATOM 1385 C C . LYS A 1 180 ? 5.349 1.122 -7.752 1.00 97.75 180 LYS A C 1
ATOM 1387 O O . LYS A 1 180 ? 5.791 0.100 -7.224 1.00 97.75 180 LYS A O 1
ATOM 1392 N N . MET A 1 181 ? 4.189 1.673 -7.388 1.00 97.12 181 MET A N 1
ATOM 1393 C CA . MET A 1 181 ? 3.312 1.074 -6.375 1.00 97.12 181 MET A CA 1
ATOM 1394 C C . MET A 1 181 ? 2.706 -0.240 -6.873 1.00 97.12 181 MET A C 1
ATOM 1396 O O . MET A 1 181 ? 2.826 -1.252 -6.178 1.00 97.12 181 MET A O 1
ATOM 1400 N N . LEU A 1 182 ? 2.169 -0.259 -8.097 1.00 97.31 182 LEU A N 1
ATOM 1401 C CA . LEU A 1 182 ? 1.610 -1.443 -8.755 1.00 97.31 182 LEU A CA 1
ATOM 1402 C C . LEU A 1 182 ? 2.581 -2.639 -8.716 1.00 97.31 182 LEU A C 1
ATOM 1404 O O . LEU A 1 182 ? 2.206 -3.729 -8.273 1.00 97.31 182 LEU A O 1
ATOM 1408 N N . PHE A 1 183 ? 3.847 -2.429 -9.096 1.00 97.62 183 PHE A N 1
ATOM 1409 C CA . PHE A 1 183 ? 4.832 -3.513 -9.182 1.00 97.62 183 PHE A CA 1
ATOM 1410 C C . PHE A 1 183 ? 5.452 -3.921 -7.842 1.00 97.62 183 PHE A C 1
ATOM 1412 O O . PHE A 1 183 ? 5.589 -5.122 -7.582 1.00 97.62 183 PHE A O 1
ATOM 1419 N N . ARG A 1 184 ? 5.737 -2.971 -6.936 1.00 96.25 184 ARG A N 1
ATOM 1420 C CA . ARG A 1 184 ? 6.126 -3.297 -5.543 1.00 96.25 184 ARG A CA 1
ATOM 1421 C C . ARG A 1 184 ? 5.024 -4.079 -4.826 1.00 96.25 184 ARG A C 1
ATOM 1423 O O . ARG A 1 184 ? 5.310 -4.994 -4.054 1.00 96.25 184 ARG A O 1
ATOM 1430 N N . GLY A 1 185 ? 3.772 -3.762 -5.145 1.00 96.38 185 GLY A N 1
ATOM 1431 C CA . GLY A 1 185 ? 2.577 -4.397 -4.620 1.00 96.38 185 GLY A CA 1
ATOM 1432 C C . GLY A 1 185 ? 2.109 -3.810 -3.289 1.00 96.38 185 GLY A C 1
ATOM 1433 O O . GLY A 1 185 ? 2.873 -3.233 -2.515 1.00 96.38 185 GLY A O 1
ATOM 1434 N N . HIS A 1 186 ? 0.823 -4.025 -3.024 1.00 97.12 186 HIS A N 1
ATOM 1435 C CA . HIS A 1 186 ? 0.055 -3.508 -1.889 1.00 97.12 186 HIS A CA 1
ATOM 1436 C C . HIS A 1 186 ? 0.744 -3.637 -0.515 1.00 97.12 186 HIS A C 1
ATOM 1438 O O . HIS A 1 186 ? 0.677 -2.715 0.292 1.00 97.12 186 HIS A O 1
ATOM 1444 N N . SER A 1 187 ? 1.488 -4.722 -0.268 1.00 97.31 187 SER A N 1
ATOM 1445 C CA . SER A 1 187 ? 2.228 -4.953 0.982 1.00 97.31 187 SER A CA 1
ATOM 1446 C C . SER A 1 187 ? 3.324 -3.918 1.277 1.00 97.31 187 SER A C 1
ATOM 1448 O O . SER A 1 187 ? 3.827 -3.874 2.396 1.00 97.31 187 SER A O 1
ATOM 1450 N N . ALA A 1 188 ? 3.727 -3.113 0.288 1.00 97.38 188 ALA A N 1
ATOM 1451 C CA . ALA A 1 188 ? 4.663 -2.003 0.456 1.00 97.38 188 ALA A CA 1
ATOM 1452 C C . ALA A 1 188 ? 3.975 -0.653 0.756 1.00 97.38 188 ALA A C 1
ATOM 1454 O O . ALA A 1 188 ? 4.678 0.300 1.090 1.00 97.38 188 ALA A O 1
ATOM 1455 N N . SER A 1 189 ? 2.639 -0.555 0.662 1.00 97.81 189 SER A N 1
ATOM 1456 C CA . SER A 1 189 ? 1.887 0.661 1.003 1.00 97.81 189 SER A CA 1
ATOM 1457 C C . SER A 1 189 ? 1.308 0.576 2.423 1.00 97.81 189 SER A C 1
ATOM 1459 O O . SER A 1 189 ? 0.404 -0.227 2.672 1.00 97.81 189 SER A O 1
ATOM 1461 N N . PRO A 1 190 ? 1.764 1.412 3.372 1.00 97.75 190 PRO A N 1
ATOM 1462 C CA . PRO A 1 190 ? 1.143 1.521 4.686 1.00 97.75 190 PRO A CA 1
ATOM 1463 C C . PRO A 1 190 ? -0.267 2.113 4.635 1.00 97.75 190 PRO A C 1
ATOM 1465 O O . PRO A 1 190 ? -1.076 1.736 5.476 1.00 97.75 190 PRO A O 1
ATOM 1468 N N . TYR A 1 191 ? -0.596 2.938 3.631 1.00 97.25 191 TYR A N 1
ATOM 1469 C CA . TYR A 1 191 ? -1.969 3.402 3.419 1.00 97.25 191 TYR A CA 1
ATOM 1470 C C . TYR A 1 191 ? -2.914 2.233 3.114 1.00 97.25 191 TYR A C 1
ATOM 1472 O O . TYR A 1 191 ? -3.896 2.030 3.828 1.00 97.25 191 TYR A O 1
ATOM 1480 N N . PHE A 1 192 ? -2.577 1.406 2.115 1.00 97.81 192 PHE A N 1
ATOM 1481 C CA . PHE A 1 192 ? -3.394 0.239 1.775 1.00 97.81 192 PHE A CA 1
ATOM 1482 C C . PHE A 1 192 ? -3.510 -0.740 2.948 1.00 97.81 192 PHE A C 1
ATOM 1484 O O . PHE A 1 192 ? -4.604 -1.185 3.286 1.00 97.81 192 PHE A O 1
ATOM 1491 N N . MET A 1 193 ? -2.389 -1.055 3.604 1.00 98.00 193 MET A N 1
ATOM 1492 C CA . MET A 1 193 ? -2.382 -2.009 4.714 1.00 98.00 193 MET A CA 1
ATOM 1493 C C . MET A 1 193 ? -3.119 -1.498 5.961 1.00 98.00 193 MET A C 1
ATOM 1495 O O . MET A 1 193 ? -3.524 -2.322 6.781 1.00 98.00 193 MET A O 1
ATOM 1499 N N . ALA A 1 194 ? -3.294 -0.181 6.127 1.00 97.06 194 ALA A N 1
ATOM 1500 C CA . ALA A 1 194 ? -4.116 0.396 7.190 1.00 97.06 194 ALA A CA 1
ATOM 1501 C C . ALA A 1 194 ? -5.605 0.172 6.896 1.00 97.06 194 ALA A C 1
ATOM 1503 O O . ALA A 1 194 ? -6.293 -0.483 7.677 1.00 97.06 194 ALA A O 1
ATOM 1504 N N . GLY A 1 195 ? -6.080 0.607 5.724 1.00 96.81 195 GLY A N 1
ATOM 1505 C CA . GLY A 1 195 ? -7.473 0.411 5.310 1.00 96.81 195 GLY A CA 1
ATOM 1506 C C . GLY A 1 195 ? -7.880 -1.063 5.219 1.00 96.81 195 GLY A C 1
ATOM 1507 O O . GLY A 1 195 ? -8.946 -1.450 5.699 1.00 96.81 195 GLY A O 1
ATOM 1508 N N . GLN A 1 196 ? -6.989 -1.929 4.722 1.00 97.19 196 GLN A N 1
ATOM 1509 C CA . GLN A 1 196 ? -7.227 -3.373 4.695 1.00 97.19 196 GLN A CA 1
ATOM 1510 C C . GLN A 1 196 ? -7.383 -3.964 6.111 1.00 97.19 196 GLN A C 1
ATOM 1512 O O . GLN A 1 196 ? -8.165 -4.894 6.296 1.00 97.19 196 GLN A O 1
ATOM 1517 N N . GLN A 1 197 ? -6.688 -3.445 7.133 1.00 96.25 197 GLN A N 1
ATOM 1518 C CA . GLN A 1 197 ? -6.885 -3.904 8.516 1.00 96.25 197 GLN A CA 1
ATOM 1519 C C . GLN A 1 197 ? -8.275 -3.547 9.053 1.00 96.25 197 GLN A C 1
ATOM 1521 O O . GLN A 1 197 ? -8.872 -4.385 9.731 1.00 96.25 197 GLN A O 1
ATOM 1526 N N . VAL A 1 198 ? -8.804 -2.363 8.717 1.00 96.00 198 VAL A N 1
ATOM 1527 C CA . VAL A 1 198 ? -10.174 -1.942 9.067 1.00 96.00 198 VAL A CA 1
ATOM 1528 C C . VAL A 1 198 ? -11.193 -2.863 8.394 1.00 96.00 198 VAL A C 1
ATOM 1530 O O . VAL A 1 198 ? -12.003 -3.485 9.079 1.00 96.00 198 VAL A O 1
ATOM 1533 N N . LEU A 1 199 ? -11.079 -3.050 7.074 1.00 97.12 199 LEU A N 1
ATOM 1534 C CA . LEU A 1 199 ? -11.935 -3.951 6.295 1.00 97.12 199 LEU A CA 1
ATOM 1535 C C . LEU A 1 199 ? -11.930 -5.380 6.859 1.00 97.12 199 LEU A C 1
ATOM 1537 O O . LEU A 1 199 ? -12.981 -5.969 7.108 1.00 97.12 199 LEU A O 1
ATOM 1541 N N . MET A 1 200 ? -10.747 -5.937 7.131 1.00 97.00 200 MET A N 1
ATOM 1542 C CA . MET A 1 200 ? -10.636 -7.295 7.668 1.00 97.00 200 MET A CA 1
ATOM 1543 C C . MET A 1 200 ? -11.032 -7.403 9.148 1.00 97.00 200 MET A C 1
ATOM 1545 O O . MET A 1 200 ? -11.272 -8.511 9.631 1.00 97.00 200 MET A O 1
ATOM 1549 N N . ALA A 1 201 ? -11.086 -6.305 9.905 1.00 94.69 201 ALA A N 1
ATOM 1550 C CA . ALA A 1 201 ? -11.707 -6.284 11.230 1.00 94.69 201 ALA A CA 1
ATOM 1551 C C . ALA A 1 201 ? -13.239 -6.322 11.111 1.00 94.69 201 ALA A C 1
ATOM 1553 O O . ALA A 1 201 ? -13.862 -7.165 11.756 1.00 94.69 201 ALA A O 1
ATOM 1554 N N . ALA A 1 202 ? -13.814 -5.506 10.222 1.00 95.50 202 ALA A N 1
ATOM 1555 C CA . ALA A 1 202 ? -15.244 -5.470 9.925 1.00 95.50 202 ALA A CA 1
ATOM 1556 C C . ALA A 1 202 ? -15.770 -6.835 9.446 1.00 95.50 202 ALA A C 1
ATOM 1558 O O . ALA A 1 202 ? -16.680 -7.394 10.054 1.00 95.50 202 ALA A O 1
ATOM 1559 N N . TRP A 1 203 ? -15.115 -7.440 8.447 1.00 97.06 203 TRP A N 1
ATOM 1560 C CA . TRP A 1 203 ? -15.452 -8.781 7.951 1.00 97.06 203 TRP A CA 1
ATOM 1561 C C . TRP A 1 203 ? -15.373 -9.855 9.051 1.00 97.06 203 TRP A C 1
ATOM 1563 O O . TRP A 1 203 ? -16.278 -10.676 9.197 1.00 97.06 203 TRP A O 1
ATOM 1573 N N . ARG A 1 204 ? -14.326 -9.833 9.897 1.00 95.94 204 ARG A N 1
ATOM 1574 C CA . ARG A 1 204 ? -14.206 -10.775 11.031 1.00 95.94 204 ARG A CA 1
ATOM 1575 C C . ARG A 1 204 ? -15.289 -10.566 12.088 1.00 95.94 204 ARG A C 1
ATOM 1577 O O . ARG A 1 204 ? -15.690 -11.547 12.713 1.00 95.94 204 ARG A O 1
ATOM 1584 N N . ARG A 1 205 ? -15.736 -9.324 12.312 1.00 94.50 205 ARG A N 1
ATOM 1585 C CA . ARG A 1 205 ? -16.862 -9.010 13.201 1.00 94.50 205 ARG A CA 1
ATOM 1586 C C . ARG A 1 205 ? -18.141 -9.610 12.630 1.00 94.50 205 ARG A C 1
ATOM 1588 O O . ARG A 1 205 ? -18.715 -10.458 13.305 1.00 94.50 205 ARG A O 1
ATOM 1595 N N . ALA A 1 206 ? -18.487 -9.278 11.384 1.00 95.38 206 ALA A N 1
ATOM 1596 C CA . ALA A 1 206 ? -19.648 -9.821 10.678 1.00 95.38 206 ALA A CA 1
ATOM 1597 C C . ALA A 1 206 ? -19.695 -11.353 10.705 1.00 95.38 206 ALA A C 1
ATOM 1599 O O . ALA A 1 206 ? -20.638 -11.937 11.242 1.00 95.38 206 ALA A O 1
ATOM 1600 N N . LYS A 1 207 ? -18.622 -12.010 10.243 1.00 95.56 207 LYS A N 1
ATOM 1601 C CA . LYS A 1 207 ? -18.512 -13.476 10.238 1.00 95.56 207 LYS A CA 1
ATOM 1602 C C . LYS A 1 207 ? -18.708 -14.097 11.626 1.00 95.56 207 LYS A C 1
ATOM 1604 O O . LYS A 1 207 ? -19.265 -15.186 11.730 1.00 95.56 207 LYS A O 1
ATOM 1609 N N . ARG A 1 208 ? -18.237 -13.441 12.696 1.00 94.62 208 ARG A N 1
ATOM 1610 C CA . ARG A 1 208 ? -18.360 -13.959 14.068 1.00 94.62 208 ARG A CA 1
ATOM 1611 C C . ARG A 1 208 ? -19.769 -13.791 14.634 1.00 94.62 208 ARG A C 1
ATOM 1613 O O . ARG A 1 208 ? -20.228 -14.702 15.311 1.00 94.62 208 ARG A O 1
ATOM 1620 N N . SER A 1 209 ? -20.433 -12.656 14.399 1.00 93.88 209 SER A N 1
ATOM 1621 C CA . SER A 1 209 ? -21.800 -12.431 14.896 1.00 93.88 209 SER A CA 1
ATOM 1622 C C . SER A 1 209 ? -22.903 -13.001 14.010 1.00 93.88 209 SER A C 1
ATOM 1624 O O . SER A 1 209 ? -24.024 -13.095 14.492 1.00 93.88 209 SER A O 1
ATOM 1626 N N . LYS A 1 210 ? -22.617 -13.357 12.748 1.00 94.81 210 LYS A N 1
ATOM 1627 C CA . LYS A 1 210 ? -23.641 -13.646 11.722 1.00 94.81 210 LYS A CA 1
ATOM 1628 C C . LYS A 1 210 ? -24.665 -12.504 11.576 1.00 94.81 210 LYS A C 1
ATOM 1630 O O . LYS A 1 210 ? -25.843 -12.732 11.349 1.00 94.81 210 LYS A O 1
ATOM 1635 N N . ALA A 1 211 ? -24.191 -11.276 11.753 1.00 95.12 211 ALA A N 1
ATOM 1636 C CA . ALA A 1 211 ? -24.962 -10.041 11.688 1.00 95.12 211 ALA A CA 1
ATOM 1637 C C . ALA A 1 211 ? -24.055 -8.924 11.162 1.00 95.12 211 ALA A C 1
ATOM 1639 O O . ALA A 1 211 ? -22.831 -9.098 11.150 1.00 95.12 211 ALA A O 1
ATOM 1640 N N . LEU A 1 212 ? -24.633 -7.782 10.783 1.00 95.38 212 LEU A N 1
ATOM 1641 C CA . LEU A 1 212 ? -23.878 -6.623 10.302 1.00 95.38 212 LEU A CA 1
ATOM 1642 C C . LEU A 1 212 ? -22.708 -6.257 11.245 1.00 95.38 212 LEU A C 1
ATOM 1644 O O . LEU A 1 212 ? -22.846 -6.363 12.469 1.00 95.38 212 LEU A O 1
ATOM 1648 N N . PRO A 1 213 ? -21.559 -5.789 10.716 1.00 91.44 213 PRO A N 1
ATOM 1649 C CA . PRO A 1 213 ? -20.395 -5.427 11.529 1.00 91.44 213 PRO A CA 1
ATOM 1650 C C . PRO A 1 213 ? -20.673 -4.388 12.634 1.00 91.44 213 PRO A C 1
ATOM 1652 O O . PRO A 1 213 ? -19.980 -4.369 13.654 1.00 91.44 213 PRO A O 1
ATOM 1655 N N . GLY A 1 214 ? -21.674 -3.530 12.425 1.00 90.00 214 GLY A N 1
ATOM 1656 C CA . GLY A 1 214 ? -22.183 -2.533 13.363 1.00 90.00 214 GLY A CA 1
ATOM 1657 C C . GLY A 1 214 ? -23.264 -1.668 12.705 1.00 90.00 214 GLY A C 1
ATOM 1658 O O . GLY A 1 214 ? -23.657 -1.916 11.563 1.00 90.00 214 GLY A O 1
ATOM 1659 N N . THR A 1 215 ? -23.729 -0.626 13.398 1.00 88.31 215 THR A N 1
ATOM 1660 C CA . THR A 1 215 ? -24.611 0.383 12.791 1.00 88.31 215 THR A CA 1
ATOM 1661 C C . THR A 1 215 ? -23.875 1.134 11.681 1.00 88.31 215 THR A C 1
ATOM 1663 O O . THR A 1 215 ? -22.754 1.599 11.891 1.00 88.31 215 THR A O 1
ATOM 1666 N N . TRP A 1 216 ? -24.515 1.300 10.524 1.00 88.75 216 TRP A N 1
ATOM 1667 C CA . TRP A 1 216 ? -24.012 2.166 9.459 1.00 88.75 216 TRP A CA 1
ATOM 1668 C C . TRP A 1 216 ? -24.112 3.633 9.902 1.00 88.75 216 TRP A C 1
ATOM 1670 O O . TRP A 1 216 ? -25.212 4.128 10.137 1.00 88.75 216 TRP A O 1
ATOM 1680 N N . ARG A 1 217 ? -22.976 4.309 10.110 1.00 84.81 217 ARG A N 1
ATOM 1681 C CA . ARG A 1 217 ? -22.909 5.706 10.578 1.00 84.81 217 ARG A CA 1
ATOM 1682 C C . ARG A 1 217 ? -21.756 6.447 9.906 1.00 84.81 217 ARG A C 1
ATOM 1684 O O . ARG A 1 217 ? -20.710 5.857 9.662 1.00 84.81 217 ARG A O 1
ATOM 1691 N N . GLU A 1 218 ? -21.898 7.755 9.720 1.00 82.12 218 GLU A N 1
ATOM 1692 C CA . GLU A 1 218 ? -20.874 8.640 9.131 1.00 82.12 218 GLU A CA 1
ATOM 1693 C C . GLU A 1 218 ? -19.715 8.995 10.084 1.00 82.12 218 GLU A C 1
ATOM 1695 O O . GLU A 1 218 ? -19.151 10.082 10.017 1.00 82.12 218 GLU A O 1
ATOM 1700 N N . VAL A 1 219 ? -19.352 8.109 11.019 1.00 82.94 219 VAL A N 1
ATOM 1701 C CA . VAL A 1 219 ? -18.355 8.410 12.062 1.00 82.94 219 VAL A CA 1
ATOM 1702 C C . VAL A 1 219 ? -17.405 7.249 12.347 1.00 82.94 219 VAL A C 1
ATOM 1704 O O . VAL A 1 219 ? -17.720 6.071 12.152 1.00 82.94 219 VAL A O 1
ATOM 1707 N N . GLY A 1 220 ? -16.215 7.599 12.841 1.00 86.00 220 GLY A N 1
ATOM 1708 C CA . GLY A 1 220 ? -15.202 6.662 13.314 1.00 86.00 220 GLY A CA 1
ATOM 1709 C C . GLY A 1 220 ? -14.767 5.646 12.255 1.00 86.00 220 GLY A C 1
ATOM 1710 O O . GLY A 1 220 ? -14.331 5.990 11.154 1.00 86.00 220 GLY A O 1
ATOM 1711 N N . TRP A 1 221 ? -14.852 4.362 12.603 1.00 89.94 221 TRP A N 1
ATOM 1712 C CA . TRP A 1 221 ? -14.279 3.296 11.782 1.00 89.94 221 TRP A CA 1
ATOM 1713 C C . TRP A 1 221 ? -15.093 2.949 10.532 1.00 89.94 221 TRP A C 1
ATOM 1715 O O . TRP A 1 221 ? -14.519 2.464 9.556 1.00 89.94 221 TRP A O 1
ATOM 1725 N N . VAL A 1 222 ? -16.394 3.252 10.525 1.00 92.75 222 VAL A N 1
ATOM 1726 C CA . VAL A 1 222 ? -17.244 3.117 9.333 1.00 92.75 222 VAL A CA 1
ATOM 1727 C C . VAL A 1 222 ? -16.827 4.154 8.292 1.00 92.75 222 VAL A C 1
ATOM 1729 O O . VAL A 1 222 ? -16.488 3.790 7.168 1.00 92.75 222 VAL A O 1
ATOM 1732 N N . LEU A 1 223 ? -16.725 5.427 8.692 1.00 91.62 223 LEU A N 1
ATOM 1733 C CA . LEU A 1 223 ? -16.219 6.505 7.838 1.00 91.62 223 LEU A CA 1
ATOM 1734 C C . LEU A 1 223 ? -14.801 6.202 7.322 1.00 91.62 223 LEU A C 1
ATOM 1736 O O . LEU A 1 223 ? -14.527 6.338 6.131 1.00 91.62 223 LEU A O 1
ATOM 1740 N N . THR A 1 224 ? -13.918 5.701 8.192 1.00 92.56 224 THR A N 1
ATOM 1741 C CA . THR A 1 224 ? -12.560 5.277 7.808 1.00 92.56 224 THR A CA 1
ATOM 1742 C C . THR A 1 224 ? -12.570 4.202 6.716 1.00 92.56 224 THR A C 1
ATOM 1744 O O . THR A 1 224 ? -11.791 4.281 5.761 1.00 92.56 224 THR A O 1
ATOM 1747 N N . LEU A 1 225 ? -13.463 3.213 6.824 1.00 95.62 225 LEU A N 1
ATOM 1748 C CA . LEU A 1 225 ? -13.618 2.156 5.827 1.00 95.62 225 LEU A CA 1
ATOM 1749 C C . LEU A 1 225 ? -14.144 2.698 4.489 1.00 95.62 225 LEU A C 1
ATOM 1751 O O . LEU A 1 225 ? -13.604 2.341 3.441 1.00 95.62 225 LEU A O 1
ATOM 1755 N N . ARG A 1 226 ? -15.142 3.590 4.521 1.00 95.69 226 ARG A N 1
ATOM 1756 C CA . ARG A 1 226 ? -15.728 4.218 3.323 1.00 95.69 226 ARG A CA 1
ATOM 1757 C C . ARG A 1 226 ? -14.709 5.071 2.574 1.00 95.69 226 ARG A C 1
ATOM 1759 O O . ARG A 1 226 ? -14.491 4.837 1.388 1.00 95.69 226 ARG A O 1
ATOM 1766 N N . ILE A 1 227 ? -14.000 5.963 3.276 1.00 95.38 227 ILE A N 1
ATOM 1767 C CA . ILE A 1 227 ? -12.918 6.784 2.703 1.00 95.38 227 ILE A CA 1
ATOM 1768 C C . ILE A 1 227 ? -11.848 5.894 2.057 1.00 95.38 227 ILE A C 1
ATOM 1770 O O . ILE A 1 227 ? -11.379 6.188 0.957 1.00 95.38 227 ILE A O 1
ATOM 1774 N N . PHE A 1 228 ? -11.460 4.792 2.708 1.00 97.00 228 PHE A N 1
ATOM 1775 C CA . PHE A 1 228 ? -10.493 3.854 2.139 1.00 97.00 228 PHE A CA 1
ATOM 1776 C C . PHE A 1 228 ? -10.997 3.198 0.847 1.00 97.00 228 PHE A C 1
ATOM 1778 O O . PHE A 1 228 ? -10.296 3.244 -0.166 1.00 97.00 228 PHE A O 1
ATOM 1785 N N . LEU A 1 229 ? -12.197 2.612 0.870 1.00 97.88 229 LEU A N 1
ATOM 1786 C CA . LEU A 1 229 ? -12.761 1.882 -0.267 1.00 97.88 229 LEU A CA 1
ATOM 1787 C C . LEU A 1 229 ? -13.036 2.806 -1.461 1.00 97.88 229 LEU A C 1
ATOM 1789 O O . LEU A 1 229 ? -12.628 2.491 -2.581 1.00 97.88 229 LEU A O 1
ATOM 1793 N N . GLN A 1 230 ? -13.594 3.994 -1.217 1.00 97.38 230 GLN A N 1
ATOM 1794 C CA . GLN A 1 230 ? -13.774 5.035 -2.232 1.00 97.38 230 GLN A CA 1
ATOM 1795 C C . GLN A 1 230 ? -12.436 5.431 -2.878 1.00 97.38 230 GLN A C 1
ATOM 1797 O O . GLN A 1 230 ? -12.326 5.521 -4.103 1.00 97.38 230 GLN A O 1
ATOM 1802 N N . LYS A 1 231 ? -11.374 5.618 -2.079 1.00 96.75 231 LYS A N 1
ATOM 1803 C CA . LYS A 1 231 ? -10.061 6.044 -2.591 1.00 96.75 231 LYS A CA 1
ATOM 1804 C C . LYS A 1 231 ? -9.346 4.981 -3.430 1.00 96.75 231 LYS A C 1
ATOM 1806 O O . LYS A 1 231 ? -8.492 5.340 -4.245 1.00 96.75 231 LYS A O 1
ATOM 1811 N N . ILE A 1 232 ? -9.682 3.702 -3.245 1.00 97.12 232 ILE A N 1
ATOM 1812 C CA . ILE A 1 232 ? -9.230 2.592 -4.101 1.00 97.12 232 ILE A CA 1
ATOM 1813 C C . ILE A 1 232 ? -10.233 2.250 -5.218 1.00 97.12 232 ILE A C 1
ATOM 1815 O O . ILE A 1 232 ? -10.176 1.156 -5.775 1.00 97.12 232 ILE A O 1
ATOM 1819 N N . GLY A 1 233 ? -11.147 3.169 -5.546 1.00 96.81 233 GLY A N 1
ATOM 1820 C CA . GLY A 1 233 ? -12.029 3.061 -6.708 1.00 96.81 233 GLY A CA 1
ATOM 1821 C C . GLY A 1 233 ? -13.225 2.124 -6.531 1.00 96.81 233 GLY A C 1
ATOM 1822 O O . GLY A 1 233 ? -13.848 1.762 -7.529 1.00 96.81 233 GLY A O 1
ATOM 1823 N N . CYS A 1 234 ? -13.555 1.723 -5.299 1.00 98.12 234 CYS A N 1
ATOM 1824 C CA . CYS A 1 234 ? -14.795 1.001 -5.017 1.00 98.12 234 CYS A CA 1
ATOM 1825 C C . CYS A 1 234 ? -15.969 1.986 -4.937 1.00 98.12 234 CYS A C 1
ATOM 1827 O O . CYS A 1 234 ? -15.836 3.077 -4.382 1.00 98.12 234 CYS A O 1
ATOM 1829 N N . LEU A 1 235 ? -17.119 1.583 -5.467 1.00 97.69 235 LEU A N 1
ATOM 1830 C CA . LEU A 1 235 ? -18.377 2.316 -5.398 1.00 97.69 235 LEU A CA 1
ATOM 1831 C C . LEU A 1 235 ? -19.260 1.667 -4.335 1.00 97.69 235 LEU A C 1
ATOM 1833 O O . LEU A 1 235 ? -19.413 0.447 -4.312 1.00 97.69 235 LEU A O 1
ATOM 1837 N N . GLU A 1 236 ? -19.816 2.473 -3.442 1.00 97.56 236 GLU A N 1
ATOM 1838 C CA . GLU A 1 236 ? -20.769 2.013 -2.435 1.00 97.56 236 GLU A CA 1
ATOM 1839 C C . GLU A 1 236 ? -22.134 1.790 -3.087 1.00 97.56 236 GLU A C 1
ATOM 1841 O O . GLU A 1 236 ? -22.632 2.670 -3.784 1.00 97.56 236 GLU A O 1
ATOM 1846 N N . VAL A 1 237 ? -22.701 0.596 -2.904 1.00 97.56 237 VAL A N 1
ATOM 1847 C CA . VAL A 1 237 ? -23.981 0.192 -3.514 1.00 97.56 237 VAL A CA 1
ATOM 1848 C C . VAL A 1 237 ? -25.079 0.115 -2.456 1.00 97.56 237 VAL A C 1
ATOM 1850 O O . VAL A 1 237 ? -26.219 0.479 -2.721 1.00 97.56 237 VAL A O 1
ATOM 1853 N N . ALA A 1 238 ? -24.729 -0.330 -1.249 1.00 96.38 238 ALA A N 1
ATOM 1854 C CA . ALA A 1 238 ? -25.588 -0.300 -0.072 1.00 96.38 238 ALA A CA 1
ATOM 1855 C C . ALA A 1 238 ? -24.724 -0.210 1.197 1.00 96.38 238 ALA A C 1
ATOM 1857 O O . ALA A 1 238 ? -23.496 -0.334 1.139 1.00 96.38 238 ALA A O 1
ATOM 1858 N N . ALA A 1 239 ? -25.358 -0.040 2.359 1.00 95.62 239 ALA A N 1
ATOM 1859 C CA . ALA A 1 239 ? -24.666 -0.185 3.637 1.00 95.62 239 ALA A CA 1
ATOM 1860 C C . ALA A 1 239 ? -23.933 -1.537 3.682 1.00 95.62 239 ALA A C 1
ATOM 1862 O O . ALA A 1 239 ? -24.513 -2.565 3.345 1.00 95.62 239 ALA A O 1
ATOM 1863 N N . TRP A 1 240 ? -22.656 -1.528 4.077 1.00 96.31 240 TRP A N 1
ATOM 1864 C CA . TRP A 1 240 ? -21.792 -2.719 4.122 1.00 96.31 240 TRP A CA 1
ATOM 1865 C C . TRP A 1 240 ? -21.492 -3.421 2.778 1.00 96.31 240 TRP A C 1
ATOM 1867 O O . TRP A 1 240 ? -20.803 -4.444 2.797 1.00 96.31 240 TRP A O 1
ATOM 1877 N N . ARG A 1 241 ? -21.907 -2.864 1.627 1.00 97.06 241 ARG A N 1
ATOM 1878 C CA . ARG A 1 241 ? -21.744 -3.481 0.299 1.00 97.06 241 ARG A CA 1
ATOM 1879 C C . ARG A 1 241 ? -21.197 -2.506 -0.748 1.00 97.06 241 ARG A C 1
ATOM 1881 O O . ARG A 1 241 ? -21.791 -1.469 -1.047 1.00 97.06 241 ARG A O 1
ATOM 1888 N N . TRP A 1 242 ? -20.100 -2.897 -1.389 1.00 98.06 242 TRP A N 1
ATOM 1889 C CA . TRP A 1 242 ? -19.436 -2.140 -2.450 1.00 98.06 242 TRP A CA 1
ATOM 1890 C C . TRP A 1 242 ? -19.213 -2.992 -3.698 1.00 98.06 242 TRP A C 1
ATOM 1892 O O . TRP A 1 242 ? -19.010 -4.203 -3.615 1.00 98.06 242 TRP A O 1
ATOM 1902 N N . THR A 1 243 ? -19.160 -2.338 -4.854 1.00 97.75 243 THR A N 1
ATOM 1903 C CA . THR A 1 243 ? -18.687 -2.930 -6.108 1.00 97.75 243 THR A CA 1
ATOM 1904 C C . THR A 1 243 ? -17.371 -2.290 -6.542 1.00 97.75 243 THR A C 1
ATOM 1906 O O . THR A 1 243 ? -17.119 -1.105 -6.317 1.00 97.75 243 THR A O 1
ATOM 1909 N N . THR A 1 244 ? -16.500 -3.076 -7.160 1.00 97.50 244 THR A N 1
ATOM 1910 C CA . THR A 1 244 ? -15.276 -2.591 -7.802 1.00 97.50 244 THR A CA 1
ATOM 1911 C C . THR A 1 244 ? -15.549 -2.313 -9.280 1.00 97.50 244 THR A C 1
ATOM 1913 O O . THR A 1 244 ? -16.395 -2.955 -9.897 1.00 97.50 244 THR A O 1
ATOM 1916 N N . ARG A 1 245 ? -14.768 -1.427 -9.908 1.00 96.94 245 ARG A N 1
ATOM 1917 C CA . ARG A 1 245 ? -14.835 -1.193 -11.369 1.00 96.94 245 ARG A CA 1
ATOM 1918 C C . ARG A 1 245 ? -14.520 -2.436 -12.224 1.00 96.94 245 ARG A C 1
ATOM 1920 O O . ARG A 1 245 ? -14.745 -2.414 -13.426 1.00 96.94 245 ARG A O 1
ATOM 1927 N N . LEU A 1 246 ? -14.011 -3.511 -11.614 1.00 96.19 246 LEU A N 1
ATOM 1928 C CA . LEU A 1 246 ? -13.775 -4.816 -12.244 1.00 96.19 246 LEU A CA 1
ATOM 1929 C C . LEU A 1 246 ? -14.968 -5.783 -12.091 1.00 96.19 246 LEU A C 1
ATOM 1931 O O . LEU A 1 246 ? -14.837 -6.957 -12.418 1.00 96.19 246 LEU A O 1
ATOM 1935 N N . GLY A 1 247 ? -16.099 -5.333 -11.535 1.00 96.31 247 GLY A N 1
ATOM 1936 C CA . GLY A 1 247 ? -17.280 -6.161 -11.257 1.00 96.31 247 GLY A CA 1
ATOM 1937 C C . GLY A 1 247 ? -17.179 -7.032 -9.998 1.00 96.31 247 GLY A C 1
ATOM 1938 O O . GLY A 1 247 ? -18.179 -7.591 -9.562 1.00 96.31 247 GLY A O 1
ATOM 1939 N N . GLY A 1 248 ? -16.003 -7.129 -9.368 1.00 95.81 248 GLY A N 1
ATOM 1940 C CA . GLY A 1 248 ? -15.839 -7.827 -8.091 1.00 95.81 248 GLY A CA 1
ATOM 1941 C C . GLY A 1 248 ? -16.580 -7.115 -6.955 1.00 95.81 248 GLY A C 1
ATOM 1942 O O . GLY A 1 248 ? -16.492 -5.891 -6.842 1.00 95.81 248 GLY A O 1
ATOM 1943 N N . ILE A 1 249 ? -17.267 -7.877 -6.104 1.00 96.62 249 ILE A N 1
ATOM 1944 C CA . ILE A 1 249 ? -18.081 -7.377 -4.985 1.00 96.62 249 ILE A CA 1
ATOM 1945 C C . ILE A 1 249 ? -17.282 -7.436 -3.671 1.00 96.62 249 ILE A C 1
ATOM 1947 O O . ILE A 1 249 ? -16.483 -8.347 -3.444 1.00 96.62 249 ILE A O 1
ATOM 1951 N N . ILE A 1 250 ? -17.485 -6.458 -2.793 1.00 97.50 250 ILE A N 1
ATOM 1952 C CA . ILE A 1 250 ? -17.048 -6.488 -1.394 1.00 97.50 250 ILE A CA 1
ATOM 1953 C C . ILE A 1 250 ? -18.317 -6.374 -0.554 1.00 97.50 250 ILE A C 1
ATOM 1955 O O . ILE A 1 250 ? -18.867 -5.284 -0.427 1.00 97.50 250 ILE A O 1
ATOM 1959 N N . ASP A 1 251 ? -18.786 -7.493 -0.009 1.00 97.00 251 ASP A N 1
ATOM 1960 C CA . ASP A 1 251 ? -19.973 -7.547 0.845 1.00 97.00 251 ASP A CA 1
ATOM 1961 C C . ASP A 1 251 ? -19.584 -7.978 2.266 1.00 97.00 251 ASP A C 1
ATOM 1963 O O . ASP A 1 251 ? -18.794 -8.910 2.456 1.00 97.00 251 ASP A O 1
ATOM 1967 N N . LEU A 1 252 ? -20.088 -7.253 3.264 1.00 96.62 252 LEU A N 1
ATOM 1968 C CA . LEU A 1 252 ? -19.856 -7.499 4.685 1.00 96.62 252 LEU A CA 1
ATOM 1969 C C . LEU A 1 252 ? -21.150 -7.811 5.453 1.00 96.62 252 LEU A C 1
ATOM 1971 O O . LEU A 1 252 ? -21.081 -7.929 6.677 1.00 96.62 252 LEU A O 1
ATOM 1975 N N . ASP A 1 253 ? -22.291 -7.958 4.775 1.00 96.38 253 ASP A N 1
ATOM 1976 C CA . ASP A 1 253 ? -23.554 -8.409 5.363 1.00 96.38 253 ASP A CA 1
ATOM 1977 C C . ASP A 1 253 ? -23.669 -9.946 5.313 1.00 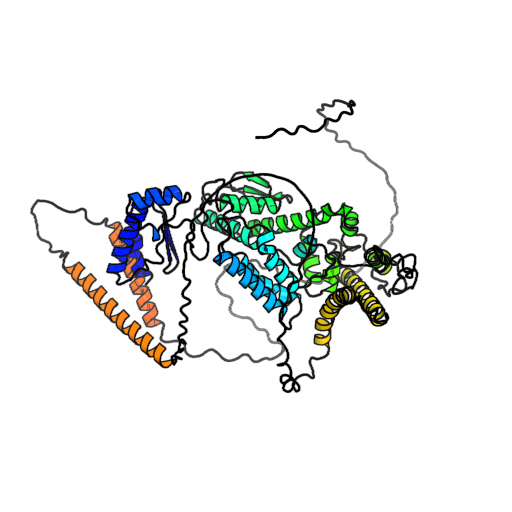96.38 253 ASP A C 1
ATOM 1979 O O . ASP A 1 253 ? -23.844 -10.503 4.232 1.00 96.38 253 ASP A O 1
ATOM 1983 N N . PRO A 1 254 ? -23.628 -10.670 6.450 1.00 95.44 254 PRO A N 1
ATOM 1984 C CA . PRO A 1 254 ? -23.744 -12.132 6.462 1.00 95.44 254 PRO A CA 1
ATOM 1985 C C . PRO A 1 254 ? -25.090 -12.700 5.993 1.00 95.44 254 PRO A C 1
ATOM 1987 O O . PRO A 1 254 ? -25.193 -13.919 5.867 1.00 95.44 254 PRO A O 1
ATOM 1990 N N . SER A 1 255 ? -26.116 -11.864 5.800 1.00 95.44 255 SER A N 1
ATOM 1991 C CA . SER A 1 255 ? -27.406 -12.265 5.223 1.00 95.44 255 SER A CA 1
ATOM 1992 C C . SER A 1 255 ? -27.430 -12.199 3.689 1.00 95.44 255 SER A C 1
ATOM 1994 O O . SER A 1 255 ? -28.297 -12.806 3.061 1.00 95.44 255 SER A O 1
ATOM 1996 N N . SER A 1 256 ? -26.456 -11.515 3.081 1.00 93.81 256 SER A N 1
ATOM 1997 C CA . SER A 1 256 ? -26.294 -11.414 1.632 1.00 93.81 256 SER A CA 1
ATOM 1998 C C . SER A 1 256 ? -25.784 -12.721 1.023 1.00 93.81 256 SER A C 1
ATOM 2000 O O . SER A 1 256 ? -24.846 -13.340 1.532 1.00 93.81 256 SER A O 1
ATOM 2002 N N . GLY A 1 257 ? -26.337 -13.102 -0.132 1.00 91.44 257 GLY A N 1
ATOM 2003 C CA . GLY A 1 257 ? -25.833 -14.226 -0.932 1.00 91.44 257 GLY A CA 1
ATOM 2004 C C . GLY A 1 257 ? -24.409 -14.017 -1.467 1.00 91.44 257 GLY A C 1
ATOM 2005 O O . GLY A 1 257 ? -23.731 -14.991 -1.782 1.00 91.44 257 GLY A O 1
ATOM 2006 N N . ASP A 1 258 ? -23.932 -12.768 -1.515 1.00 90.19 258 ASP A N 1
ATOM 2007 C CA . ASP A 1 258 ? -22.583 -12.403 -1.971 1.00 90.19 258 ASP A CA 1
ATOM 2008 C C . ASP A 1 258 ? -21.535 -12.382 -0.836 1.00 90.19 258 ASP A C 1
ATOM 2010 O O . ASP A 1 258 ? -20.368 -12.041 -1.062 1.00 90.19 258 ASP A O 1
ATOM 2014 N N . PHE A 1 259 ? -21.916 -12.734 0.398 1.00 91.69 259 PHE A N 1
ATOM 2015 C CA . PHE A 1 259 ? -20.999 -12.751 1.538 1.00 91.69 259 PHE A CA 1
ATOM 2016 C C . PHE A 1 259 ? -19.991 -13.908 1.453 1.00 91.69 259 PHE A C 1
ATOM 2018 O O . PHE A 1 259 ? -20.289 -15.061 1.780 1.00 91.69 259 PHE A O 1
ATOM 2025 N N . ASP A 1 260 ? -18.746 -13.595 1.082 1.00 83.44 260 ASP A N 1
ATOM 2026 C CA . ASP A 1 260 ? -17.654 -14.571 1.105 1.00 83.44 260 ASP A CA 1
ATOM 2027 C C . ASP A 1 260 ? -17.370 -15.026 2.549 1.00 83.44 260 ASP A C 1
ATOM 2029 O O . ASP A 1 260 ? -16.869 -14.280 3.401 1.00 83.44 260 ASP A O 1
ATOM 2033 N N . GLN A 1 261 ? -17.661 -16.302 2.820 1.00 78.25 261 GLN A N 1
ATOM 2034 C CA . GLN A 1 261 ? -17.322 -16.951 4.086 1.00 78.25 261 GLN A CA 1
ATOM 2035 C C . GLN A 1 261 ? -15.807 -17.079 4.289 1.00 78.25 261 GLN A C 1
ATOM 2037 O O . GLN A 1 261 ? -15.349 -17.311 5.414 1.00 78.25 261 GLN A O 1
ATOM 2042 N N . THR A 1 262 ? -15.003 -16.934 3.240 1.00 87.19 262 THR A N 1
ATOM 2043 C CA . THR A 1 262 ? -13.547 -16.820 3.307 1.00 87.19 262 THR A CA 1
ATOM 2044 C C . THR A 1 262 ? -13.121 -15.349 3.300 1.00 87.19 262 THR A C 1
ATOM 2046 O O . THR A 1 262 ? -13.843 -14.455 2.884 1.00 87.19 262 THR A O 1
ATOM 2049 N N . SER A 1 263 ? -11.913 -15.056 3.775 1.00 90.81 263 SER A N 1
ATOM 2050 C CA . SER A 1 263 ? -11.313 -13.725 3.595 1.00 90.81 263 SER A CA 1
ATOM 2051 C C . SER A 1 263 ? -10.686 -13.548 2.201 1.00 90.81 263 SER A C 1
ATOM 2053 O O . SER A 1 263 ? -9.992 -12.556 1.951 1.00 90.81 263 SER A O 1
ATOM 2055 N N . GLY A 1 264 ? -10.859 -14.542 1.322 1.00 93.88 264 GLY A N 1
ATOM 2056 C CA . GLY A 1 264 ? -10.139 -14.710 0.069 1.00 93.88 264 GLY A CA 1
ATOM 2057 C C . GLY A 1 264 ? -10.565 -13.698 -0.983 1.00 93.88 264 GLY A C 1
ATOM 2058 O O . GLY A 1 264 ? -9.729 -12.887 -1.395 1.00 93.88 264 GLY A O 1
ATOM 2059 N N . ALA A 1 265 ? -11.841 -13.719 -1.379 1.00 93.69 265 ALA A N 1
ATOM 2060 C CA . ALA A 1 265 ? -12.385 -12.845 -2.412 1.00 93.69 265 ALA A CA 1
ATOM 2061 C C . ALA A 1 265 ? -12.434 -11.393 -1.932 1.00 93.69 265 ALA A C 1
ATOM 2063 O O . ALA A 1 265 ? -11.917 -10.523 -2.626 1.00 93.69 265 ALA A O 1
ATOM 2064 N N . VAL A 1 266 ? -12.899 -11.126 -0.702 1.00 95.81 266 VAL A N 1
ATOM 2065 C CA . VAL A 1 266 ? -12.870 -9.771 -0.101 1.00 95.81 266 VAL A CA 1
ATOM 2066 C C . VAL A 1 266 ? -11.458 -9.179 -0.164 1.00 95.81 266 VAL A C 1
ATOM 2068 O O . VAL A 1 266 ? -11.246 -8.073 -0.668 1.00 95.81 266 VAL A O 1
ATOM 2071 N N . GLY A 1 267 ? -10.453 -9.937 0.288 1.00 96.38 267 GLY A N 1
ATOM 2072 C CA . GLY A 1 267 ? -9.061 -9.501 0.243 1.00 96.38 267 GLY A CA 1
ATOM 2073 C C . GLY A 1 267 ? -8.501 -9.373 -1.178 1.00 96.38 267 GLY A C 1
ATOM 2074 O O . GLY A 1 267 ? -7.629 -8.536 -1.401 1.00 96.38 267 GLY A O 1
ATOM 2075 N N . HIS A 1 268 ? -8.956 -10.194 -2.125 1.00 96.38 268 HIS A N 1
ATOM 2076 C CA . HIS A 1 268 ? -8.555 -10.160 -3.533 1.00 96.38 268 HIS A CA 1
ATOM 2077 C C . HIS A 1 268 ? -9.158 -8.958 -4.268 1.00 96.38 268 HIS A C 1
ATOM 2079 O O . HIS A 1 268 ? -8.391 -8.121 -4.736 1.00 96.38 268 HIS A O 1
ATOM 2085 N N . ASN A 1 269 ? -10.480 -8.787 -4.241 1.00 97.06 269 ASN A N 1
ATOM 2086 C CA . ASN A 1 269 ? -11.202 -7.677 -4.871 1.00 97.06 269 ASN A CA 1
ATOM 2087 C C . ASN A 1 269 ? -10.664 -6.318 -4.391 1.00 97.06 269 ASN A C 1
ATOM 2089 O O . ASN A 1 269 ? -10.362 -5.445 -5.201 1.00 97.06 269 ASN A O 1
ATOM 2093 N N . THR A 1 270 ? -10.395 -6.184 -3.086 1.00 97.75 270 THR A N 1
ATOM 2094 C CA . THR A 1 270 ? -9.742 -4.993 -2.506 1.00 97.75 270 THR A CA 1
ATOM 2095 C C . THR A 1 270 ? -8.347 -4.738 -3.096 1.00 97.75 270 THR A C 1
ATOM 2097 O O . THR A 1 270 ? -7.975 -3.596 -3.368 1.00 97.75 270 THR A O 1
ATOM 2100 N N . ARG A 1 271 ? -7.539 -5.788 -3.308 1.00 98.12 271 ARG A N 1
ATOM 2101 C CA . ARG A 1 271 ? -6.202 -5.654 -3.914 1.00 98.12 271 ARG A CA 1
ATOM 2102 C C . ARG A 1 271 ? -6.276 -5.310 -5.398 1.00 98.12 271 ARG A C 1
ATOM 2104 O O . ARG A 1 271 ? -5.426 -4.543 -5.843 1.00 98.12 271 ARG A O 1
ATOM 2111 N N . GLU A 1 272 ? -7.230 -5.859 -6.147 1.00 98.00 272 GLU A N 1
ATOM 2112 C CA . GLU A 1 272 ? -7.358 -5.579 -7.581 1.00 98.00 272 GLU A CA 1
ATOM 2113 C C . GLU A 1 272 ? -7.926 -4.184 -7.846 1.00 98.00 272 GLU A C 1
ATOM 2115 O O . GLU A 1 272 ? -7.373 -3.475 -8.681 1.00 98.00 272 GLU A O 1
ATOM 2120 N N . ALA A 1 273 ? -8.909 -3.723 -7.066 1.00 98.12 273 ALA A N 1
ATOM 2121 C CA . ALA A 1 273 ? -9.407 -2.345 -7.129 1.00 98.12 273 ALA A CA 1
ATOM 2122 C C . ALA A 1 273 ? -8.288 -1.310 -6.882 1.00 98.12 273 ALA A C 1
ATOM 2124 O O . ALA A 1 273 ? -8.127 -0.345 -7.634 1.00 98.12 273 ALA A O 1
ATOM 2125 N N . TRP A 1 274 ? -7.424 -1.567 -5.892 1.00 98.31 274 TRP A N 1
ATOM 2126 C CA . TRP A 1 274 ? -6.242 -0.739 -5.628 1.00 98.31 274 TRP A CA 1
ATOM 2127 C C . TRP A 1 274 ? -5.214 -0.757 -6.773 1.00 98.31 274 TRP A C 1
ATOM 2129 O O . TRP A 1 274 ? -4.637 0.283 -7.097 1.00 98.31 274 TRP A O 1
ATOM 2139 N N . ARG A 1 275 ? -4.986 -1.912 -7.416 1.00 98.38 275 ARG A N 1
ATOM 2140 C CA . ARG A 1 275 ? -4.086 -2.008 -8.581 1.00 98.38 275 ARG A CA 1
ATOM 2141 C C . ARG A 1 275 ? -4.652 -1.293 -9.802 1.00 98.38 275 ARG A C 1
ATOM 2143 O O . ARG A 1 275 ? -3.908 -0.548 -10.437 1.00 98.38 275 ARG A O 1
ATOM 2150 N N . LEU A 1 276 ? -5.941 -1.478 -10.091 1.00 98.19 276 LEU A N 1
ATOM 2151 C CA . LEU A 1 276 ? -6.646 -0.758 -11.147 1.00 98.19 276 LEU A CA 1
ATOM 2152 C C . LEU A 1 276 ? -6.546 0.753 -10.922 1.00 98.19 276 LEU A C 1
ATOM 2154 O O . LEU A 1 276 ? -6.127 1.462 -11.825 1.00 98.19 276 LEU A O 1
ATOM 2158 N N . THR A 1 277 ? -6.816 1.233 -9.705 1.00 98.12 277 THR A N 1
ATOM 2159 C CA . THR A 1 277 ? -6.720 2.664 -9.367 1.00 98.12 277 THR A CA 1
ATOM 2160 C C . THR A 1 277 ? -5.339 3.246 -9.688 1.00 98.12 277 THR A C 1
ATOM 2162 O O . THR A 1 277 ? -5.242 4.348 -10.222 1.00 98.12 277 THR A O 1
ATOM 2165 N N . HIS A 1 278 ? -4.250 2.526 -9.394 1.00 98.19 278 HIS A N 1
ATOM 2166 C CA . HIS A 1 278 ? -2.904 2.970 -9.776 1.00 98.19 278 HIS A CA 1
ATOM 2167 C C . HIS A 1 278 ? -2.666 2.906 -11.295 1.00 98.19 278 HIS A C 1
ATOM 2169 O O . HIS A 1 278 ? -2.042 3.806 -11.854 1.00 98.19 278 HIS A O 1
ATOM 2175 N N . PHE A 1 279 ? -3.180 1.885 -11.981 1.00 98.44 279 PHE A N 1
ATOM 2176 C CA . PHE A 1 279 ? -3.089 1.780 -13.438 1.00 98.44 279 PHE A CA 1
ATOM 2177 C C . PHE A 1 279 ? -3.829 2.928 -14.149 1.00 98.44 279 PHE A C 1
ATOM 2179 O O . PHE A 1 279 ? -3.245 3.602 -14.994 1.00 98.44 279 PHE A O 1
ATOM 2186 N N . GLU A 1 280 ? -5.066 3.219 -13.742 1.00 97.94 280 GLU A N 1
ATOM 2187 C CA . GLU A 1 280 ? -5.876 4.335 -14.244 1.00 97.94 280 GLU A CA 1
ATOM 2188 C C . GLU A 1 280 ? -5.213 5.693 -13.966 1.00 97.94 280 GLU A C 1
ATOM 2190 O O . GLU A 1 280 ? -5.155 6.538 -14.854 1.00 97.94 280 GLU A O 1
ATOM 2195 N N . ARG A 1 281 ? -4.642 5.905 -12.768 1.00 97.62 281 ARG A N 1
ATOM 2196 C CA . ARG A 1 281 ? -3.894 7.139 -12.439 1.00 97.62 281 ARG A CA 1
ATOM 2197 C C . ARG A 1 281 ? -2.650 7.336 -13.301 1.00 97.62 281 ARG A C 1
ATOM 2199 O O . ARG A 1 281 ? -2.300 8.476 -13.598 1.00 97.62 281 ARG A O 1
ATOM 2206 N N . TRP A 1 282 ? -1.982 6.256 -13.704 1.00 98.00 282 TRP A N 1
ATOM 2207 C CA . TRP A 1 282 ? -0.879 6.336 -14.659 1.00 98.00 282 TRP A CA 1
ATOM 2208 C C . TRP A 1 282 ? -1.379 6.621 -16.086 1.00 98.00 282 TRP A C 1
ATOM 2210 O O . TRP A 1 282 ? -0.803 7.477 -16.761 1.00 98.00 282 TRP A O 1
ATOM 2220 N N . LEU A 1 283 ? -2.469 5.987 -16.537 1.00 97.69 283 LEU A N 1
ATOM 2221 C CA . LEU A 1 283 ? -3.090 6.290 -17.836 1.00 97.69 283 LEU A CA 1
ATOM 2222 C C . LEU A 1 283 ? -3.616 7.734 -17.915 1.00 97.69 283 LEU A C 1
ATOM 2224 O O . LEU A 1 283 ? -3.483 8.375 -18.952 1.00 97.69 283 LEU A O 1
ATOM 2228 N N . ALA A 1 284 ? -4.108 8.304 -16.816 1.00 96.94 284 ALA A N 1
ATOM 2229 C CA . ALA A 1 284 ? -4.556 9.698 -16.754 1.00 96.94 284 ALA A CA 1
ATOM 2230 C C . ALA A 1 284 ? -3.430 10.748 -16.937 1.00 96.94 284 ALA A C 1
ATOM 2232 O O . ALA A 1 284 ? -3.712 11.941 -16.944 1.00 96.94 284 ALA A O 1
ATOM 2233 N N . ARG A 1 285 ? -2.162 10.329 -17.080 1.00 94.94 285 ARG A N 1
ATOM 2234 C CA . ARG A 1 285 ? -0.970 11.187 -17.272 1.00 94.94 285 ARG A CA 1
ATOM 2235 C C . ARG A 1 285 ? -0.450 11.200 -18.716 1.00 94.94 285 ARG A C 1
ATOM 2237 O O . ARG A 1 285 ? 0.759 11.296 -18.950 1.00 94.94 285 ARG A O 1
ATOM 2244 N N . SER A 1 286 ? -1.345 11.048 -19.687 1.00 88.31 286 SER A N 1
ATOM 2245 C CA . SER A 1 286 ? -1.032 10.990 -21.124 1.00 88.31 286 SER A CA 1
ATOM 2246 C C . SER A 1 286 ? -0.485 12.310 -21.692 1.00 88.31 286 SER A C 1
ATOM 2248 O O . SER A 1 286 ? 0.264 12.318 -22.678 1.00 88.31 286 SER A O 1
ATOM 2250 N N . ASP A 1 287 ? -0.798 13.426 -21.036 1.00 86.50 287 ASP A N 1
ATOM 2251 C CA . ASP A 1 287 ? -0.231 14.752 -21.265 1.00 86.50 287 ASP A CA 1
ATOM 2252 C C . ASP A 1 287 ? 1.266 14.785 -20.899 1.00 86.50 287 ASP A C 1
ATOM 2254 O O . ASP A 1 287 ? 2.116 15.112 -21.732 1.00 86.50 287 ASP A O 1
ATOM 2258 N N . ALA A 1 288 ? 1.596 14.345 -19.683 1.00 89.25 288 ALA A N 1
ATOM 2259 C CA . ALA A 1 288 ? 2.915 14.439 -19.075 1.00 89.25 288 ALA A CA 1
ATOM 2260 C C . ALA A 1 288 ? 3.868 13.297 -19.468 1.00 89.25 288 ALA A C 1
ATOM 2262 O O . ALA A 1 288 ? 5.085 13.437 -19.310 1.00 89.25 288 ALA A O 1
ATOM 2263 N N . ARG A 1 289 ? 3.354 12.154 -19.951 1.00 92.56 289 ARG A N 1
ATOM 2264 C CA . ARG A 1 289 ? 4.167 10.969 -20.273 1.00 92.56 289 ARG A CA 1
ATOM 2265 C C . ARG A 1 289 ? 3.812 10.320 -21.614 1.00 92.56 289 ARG A C 1
ATOM 2267 O O . ARG A 1 289 ? 2.669 9.967 -21.884 1.00 92.56 289 ARG A O 1
ATOM 2274 N N . ILE A 1 290 ? 4.850 10.074 -22.419 1.00 93.31 290 ILE A N 1
ATOM 2275 C CA . ILE A 1 290 ? 4.751 9.402 -23.727 1.00 93.31 290 ILE A CA 1
ATOM 2276 C C . ILE A 1 290 ? 4.301 7.940 -23.578 1.00 93.31 290 ILE A C 1
ATOM 2278 O O . ILE A 1 290 ? 3.450 7.500 -24.341 1.00 93.31 290 ILE A O 1
ATOM 2282 N N . ASP A 1 291 ? 4.821 7.209 -22.583 1.00 95.38 291 ASP A N 1
ATOM 2283 C CA . ASP A 1 291 ? 4.450 5.804 -22.347 1.00 95.38 291 ASP A CA 1
ATOM 2284 C C . ASP A 1 291 ? 2.955 5.647 -22.029 1.00 95.38 291 ASP A C 1
ATOM 2286 O O . ASP A 1 291 ? 2.259 4.877 -22.682 1.00 95.38 291 ASP A O 1
ATOM 2290 N N . SER A 1 292 ? 2.438 6.452 -21.100 1.00 96.81 292 SER A N 1
ATOM 2291 C CA . SER A 1 292 ? 1.009 6.543 -20.778 1.00 96.81 292 SER A CA 1
ATOM 2292 C C . SER A 1 292 ? 0.153 6.844 -22.016 1.00 96.81 292 SER A C 1
ATOM 2294 O O . SER A 1 292 ? -0.861 6.185 -22.251 1.00 96.81 292 SER A O 1
ATOM 2296 N N . ARG A 1 293 ? 0.595 7.781 -22.868 1.00 96.31 293 ARG A N 1
ATOM 2297 C CA . ARG A 1 293 ? -0.091 8.142 -24.120 1.00 96.31 293 ARG A CA 1
ATOM 2298 C C . ARG A 1 293 ? -0.124 7.001 -25.140 1.00 96.31 293 ARG A C 1
ATOM 2300 O O . ARG A 1 293 ? -1.156 6.775 -25.759 1.00 96.31 293 ARG A O 1
ATOM 2307 N N . GLN A 1 294 ? 0.978 6.268 -25.296 1.00 95.88 294 GLN A N 1
ATOM 2308 C CA . GLN A 1 294 ? 1.058 5.099 -26.182 1.00 95.88 294 GLN A CA 1
ATOM 2309 C C . GLN A 1 294 ? 0.163 3.943 -25.709 1.00 95.88 294 GLN A C 1
ATOM 2311 O O . GLN A 1 294 ? -0.279 3.135 -26.520 1.00 95.88 294 GLN A O 1
ATOM 2316 N N . CYS A 1 295 ? -0.132 3.880 -24.408 1.00 96.94 295 CYS A N 1
ATOM 2317 C CA . CYS A 1 295 ? -0.865 2.775 -23.797 1.00 96.94 295 CYS A CA 1
ATOM 2318 C C . CYS A 1 295 ? -2.359 3.050 -23.550 1.00 96.94 295 CYS A C 1
ATOM 2320 O O . CYS A 1 295 ? -3.024 2.165 -23.014 1.00 96.94 295 CYS A O 1
ATOM 2322 N N . GLN A 1 296 ? -2.902 4.214 -23.941 1.00 96.25 296 GLN A N 1
ATOM 2323 C CA . GLN A 1 296 ? -4.290 4.633 -23.641 1.00 96.25 296 GLN A CA 1
ATOM 2324 C C . GLN A 1 296 ? -5.362 3.596 -23.996 1.00 96.25 296 GLN A C 1
ATOM 2326 O O . GLN A 1 296 ? -6.318 3.424 -23.249 1.00 96.25 296 GLN A O 1
ATOM 2331 N N . ALA A 1 297 ? -5.191 2.876 -25.106 1.00 96.31 297 ALA A N 1
ATOM 2332 C CA . ALA A 1 297 ? -6.136 1.855 -25.558 1.00 96.31 297 ALA A CA 1
ATOM 2333 C C . ALA A 1 297 ? -6.058 0.527 -24.768 1.00 96.31 297 ALA A C 1
ATOM 2335 O O . ALA A 1 297 ? -6.718 -0.443 -25.138 1.00 96.31 297 ALA A O 1
ATOM 2336 N N . THR A 1 298 ? -5.241 0.437 -23.710 1.00 96.75 298 THR A N 1
ATOM 2337 C CA . THR A 1 298 ? -5.000 -0.826 -22.996 1.00 96.75 298 THR A CA 1
ATOM 2338 C C . THR A 1 298 ? -5.810 -0.927 -21.710 1.00 96.75 298 THR A C 1
ATOM 2340 O O . THR A 1 298 ? -5.601 -0.166 -20.768 1.00 96.75 298 THR A O 1
ATOM 2343 N N . ALA A 1 299 ? -6.681 -1.932 -21.632 1.00 97.19 299 ALA A N 1
ATOM 2344 C CA . ALA A 1 299 ? -7.407 -2.263 -20.410 1.00 97.19 299 ALA A CA 1
ATOM 2345 C C . ALA A 1 299 ? -6.491 -2.868 -19.326 1.00 97.19 299 ALA A C 1
ATOM 2347 O O . ALA A 1 299 ? -5.497 -3.543 -19.618 1.00 97.19 299 ALA A O 1
ATOM 2348 N N . TYR A 1 300 ? -6.862 -2.678 -18.056 1.00 98.31 300 TYR A N 1
ATOM 2349 C CA . TYR A 1 300 ? -6.226 -3.369 -16.933 1.00 98.31 300 TYR A CA 1
ATOM 2350 C C . TYR A 1 300 ? -6.431 -4.886 -17.039 1.00 98.31 300 TYR A C 1
ATOM 2352 O O . TYR A 1 300 ? -7.512 -5.361 -17.380 1.00 98.31 300 TYR A O 1
ATOM 2360 N N . ASN A 1 301 ? -5.405 -5.662 -16.686 1.00 98.00 301 ASN A N 1
ATOM 2361 C CA . ASN A 1 301 ? -5.487 -7.117 -16.639 1.00 98.00 301 ASN A CA 1
ATOM 2362 C C . ASN A 1 301 ? -4.643 -7.656 -15.470 1.00 98.00 301 ASN A C 1
ATOM 2364 O O . ASN A 1 301 ? -3.429 -7.439 -15.412 1.00 98.00 301 ASN A O 1
ATOM 2368 N N . GLU A 1 302 ? -5.271 -8.370 -14.529 1.00 97.56 302 GLU A N 1
ATOM 2369 C CA . GLU A 1 302 ? -4.575 -8.890 -13.344 1.00 97.56 302 GLU A CA 1
ATOM 2370 C C . GLU A 1 302 ? -3.481 -9.901 -13.708 1.00 97.56 302 GLU A C 1
ATOM 2372 O O . GLU A 1 302 ? -2.382 -9.849 -13.145 1.00 97.56 302 GLU A O 1
ATOM 2377 N N . GLN A 1 303 ? -3.765 -10.835 -14.621 1.00 98.00 303 GLN A N 1
ATOM 2378 C CA . GLN A 1 303 ? -2.828 -11.899 -14.988 1.00 98.00 303 GLN A CA 1
ATOM 2379 C C . GLN A 1 303 ? -1.538 -11.297 -15.558 1.00 98.00 303 GLN A C 1
ATOM 2381 O O . GLN A 1 303 ? -0.444 -11.666 -15.128 1.00 98.00 303 GLN A O 1
ATOM 2386 N N . ARG A 1 304 ? -1.667 -10.299 -16.439 1.00 97.94 304 ARG A N 1
ATOM 2387 C CA . ARG A 1 304 ? -0.579 -9.464 -16.962 1.00 97.94 304 ARG A CA 1
ATOM 2388 C C . ARG A 1 304 ? 0.213 -8.799 -15.836 1.00 97.94 304 ARG A C 1
ATOM 2390 O O . ARG A 1 304 ? 1.420 -9.011 -15.745 1.00 97.94 304 ARG A O 1
ATOM 2397 N N . CYS A 1 305 ? -0.447 -8.076 -14.929 1.00 97.88 305 CYS A N 1
ATOM 2398 C CA . CYS A 1 305 ? 0.211 -7.460 -13.770 1.00 97.88 305 CYS A CA 1
ATOM 2399 C C . CYS A 1 305 ? 0.959 -8.494 -12.906 1.00 97.88 305 CYS A C 1
ATOM 2401 O O . CYS A 1 305 ? 2.086 -8.254 -12.473 1.00 97.88 305 CYS A O 1
ATOM 2403 N N . THR A 1 306 ? 0.370 -9.669 -12.688 1.00 97.12 306 THR A N 1
ATOM 2404 C CA . THR A 1 306 ? 0.955 -10.765 -11.903 1.00 97.12 306 THR A CA 1
ATOM 2405 C C . THR A 1 306 ? 2.171 -11.389 -12.588 1.00 97.12 306 THR A C 1
ATOM 2407 O O . THR A 1 306 ? 3.169 -11.661 -11.918 1.00 97.12 306 THR A O 1
ATOM 2410 N N . LEU A 1 307 ? 2.129 -11.589 -13.908 1.00 97.88 307 LEU A N 1
ATOM 2411 C CA . LEU A 1 307 ? 3.261 -12.077 -14.698 1.00 97.88 307 LEU A CA 1
ATOM 2412 C C . LEU A 1 307 ? 4.409 -11.059 -14.704 1.00 97.88 307 LEU A C 1
ATOM 2414 O O . LEU A 1 307 ? 5.528 -11.413 -14.334 1.00 97.88 307 LEU A O 1
ATOM 2418 N N . THR A 1 308 ? 4.131 -9.788 -15.006 1.00 98.38 308 THR A N 1
ATOM 2419 C CA . THR A 1 308 ? 5.138 -8.713 -14.986 1.00 98.38 308 THR A CA 1
ATOM 2420 C C . THR A 1 308 ? 5.793 -8.579 -13.604 1.00 98.38 308 THR A C 1
ATOM 2422 O O . THR A 1 308 ? 7.018 -8.519 -13.509 1.00 98.38 308 THR A O 1
ATOM 2425 N N . ARG A 1 309 ? 5.017 -8.651 -12.507 1.00 96.88 309 ARG A N 1
ATOM 2426 C CA . ARG A 1 309 ? 5.553 -8.653 -11.127 1.00 96.88 309 ARG A CA 1
ATOM 2427 C C . ARG A 1 309 ? 6.515 -9.810 -10.843 1.00 96.88 309 ARG A C 1
ATOM 2429 O O . ARG A 1 309 ? 7.453 -9.619 -10.072 1.00 96.88 309 ARG A O 1
ATOM 2436 N N . LYS A 1 310 ? 6.303 -10.991 -11.436 1.00 96.25 310 LYS A N 1
ATOM 2437 C CA . LYS A 1 310 ? 7.228 -12.133 -11.308 1.00 96.25 310 LYS A CA 1
ATOM 2438 C C . LYS A 1 310 ? 8.532 -11.885 -12.072 1.00 96.25 310 LYS A C 1
ATOM 2440 O O . LYS A 1 310 ? 9.595 -12.173 -11.531 1.00 96.25 310 LYS A O 1
ATOM 2445 N N . LEU A 1 311 ? 8.463 -11.314 -13.278 1.00 97.31 311 LEU A N 1
ATOM 2446 C CA . LEU A 1 311 ? 9.637 -11.060 -14.125 1.00 97.31 311 LEU A CA 1
ATOM 2447 C C . LEU A 1 311 ? 10.605 -10.017 -13.533 1.00 97.31 311 LEU A C 1
ATOM 2449 O O . LEU A 1 311 ? 11.820 -10.194 -13.615 1.00 97.31 311 LEU A O 1
ATOM 2453 N N . VAL A 1 312 ? 10.082 -8.960 -12.899 1.00 96.44 312 VAL A N 1
ATOM 2454 C CA . VAL A 1 312 ? 10.899 -7.881 -12.297 1.00 96.44 312 VAL A CA 1
ATOM 2455 C C . VAL A 1 312 ? 11.339 -8.144 -10.858 1.00 96.44 312 VAL A C 1
ATOM 2457 O O . VAL A 1 312 ? 12.020 -7.314 -10.260 1.00 96.44 312 VAL A O 1
ATOM 2460 N N . ALA A 1 313 ? 10.942 -9.275 -10.265 1.00 90.56 313 ALA A N 1
ATOM 2461 C CA . ALA A 1 313 ? 11.037 -9.494 -8.822 1.00 90.56 313 ALA A CA 1
ATOM 2462 C C . ALA A 1 313 ? 12.460 -9.377 -8.249 1.00 90.56 313 ALA A C 1
ATOM 2464 O O . ALA A 1 313 ? 12.596 -9.066 -7.067 1.00 90.56 313 ALA A O 1
ATOM 2465 N N . ASN A 1 314 ? 13.495 -9.617 -9.062 1.00 90.94 314 ASN A N 1
ATOM 2466 C CA . ASN A 1 314 ? 14.889 -9.688 -8.622 1.00 90.94 314 ASN A CA 1
ATOM 2467 C C . ASN A 1 314 ? 15.828 -8.675 -9.303 1.00 90.94 314 ASN A C 1
ATOM 2469 O O . ASN A 1 314 ? 17.002 -8.638 -8.943 1.00 90.94 314 ASN A O 1
ATOM 2473 N N . ASP A 1 315 ? 15.337 -7.855 -10.239 1.00 95.44 315 ASP A N 1
ATOM 2474 C CA . ASP A 1 315 ? 16.180 -7.037 -11.119 1.00 95.44 315 ASP A CA 1
ATOM 2475 C C . ASP A 1 315 ? 15.763 -5.553 -11.131 1.00 95.44 315 ASP A C 1
ATOM 2477 O O . ASP A 1 315 ? 14.588 -5.212 -11.289 1.00 95.44 315 ASP A O 1
ATOM 2481 N N . SER A 1 316 ? 16.730 -4.649 -10.940 1.00 95.44 316 SER A N 1
ATOM 2482 C CA . SER A 1 316 ? 16.492 -3.201 -10.877 1.00 95.44 316 SER A CA 1
ATOM 2483 C C . SER A 1 316 ? 16.373 -2.512 -12.236 1.00 95.44 316 SER A C 1
ATOM 2485 O O . SER A 1 316 ? 15.734 -1.461 -12.298 1.00 95.44 316 SER A O 1
ATOM 2487 N N . HIS A 1 317 ? 16.965 -3.071 -13.293 1.00 97.19 317 HIS A N 1
ATOM 2488 C CA . HIS A 1 317 ? 16.853 -2.571 -14.662 1.00 97.19 317 HIS A CA 1
ATOM 2489 C C . HIS A 1 317 ? 15.496 -2.976 -15.247 1.00 97.19 317 HIS A C 1
ATOM 2491 O O . HIS A 1 317 ? 14.726 -2.101 -15.630 1.00 97.19 317 HIS A O 1
ATOM 2497 N N . ARG A 1 318 ? 15.093 -4.246 -15.130 1.00 98.00 318 ARG A N 1
ATOM 2498 C CA . ARG A 1 318 ? 13.741 -4.703 -15.510 1.00 98.00 318 ARG A CA 1
ATOM 2499 C C . ARG A 1 318 ? 12.640 -3.978 -14.724 1.00 98.00 318 ARG A C 1
ATOM 2501 O O . ARG A 1 318 ? 11.602 -3.631 -15.279 1.00 98.00 318 ARG A O 1
ATOM 2508 N N . PHE A 1 319 ? 12.858 -3.681 -13.437 1.00 98.00 319 PHE A N 1
ATOM 2509 C CA . PHE A 1 319 ? 11.932 -2.834 -12.668 1.00 98.00 319 PHE A CA 1
ATOM 2510 C C . PHE A 1 319 ? 11.904 -1.372 -13.166 1.00 98.00 319 PHE A C 1
ATOM 2512 O O . PHE A 1 319 ? 10.878 -0.696 -13.056 1.00 98.00 319 PHE A O 1
ATOM 2519 N N . ALA A 1 320 ? 13.014 -0.862 -13.707 1.00 97.69 320 ALA A N 1
ATOM 2520 C CA . ALA A 1 320 ? 13.062 0.452 -14.340 1.00 97.69 320 ALA A CA 1
ATOM 2521 C C . ALA A 1 320 ? 12.262 0.482 -15.653 1.00 97.69 320 ALA A C 1
ATOM 2523 O O . ALA A 1 320 ? 11.487 1.423 -15.823 1.00 97.69 320 ALA A O 1
ATOM 2524 N N . GLU A 1 321 ? 12.348 -0.560 -16.488 1.00 98.19 321 GLU A N 1
ATOM 2525 C CA . GLU A 1 321 ? 11.534 -0.702 -17.709 1.00 98.19 321 GLU A CA 1
ATOM 2526 C C . GLU A 1 321 ? 10.037 -0.622 -17.414 1.00 98.19 321 GLU A C 1
ATOM 2528 O O . GLU A 1 321 ? 9.356 0.304 -17.855 1.00 98.19 321 GLU A O 1
ATOM 2533 N N . VAL A 1 322 ? 9.524 -1.527 -16.572 1.00 98.31 322 VAL A N 1
ATOM 2534 C CA . VAL A 1 322 ? 8.071 -1.648 -16.344 1.00 98.31 322 VAL A CA 1
ATOM 2535 C C . VAL A 1 322 ? 7.460 -0.441 -15.636 1.00 98.31 322 VAL A C 1
ATOM 2537 O O . VAL A 1 322 ? 6.238 -0.301 -15.618 1.00 98.31 322 VAL A O 1
ATOM 2540 N N . THR A 1 323 ? 8.291 0.430 -15.052 1.00 98.25 323 THR A N 1
ATOM 2541 C CA . THR A 1 323 ? 7.868 1.696 -14.434 1.00 98.25 323 THR A CA 1
ATOM 2542 C C . THR A 1 323 ? 8.085 2.919 -15.331 1.00 98.25 323 THR A C 1
ATOM 2544 O O . THR A 1 323 ? 7.856 4.041 -14.878 1.00 98.25 323 THR A O 1
ATOM 2547 N N . GLY A 1 324 ? 8.517 2.743 -16.584 1.00 97.25 324 GLY A N 1
ATOM 2548 C CA . GLY A 1 324 ? 8.772 3.837 -17.527 1.00 97.25 324 GLY A CA 1
ATOM 2549 C C . GLY A 1 324 ? 9.957 4.717 -17.117 1.00 97.25 324 GLY A C 1
ATOM 2550 O O . GLY A 1 324 ? 10.005 5.913 -17.419 1.00 97.25 324 GLY A O 1
ATOM 2551 N N . ALA A 1 325 ? 10.903 4.164 -16.356 1.00 96.69 325 ALA A N 1
ATOM 2552 C CA . ALA A 1 325 ? 12.088 4.878 -15.892 1.00 96.69 325 ALA A CA 1
ATOM 2553 C C . ALA A 1 325 ? 13.248 4.857 -16.902 1.00 96.69 325 ALA A C 1
ATOM 2555 O O . ALA A 1 325 ? 14.352 5.310 -16.582 1.00 96.69 325 ALA A O 1
ATOM 2556 N N . SER A 1 326 ? 12.996 4.321 -18.091 1.00 95.19 326 SER A N 1
ATOM 2557 C CA . SER A 1 326 ? 13.902 4.287 -19.231 1.00 95.19 326 SER A CA 1
ATOM 2558 C C . SER A 1 326 ? 13.906 5.650 -19.922 1.00 95.19 326 SER A C 1
ATOM 2560 O O . SER A 1 326 ? 12.877 6.323 -20.106 1.00 95.19 326 SER A O 1
ATOM 2562 N N . VAL A 1 327 ? 15.111 6.114 -20.231 1.00 93.06 327 VAL A N 1
ATOM 2563 C CA . VAL A 1 327 ? 15.364 7.431 -20.803 1.00 93.06 327 VAL A CA 1
ATOM 2564 C C . VAL A 1 327 ? 16.381 7.227 -21.911 1.00 93.06 327 VAL A C 1
ATOM 2566 O O . VAL A 1 327 ? 17.483 6.760 -21.647 1.00 93.06 327 VAL A O 1
ATOM 2569 N N . SER A 1 328 ? 15.991 7.532 -23.145 1.00 93.75 328 SER A N 1
ATOM 2570 C CA . SER A 1 328 ? 16.904 7.485 -24.281 1.00 93.75 328 SER A CA 1
ATOM 2571 C C . SER A 1 328 ? 17.829 8.704 -24.302 1.00 93.75 328 SER A C 1
ATOM 2573 O O . SER A 1 328 ? 17.494 9.713 -23.673 1.00 93.75 328 SER A O 1
ATOM 2575 N N . PRO A 1 329 ? 18.954 8.672 -25.039 1.00 91.06 329 PRO A N 1
ATOM 2576 C CA . PRO A 1 329 ? 19.822 9.834 -25.198 1.00 91.06 329 PRO A CA 1
ATOM 2577 C C . PRO A 1 329 ? 19.055 11.070 -25.699 1.00 91.06 329 PRO A C 1
ATOM 2579 O O . PRO A 1 329 ? 19.190 12.138 -25.106 1.00 91.06 329 PRO A O 1
ATOM 2582 N N . GLN A 1 330 ? 18.140 10.928 -26.666 1.00 90.25 330 GLN A N 1
ATOM 2583 C CA . GLN A 1 330 ? 17.270 12.030 -27.108 1.00 90.25 330 GLN A CA 1
ATOM 2584 C C . GLN A 1 330 ? 16.377 12.575 -25.972 1.00 90.25 330 GLN A C 1
ATOM 2586 O O . GLN A 1 330 ? 16.283 13.784 -25.765 1.00 90.25 330 GLN A O 1
ATOM 2591 N N . LYS A 1 331 ? 15.733 11.700 -25.185 1.00 89.00 331 LYS A N 1
ATOM 2592 C CA . LYS A 1 331 ? 14.875 12.116 -24.057 1.00 89.00 331 LYS A CA 1
ATOM 2593 C C . LYS A 1 331 ? 15.691 12.771 -22.935 1.00 89.00 331 LYS A C 1
ATOM 2595 O O . LYS A 1 331 ? 15.211 13.706 -22.298 1.00 89.00 331 LYS A O 1
ATOM 2600 N N . PHE A 1 332 ? 16.921 12.309 -22.713 1.00 86.94 332 PHE A N 1
ATOM 2601 C CA . PHE A 1 332 ? 17.868 12.901 -21.771 1.00 86.94 332 PHE A CA 1
ATOM 2602 C C . PHE A 1 332 ? 18.338 14.284 -22.233 1.00 86.94 332 PHE A C 1
ATOM 2604 O O . PHE A 1 332 ? 18.404 15.203 -21.418 1.00 86.94 332 PHE A O 1
ATOM 2611 N N . GLU A 1 333 ? 18.561 14.470 -23.537 1.00 84.38 333 GLU A N 1
ATOM 2612 C CA . GLU A 1 333 ? 18.866 15.776 -24.126 1.00 84.38 333 GLU A CA 1
ATOM 2613 C C . GLU A 1 333 ? 17.763 16.787 -23.797 1.00 84.38 333 GLU A C 1
ATOM 2615 O O . GLU A 1 333 ? 18.046 17.826 -23.208 1.00 84.38 333 GLU A O 1
ATOM 2620 N N . VAL A 1 334 ? 16.495 16.436 -24.051 1.00 84.31 334 VAL A N 1
ATOM 2621 C CA . VAL A 1 334 ? 15.321 17.278 -23.743 1.00 84.31 334 VAL A CA 1
ATOM 2622 C C . VAL A 1 334 ? 15.204 17.606 -22.245 1.00 84.31 334 VAL A C 1
ATOM 2624 O O . VAL A 1 334 ? 14.720 18.678 -21.873 1.00 84.31 334 VAL A O 1
ATOM 2627 N N . MET A 1 335 ? 15.663 16.712 -21.363 1.00 83.38 335 MET A N 1
ATOM 2628 C CA . MET A 1 335 ? 15.699 16.960 -19.916 1.00 83.38 335 MET A CA 1
ATOM 2629 C C . MET A 1 335 ? 16.797 17.956 -19.503 1.00 83.38 335 MET A C 1
ATOM 2631 O O . MET A 1 335 ? 16.579 18.736 -18.575 1.00 83.38 335 MET A O 1
ATOM 2635 N N . LEU A 1 336 ? 17.949 17.963 -20.182 1.00 78.25 336 LEU A N 1
ATOM 2636 C CA . LEU A 1 336 ? 19.041 18.923 -19.953 1.00 78.25 336 LEU A CA 1
ATOM 2637 C C . LEU A 1 336 ? 18.806 20.269 -20.669 1.00 78.25 336 LEU A C 1
ATOM 2639 O O . LEU A 1 336 ? 19.171 21.340 -20.173 1.00 78.25 336 LEU A O 1
ATOM 2643 N N . SER A 1 337 ? 18.150 20.242 -21.831 1.00 62.81 337 SER A N 1
ATOM 2644 C CA . SER A 1 337 ? 18.107 21.349 -22.793 1.00 62.81 337 SER A CA 1
ATOM 2645 C C . SER A 1 337 ? 17.309 22.579 -22.351 1.00 62.81 337 SER A C 1
ATOM 2647 O O . SER A 1 337 ? 17.271 23.563 -23.084 1.00 62.81 337 SER A O 1
ATOM 2649 N N . ARG A 1 338 ? 16.674 22.580 -21.170 1.00 62.16 338 ARG A N 1
ATOM 2650 C CA . ARG A 1 338 ? 16.023 23.787 -20.618 1.00 62.16 338 ARG A CA 1
ATOM 2651 C C . ARG A 1 338 ? 17.011 24.831 -20.082 1.00 62.16 338 ARG A C 1
ATOM 2653 O O . ARG A 1 338 ? 16.600 25.964 -19.851 1.00 62.16 338 ARG A O 1
ATOM 2660 N N . LYS A 1 339 ? 18.289 24.479 -19.893 1.00 58.28 339 LYS A N 1
ATOM 2661 C CA . LYS A 1 339 ? 19.368 25.443 -19.595 1.00 58.28 339 LYS A CA 1
ATOM 2662 C C . LYS A 1 339 ? 20.562 25.327 -20.542 1.00 58.28 339 LYS A C 1
ATOM 2664 O O . LYS A 1 339 ? 21.074 26.353 -20.976 1.00 58.28 339 LYS A O 1
ATOM 2669 N N . ASP A 1 340 ? 20.941 24.111 -20.929 1.00 58.12 340 ASP A N 1
ATOM 2670 C CA . ASP A 1 340 ? 22.235 23.884 -21.592 1.00 58.12 340 ASP A CA 1
ATOM 2671 C C . ASP A 1 340 ? 22.211 24.062 -23.122 1.00 58.12 340 ASP A C 1
ATOM 2673 O O . ASP A 1 340 ? 23.265 24.058 -23.755 1.00 58.12 340 ASP A O 1
ATOM 2677 N N . ARG A 1 341 ? 21.038 24.283 -23.742 1.00 56.03 341 ARG A N 1
ATOM 2678 C CA . ARG A 1 341 ? 20.910 24.457 -25.209 1.00 56.03 341 ARG A CA 1
ATOM 2679 C C . ARG A 1 341 ? 21.679 25.656 -25.774 1.00 56.03 341 ARG A C 1
ATOM 2681 O O . ARG A 1 341 ? 21.928 25.692 -26.971 1.00 56.03 341 ARG A O 1
ATOM 2688 N N . ARG A 1 342 ? 22.057 26.623 -24.930 1.00 56.47 342 ARG A N 1
ATOM 2689 C CA . ARG A 1 342 ? 22.890 27.774 -25.325 1.00 56.47 342 ARG A CA 1
ATOM 2690 C C . ARG A 1 342 ? 24.358 27.408 -25.572 1.00 56.47 342 ARG A C 1
ATOM 2692 O O . ARG A 1 342 ? 25.060 28.198 -26.185 1.00 56.47 342 ARG A O 1
ATOM 2699 N N . ASN A 1 343 ? 24.812 26.233 -25.130 1.00 66.94 343 ASN A N 1
ATOM 2700 C CA . ASN A 1 343 ? 26.231 25.863 -25.140 1.00 66.94 343 ASN A CA 1
ATOM 2701 C C . ASN A 1 343 ? 26.631 24.990 -26.346 1.00 66.94 343 ASN A C 1
ATOM 2703 O O . ASN A 1 343 ? 27.641 24.299 -26.274 1.00 66.94 343 ASN A O 1
ATOM 2707 N N . GLY A 1 344 ? 25.828 24.965 -27.420 1.00 64.25 344 GLY A N 1
ATOM 2708 C CA . GLY A 1 344 ? 26.183 24.295 -28.681 1.00 64.25 344 GLY A CA 1
ATOM 2709 C C . GLY A 1 344 ? 26.467 22.792 -28.569 1.00 64.25 344 GLY A C 1
ATOM 2710 O O . GLY A 1 344 ? 27.256 22.265 -29.344 1.00 64.25 344 GLY A O 1
ATOM 2711 N N . ARG A 1 345 ? 25.879 22.104 -27.580 1.00 68.25 345 ARG A N 1
ATOM 2712 C CA . ARG A 1 345 ? 26.157 20.684 -27.330 1.00 68.25 345 ARG A CA 1
ATOM 2713 C C . ARG A 1 345 ? 25.694 19.831 -28.513 1.00 68.25 345 ARG A C 1
ATOM 2715 O O . ARG A 1 345 ? 24.566 19.996 -28.972 1.00 68.25 345 ARG A O 1
ATOM 2722 N N . GLU A 1 346 ? 26.559 18.924 -28.959 1.00 67.38 346 GLU A N 1
ATOM 2723 C CA . GLU A 1 346 ? 26.274 17.989 -30.051 1.00 67.38 346 GLU A CA 1
ATOM 2724 C C . GLU A 1 346 ? 24.990 17.177 -29.797 1.00 67.38 346 GLU A C 1
ATOM 2726 O O . GLU A 1 346 ? 24.684 16.865 -28.638 1.00 67.38 346 GLU A O 1
ATOM 2731 N N . PRO A 1 347 ? 24.233 16.831 -30.859 1.00 67.62 347 PRO A N 1
ATOM 2732 C CA . PRO A 1 347 ? 23.024 16.027 -30.732 1.00 67.62 347 PRO A CA 1
ATOM 2733 C C . PRO A 1 347 ? 23.362 14.655 -30.152 1.00 67.62 347 PRO A C 1
ATOM 2735 O O . PRO A 1 347 ? 24.320 14.006 -30.575 1.00 67.62 347 PRO A O 1
ATOM 2738 N N . ASN A 1 348 ? 22.554 14.182 -29.205 1.00 78.94 348 ASN A N 1
ATOM 2739 C CA . ASN A 1 348 ? 22.799 12.887 -28.581 1.00 78.94 348 ASN A CA 1
ATOM 2740 C C . ASN A 1 348 ? 22.604 11.747 -29.599 1.00 78.94 348 ASN A C 1
ATOM 2742 O O . ASN A 1 348 ? 21.476 11.411 -29.961 1.00 78.94 348 ASN A O 1
ATOM 2746 N N . LEU A 1 349 ? 23.712 11.147 -30.039 1.00 90.44 349 LEU A N 1
ATOM 2747 C CA . LEU A 1 349 ? 23.751 10.039 -30.996 1.00 90.44 349 LEU A CA 1
ATOM 2748 C C . LEU A 1 349 ? 23.251 8.724 -30.373 1.00 90.44 349 LEU A C 1
ATOM 2750 O O . LEU A 1 349 ? 23.297 8.528 -29.156 1.00 90.44 349 LEU A O 1
ATOM 2754 N N . CYS A 1 350 ? 22.806 7.786 -31.212 1.00 93.00 350 CYS A N 1
ATOM 2755 C CA . CYS A 1 350 ? 22.524 6.419 -30.777 1.00 93.00 350 CYS A CA 1
ATOM 2756 C C . CYS A 1 350 ? 23.805 5.739 -30.257 1.00 93.00 350 CYS A C 1
ATOM 2758 O O . CYS A 1 350 ? 24.827 5.735 -30.943 1.00 93.00 350 CYS A O 1
ATOM 2760 N N . SER A 1 351 ? 23.738 5.111 -29.076 1.00 91.69 351 SER A N 1
ATOM 2761 C CA . SER A 1 351 ? 24.859 4.402 -28.434 1.00 91.69 351 SER A CA 1
ATOM 2762 C C . SER A 1 351 ? 25.571 3.398 -29.348 1.00 91.69 351 SER A C 1
ATOM 2764 O O . SER A 1 351 ? 26.790 3.253 -29.257 1.00 91.69 351 SER A O 1
ATOM 2766 N N . TRP A 1 352 ? 24.841 2.763 -30.269 1.00 94.75 352 TRP A N 1
ATOM 2767 C CA . TRP A 1 352 ? 25.361 1.724 -31.158 1.00 94.75 352 TRP A CA 1
ATOM 2768 C C . TRP A 1 352 ? 25.720 2.245 -32.554 1.00 94.75 352 TRP A C 1
ATOM 2770 O O . TRP A 1 352 ? 26.901 2.360 -32.863 1.00 94.75 352 TRP A O 1
ATOM 2780 N N . CYS A 1 353 ? 24.736 2.604 -33.391 1.00 94.75 353 CYS A N 1
ATOM 2781 C CA . CYS A 1 353 ? 24.993 3.021 -34.781 1.00 94.75 353 CYS A CA 1
ATOM 2782 C C . CYS A 1 353 ? 25.585 4.435 -34.929 1.00 94.75 353 CYS A C 1
ATOM 2784 O O . CYS A 1 353 ? 25.935 4.824 -36.036 1.00 94.75 353 CYS A O 1
ATOM 2786 N N . LYS A 1 354 ? 25.677 5.215 -33.841 1.00 92.25 354 LYS A N 1
ATOM 2787 C CA . LYS A 1 354 ? 26.145 6.616 -33.826 1.00 92.25 354 LYS A CA 1
ATOM 2788 C C . LYS A 1 354 ? 25.340 7.583 -34.714 1.00 92.25 354 LYS A C 1
ATOM 2790 O O . LYS A 1 354 ? 25.744 8.722 -34.911 1.00 92.25 354 LYS A O 1
ATOM 2795 N N . GLU A 1 355 ? 24.161 7.189 -35.188 1.00 89.31 355 GLU A N 1
ATOM 2796 C CA . GLU A 1 355 ? 23.269 8.075 -35.941 1.00 89.31 355 GLU A CA 1
ATOM 2797 C C . GLU A 1 355 ? 22.530 9.052 -35.010 1.00 89.31 355 GLU A C 1
ATOM 2799 O O . GLU A 1 355 ? 22.041 8.677 -33.940 1.00 89.31 355 GLU A O 1
ATOM 2804 N N . ALA A 1 356 ? 22.399 10.313 -35.437 1.00 76.69 356 ALA A N 1
ATOM 2805 C CA . ALA A 1 356 ? 21.634 11.337 -34.715 1.00 76.69 356 ALA A CA 1
ATOM 2806 C C . ALA A 1 356 ? 20.111 11.192 -34.914 1.00 76.69 356 ALA A C 1
ATOM 2808 O O . ALA A 1 356 ? 19.320 11.435 -33.999 1.00 76.69 356 ALA A O 1
ATOM 2809 N N . ARG A 1 357 ? 19.677 10.785 -36.117 1.00 73.06 357 ARG A N 1
ATOM 2810 C CA . ARG A 1 357 ? 18.258 10.645 -36.497 1.00 73.06 357 ARG A CA 1
ATOM 2811 C C . ARG A 1 357 ? 17.657 9.338 -35.970 1.00 73.06 357 ARG A C 1
ATOM 2813 O O . ARG A 1 357 ? 17.224 8.494 -36.745 1.00 73.06 357 ARG A O 1
ATOM 2820 N N . GLY A 1 358 ? 17.621 9.173 -34.651 1.00 71.00 358 GLY A N 1
ATOM 2821 C CA . GLY A 1 358 ? 17.048 7.963 -34.059 1.00 71.00 358 GLY A CA 1
ATOM 2822 C C . GLY A 1 358 ? 17.475 7.613 -32.641 1.00 71.00 358 GLY A C 1
ATOM 2823 O O . GLY A 1 358 ? 17.205 6.501 -32.219 1.00 71.00 358 GLY A O 1
ATOM 2824 N N . ALA A 1 359 ? 18.084 8.498 -31.848 1.00 89.50 359 ALA A N 1
ATOM 2825 C CA . ALA A 1 359 ? 18.399 8.181 -30.445 1.00 89.50 359 ALA A CA 1
ATOM 2826 C C . ALA A 1 359 ? 17.162 8.162 -29.503 1.00 89.50 359 ALA A C 1
ATOM 2828 O O . ALA A 1 359 ? 17.238 8.523 -28.320 1.00 89.50 359 ALA A O 1
ATOM 2829 N N . ASP A 1 360 ? 15.999 7.772 -30.032 1.00 93.75 360 ASP A N 1
ATOM 2830 C CA . ASP A 1 360 ? 14.777 7.500 -29.283 1.00 93.75 360 ASP A CA 1
ATOM 2831 C C . ASP A 1 360 ? 14.786 6.066 -28.715 1.00 93.75 360 ASP A C 1
ATOM 2833 O O . ASP A 1 360 ? 15.625 5.228 -29.053 1.00 93.75 360 ASP A O 1
ATOM 2837 N N . TRP A 1 361 ? 13.879 5.790 -27.777 1.00 95.12 361 TRP A N 1
ATOM 2838 C CA . TRP A 1 361 ? 13.806 4.486 -27.108 1.00 95.12 361 TRP A CA 1
ATOM 2839 C C . TRP A 1 361 ? 13.405 3.346 -28.060 1.00 95.12 361 TRP A C 1
ATOM 2841 O O . TRP A 1 361 ? 13.893 2.226 -27.946 1.00 95.12 361 TRP A O 1
ATOM 2851 N N . GLU A 1 362 ? 12.541 3.648 -29.023 1.00 95.69 362 GLU A N 1
ATOM 2852 C CA . GLU A 1 362 ? 11.960 2.698 -29.968 1.00 95.69 362 GLU A CA 1
ATOM 2853 C C . GLU A 1 362 ? 13.007 2.202 -30.981 1.00 95.69 362 GLU A C 1
ATOM 2855 O O . GLU A 1 362 ? 13.068 1.010 -31.277 1.00 95.69 362 GLU A O 1
ATOM 2860 N N . HIS A 1 363 ? 13.875 3.083 -31.480 1.00 95.94 363 HIS A N 1
ATOM 2861 C CA . HIS A 1 363 ? 14.982 2.708 -32.351 1.00 95.94 363 HIS A CA 1
ATOM 2862 C C . HIS A 1 363 ? 16.018 1.872 -31.603 1.00 95.94 363 HIS A C 1
ATOM 2864 O O . HIS A 1 363 ? 16.322 0.771 -32.054 1.00 95.94 363 HIS A O 1
ATOM 2870 N N . MET A 1 364 ? 16.530 2.339 -30.461 1.00 95.75 364 MET A N 1
ATOM 2871 C CA . MET A 1 364 ? 17.610 1.635 -29.754 1.00 95.75 364 MET A CA 1
ATOM 2872 C C . MET A 1 364 ? 17.228 0.211 -29.343 1.00 95.75 364 MET A C 1
ATOM 2874 O O . MET A 1 364 ? 18.052 -0.690 -29.463 1.00 95.75 364 MET A O 1
ATOM 2878 N N . VAL A 1 365 ? 15.988 0.002 -28.888 1.00 97.06 365 VAL A N 1
ATOM 2879 C CA . VAL A 1 365 ? 15.516 -1.329 -28.484 1.00 97.06 365 VAL A CA 1
ATOM 2880 C C . VAL A 1 365 ? 15.092 -2.172 -29.693 1.00 97.06 365 VAL A C 1
ATOM 2882 O O . VAL A 1 365 ? 15.387 -3.366 -29.723 1.00 97.06 365 VAL A O 1
ATOM 2885 N N . TRP A 1 366 ? 14.389 -1.602 -30.684 1.00 97.00 366 TRP A N 1
ATOM 2886 C CA . TRP A 1 366 ? 13.671 -2.405 -31.690 1.00 97.00 366 TRP A CA 1
ATOM 2887 C C . TRP A 1 366 ? 14.116 -2.238 -33.149 1.00 97.00 366 TRP A 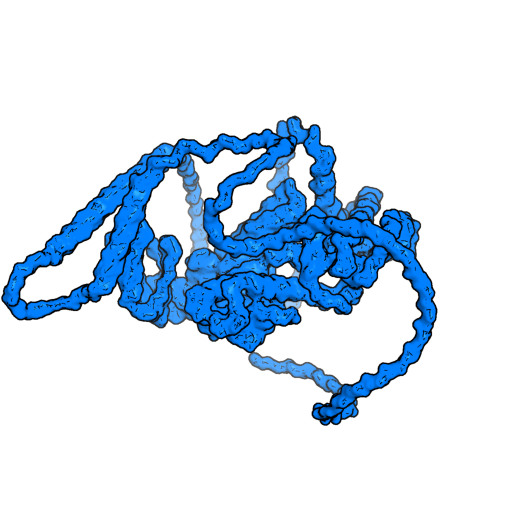C 1
ATOM 2889 O O . TRP A 1 366 ? 13.837 -3.142 -33.936 1.00 97.00 366 TRP A O 1
ATOM 2899 N N . LYS A 1 367 ? 14.775 -1.133 -33.532 1.00 96.25 367 LYS A N 1
ATOM 2900 C CA . LYS A 1 367 ? 15.114 -0.820 -34.945 1.00 96.25 367 LYS A CA 1
ATOM 2901 C C . LYS A 1 367 ? 16.612 -0.682 -35.233 1.00 96.25 367 LYS A C 1
ATOM 2903 O O . LYS A 1 367 ? 17.000 -0.643 -36.394 1.00 96.25 367 LYS A O 1
ATOM 2908 N N . CYS A 1 368 ? 17.454 -0.555 -34.211 1.00 96.25 368 CYS A N 1
ATOM 2909 C CA . CYS A 1 368 ? 18.884 -0.349 -34.385 1.00 96.25 368 CYS A CA 1
ATOM 2910 C C . CYS A 1 368 ? 19.569 -1.676 -34.730 1.00 96.25 368 CYS A C 1
ATOM 2912 O O . CYS A 1 368 ? 19.787 -2.509 -33.850 1.00 96.25 368 CYS A O 1
ATOM 2914 N N . ASN A 1 369 ? 19.954 -1.864 -35.993 1.00 94.94 369 ASN A N 1
ATOM 2915 C CA . ASN A 1 369 ? 20.657 -3.074 -36.441 1.00 94.94 369 ASN A CA 1
ATOM 2916 C C . ASN A 1 369 ? 21.995 -3.284 -35.705 1.00 94.94 369 ASN A C 1
ATOM 2918 O O . ASN A 1 369 ? 22.381 -4.415 -35.434 1.00 94.94 369 ASN A O 1
ATOM 2922 N N . ALA A 1 370 ? 22.665 -2.195 -35.312 1.00 95.88 370 ALA A N 1
ATOM 2923 C CA . ALA A 1 370 ? 23.919 -2.234 -34.558 1.00 95.88 370 ALA A CA 1
ATOM 2924 C C . ALA A 1 370 ? 23.746 -2.543 -33.056 1.00 95.88 370 ALA A C 1
ATOM 2926 O O . ALA A 1 370 ? 24.745 -2.709 -32.360 1.00 95.88 370 ALA A O 1
ATOM 2927 N N . SER A 1 371 ? 22.512 -2.615 -32.535 1.00 94.62 371 SER A N 1
ATOM 2928 C CA . SER A 1 371 ? 22.265 -2.869 -31.104 1.00 94.62 371 SER A CA 1
ATOM 2929 C C . SER A 1 371 ? 22.765 -4.233 -30.624 1.00 94.62 371 SER A C 1
ATOM 2931 O O . SER A 1 371 ? 23.096 -4.384 -29.451 1.00 94.62 371 SER A O 1
ATOM 2933 N N . GLY A 1 372 ? 22.808 -5.225 -31.520 1.00 95.44 372 GLY A N 1
ATOM 2934 C CA . GLY A 1 372 ? 22.984 -6.630 -31.153 1.00 95.44 372 GLY A CA 1
ATOM 2935 C C . GLY A 1 372 ? 21.689 -7.316 -30.702 1.00 95.44 372 GLY A C 1
ATOM 2936 O O . GLY A 1 372 ? 21.762 -8.407 -30.143 1.00 95.44 372 GLY A O 1
ATOM 2937 N N . LYS A 1 373 ? 20.510 -6.709 -30.944 1.00 96.69 373 LYS A N 1
ATOM 2938 C CA . LYS A 1 373 ? 19.202 -7.318 -30.642 1.00 96.69 373 LYS A CA 1
ATOM 2939 C C . LYS A 1 373 ? 19.144 -8.751 -31.187 1.00 96.69 373 LYS A C 1
ATOM 2941 O O . LYS A 1 373 ? 19.312 -8.910 -32.400 1.00 96.69 373 LYS A O 1
ATOM 2946 N N . PRO A 1 374 ? 18.794 -9.764 -30.370 1.00 96.62 374 PRO A N 1
ATOM 2947 C CA . PRO A 1 374 ? 18.696 -11.142 -30.839 1.00 96.62 374 PRO A CA 1
ATOM 2948 C C . PRO A 1 374 ? 17.784 -11.256 -32.078 1.00 96.62 374 PRO A C 1
ATOM 2950 O O . PRO A 1 374 ? 16.700 -10.647 -32.095 1.00 96.62 374 PRO A O 1
ATOM 2953 N N . PRO A 1 375 ? 18.203 -11.961 -33.147 1.00 95.19 375 PRO A N 1
ATOM 2954 C CA . PRO A 1 375 ? 17.452 -12.033 -34.402 1.00 95.19 375 PRO A CA 1
ATOM 2955 C C . PRO A 1 375 ? 16.078 -12.695 -34.226 1.00 95.19 375 PRO A C 1
ATOM 2957 O O . PRO A 1 375 ? 15.099 -12.241 -34.814 1.00 95.19 375 PRO A O 1
ATOM 2960 N N . GLU A 1 376 ? 15.975 -13.692 -33.347 1.00 95.44 376 GLU A N 1
ATOM 2961 C CA . GLU A 1 376 ? 14.738 -14.384 -32.978 1.00 95.44 376 GLU A CA 1
ATOM 2962 C C . GLU A 1 376 ? 13.758 -13.511 -32.172 1.00 95.44 376 GLU A C 1
ATOM 2964 O O . GLU A 1 376 ? 12.557 -13.792 -32.115 1.00 95.44 376 GLU A O 1
ATOM 2969 N N . LEU A 1 377 ? 14.243 -12.424 -31.560 1.00 97.12 377 LEU A N 1
ATOM 2970 C CA . LEU A 1 377 ? 13.431 -11.525 -30.746 1.00 97.12 377 LEU A CA 1
ATOM 2971 C C . LEU A 1 377 ? 12.717 -10.491 -31.629 1.00 97.12 377 LEU A C 1
ATOM 2973 O O . LEU A 1 377 ? 13.153 -9.344 -31.780 1.00 97.12 377 LEU A O 1
ATOM 2977 N N . ALA A 1 378 ? 11.606 -10.908 -32.237 1.00 96.50 378 ALA A N 1
ATOM 2978 C CA . ALA A 1 378 ? 10.733 -10.022 -33.003 1.00 96.50 378 ALA A CA 1
ATOM 2979 C C . ALA A 1 378 ? 10.159 -8.892 -32.110 1.00 96.50 378 ALA A C 1
ATOM 2981 O O . ALA A 1 378 ? 9.664 -9.196 -31.015 1.00 96.50 378 ALA A O 1
ATOM 2982 N N . PRO A 1 379 ? 10.172 -7.616 -32.559 1.00 97.31 379 PRO A N 1
ATOM 2983 C CA . PRO A 1 379 ? 9.632 -6.491 -31.797 1.00 97.31 379 PRO A CA 1
ATOM 2984 C C . PRO A 1 379 ? 8.170 -6.710 -31.362 1.00 97.31 379 PRO A C 1
ATOM 2986 O O . PRO A 1 379 ? 7.331 -7.023 -32.213 1.00 97.31 379 PRO A O 1
ATOM 2989 N N . PRO A 1 380 ? 7.819 -6.516 -30.077 1.00 97.50 380 PRO A N 1
ATOM 2990 C CA . PRO A 1 380 ? 6.462 -6.748 -29.592 1.00 97.50 380 PRO A CA 1
ATOM 2991 C C . PRO A 1 380 ? 5.423 -5.852 -30.275 1.00 97.50 380 PRO A C 1
ATOM 2993 O O . PRO A 1 380 ? 5.637 -4.651 -30.448 1.00 97.50 380 PRO A O 1
ATOM 2996 N N . THR A 1 381 ? 4.269 -6.423 -30.616 1.00 97.19 381 THR A N 1
ATOM 2997 C CA . THR A 1 381 ? 3.100 -5.688 -31.135 1.00 97.19 381 THR A CA 1
ATOM 2998 C C . THR A 1 381 ? 2.148 -5.210 -30.034 1.00 97.19 381 THR A C 1
ATOM 3000 O O . THR A 1 381 ? 1.286 -4.376 -30.288 1.00 97.19 381 THR A O 1
ATOM 3003 N N . ASP A 1 382 ? 2.291 -5.722 -28.809 1.00 97.62 382 ASP A N 1
ATOM 3004 C CA . ASP A 1 382 ? 1.459 -5.347 -27.665 1.00 97.62 382 ASP A CA 1
ATOM 3005 C C . ASP A 1 382 ? 1.854 -3.971 -27.095 1.00 97.62 382 ASP A C 1
ATOM 3007 O O . ASP A 1 382 ? 3.033 -3.704 -26.839 1.00 97.62 382 ASP A O 1
ATOM 3011 N N . LEU A 1 383 ? 0.847 -3.118 -26.869 1.00 97.19 383 LEU A N 1
ATOM 3012 C CA . LEU A 1 383 ? 1.013 -1.710 -26.494 1.00 97.19 383 LEU A CA 1
ATOM 3013 C C . LEU A 1 383 ? 1.676 -1.481 -25.129 1.00 97.19 383 LEU A C 1
ATOM 3015 O O . LEU A 1 383 ? 2.300 -0.443 -24.957 1.00 97.19 383 LEU A O 1
ATOM 3019 N N . LEU A 1 384 ? 1.590 -2.417 -24.175 1.00 97.81 384 LEU A N 1
ATOM 3020 C CA . LEU A 1 384 ? 2.317 -2.320 -22.897 1.00 97.81 384 LEU A CA 1
ATOM 3021 C C . LEU A 1 384 ? 3.675 -3.026 -22.970 1.00 97.81 384 LEU A C 1
ATOM 3023 O O . LEU A 1 384 ? 4.636 -2.603 -22.325 1.00 97.81 384 LEU A O 1
ATOM 3027 N N . GLN A 1 385 ? 3.777 -4.105 -23.746 1.00 98.06 385 GLN A N 1
ATOM 3028 C CA . GLN A 1 385 ? 5.022 -4.854 -23.871 1.00 98.06 385 GLN A CA 1
ATOM 3029 C C . GLN A 1 385 ? 6.099 -4.081 -24.641 1.00 98.06 385 GLN A C 1
ATOM 3031 O O . GLN A 1 385 ? 7.252 -4.081 -24.222 1.00 98.06 385 GLN A O 1
ATOM 3036 N N . ARG A 1 386 ? 5.745 -3.398 -25.736 1.00 97.69 386 ARG A N 1
ATOM 3037 C CA . ARG A 1 386 ? 6.719 -2.692 -26.583 1.00 97.69 386 ARG A CA 1
ATOM 3038 C C . ARG A 1 386 ? 7.420 -1.503 -25.893 1.00 97.69 386 ARG A C 1
ATOM 3040 O O . ARG A 1 386 ? 8.646 -1.437 -25.998 1.00 97.69 386 ARG A O 1
ATOM 3047 N N . PRO A 1 387 ? 6.721 -0.578 -25.197 1.00 97.06 387 PRO A N 1
ATOM 3048 C CA . PRO A 1 387 ? 7.370 0.559 -24.541 1.00 97.06 387 PRO A CA 1
ATOM 3049 C C . PRO A 1 387 ? 7.861 0.265 -23.116 1.00 97.06 387 PRO A C 1
ATOM 3051 O O . PRO A 1 387 ? 8.792 0.931 -22.669 1.00 97.06 387 PRO A O 1
ATOM 3054 N N . LEU A 1 388 ? 7.257 -0.693 -22.396 1.00 98.00 388 LEU A N 1
ATOM 3055 C CA . LEU A 1 388 ? 7.508 -0.919 -20.961 1.00 98.00 388 LEU A CA 1
ATOM 3056 C C . LEU A 1 388 ? 7.932 -2.355 -20.599 1.00 98.00 388 LEU A C 1
ATOM 3058 O O . LEU A 1 388 ? 8.147 -2.640 -19.423 1.00 98.00 388 LEU A O 1
ATOM 3062 N N . GLY A 1 389 ? 8.001 -3.291 -21.548 1.00 98.06 389 GLY A N 1
ATOM 3063 C CA . GLY A 1 389 ? 8.406 -4.676 -21.276 1.00 98.06 389 GLY A CA 1
ATOM 3064 C C . GLY A 1 389 ? 7.433 -5.465 -20.390 1.00 98.06 389 GLY A C 1
ATOM 3065 O O . GLY A 1 389 ? 7.816 -6.455 -19.767 1.00 98.06 389 GLY A O 1
ATOM 3066 N N . TRP A 1 390 ? 6.166 -5.045 -20.294 1.00 98.44 390 TRP A N 1
ATOM 3067 C CA . TRP A 1 390 ? 5.147 -5.812 -19.570 1.00 98.44 390 TRP A CA 1
ATOM 3068 C C . TRP A 1 390 ? 4.885 -7.158 -20.259 1.00 98.44 390 TRP A C 1
ATOM 3070 O O . TRP A 1 390 ? 4.945 -7.269 -21.480 1.00 98.44 390 TRP A O 1
ATOM 3080 N N . ALA A 1 391 ? 4.541 -8.187 -19.485 1.00 98.25 391 ALA A N 1
ATOM 3081 C CA . ALA A 1 391 ? 4.231 -9.503 -20.032 1.00 98.25 391 ALA A CA 1
ATOM 3082 C C . ALA A 1 391 ? 2.952 -9.478 -20.890 1.00 98.25 391 ALA A C 1
ATOM 3084 O O . ALA A 1 391 ? 1.892 -9.069 -20.416 1.00 98.25 391 ALA A O 1
ATOM 3085 N N . SER A 1 392 ? 3.010 -10.003 -22.113 1.00 97.94 392 SER A N 1
ATOM 3086 C CA . SER A 1 392 ? 1.807 -10.306 -22.888 1.00 97.94 392 SER A CA 1
ATOM 3087 C C . SER A 1 392 ? 1.231 -11.658 -22.462 1.00 97.94 392 SER A C 1
ATOM 3089 O O . SER A 1 392 ? 1.943 -12.660 -22.381 1.00 97.94 392 SER A O 1
ATOM 3091 N N . THR A 1 393 ? -0.078 -11.703 -22.214 1.00 97.25 393 THR A N 1
ATOM 3092 C CA . THR A 1 393 ? -0.823 -12.935 -21.900 1.00 97.25 393 THR A CA 1
ATOM 3093 C C . THR A 1 393 ? -0.955 -13.875 -23.102 1.00 97.25 393 THR A C 1
ATOM 3095 O O . THR A 1 393 ? -1.164 -15.066 -22.909 1.00 97.25 393 THR A O 1
ATOM 3098 N N . ALA A 1 394 ? -0.777 -13.365 -24.326 1.00 97.38 394 ALA A N 1
ATOM 3099 C CA . ALA A 1 394 ? -0.794 -14.141 -25.569 1.00 97.38 394 ALA A CA 1
ATOM 3100 C C . ALA A 1 394 ? 0.590 -14.707 -25.961 1.00 97.38 394 ALA A C 1
ATOM 3102 O O . ALA A 1 394 ? 0.746 -15.286 -27.035 1.00 97.38 394 ALA A O 1
ATOM 3103 N N . ARG A 1 395 ? 1.622 -14.509 -25.128 1.00 97.06 395 ARG A N 1
ATOM 3104 C CA . ARG A 1 395 ? 3.002 -14.946 -25.389 1.00 97.06 395 ARG A CA 1
ATOM 3105 C C . ARG A 1 395 ? 3.521 -15.851 -24.277 1.00 97.06 395 ARG A C 1
ATOM 3107 O O . ARG A 1 395 ? 3.089 -15.775 -23.128 1.00 97.06 395 ARG A O 1
ATOM 3114 N N . THR A 1 396 ? 4.484 -16.702 -24.621 1.00 97.44 396 THR A N 1
ATOM 3115 C CA . THR A 1 396 ? 5.116 -17.626 -23.672 1.00 97.44 396 THR A CA 1
ATOM 3116 C C . THR A 1 396 ? 5.886 -16.880 -22.579 1.00 97.44 396 THR A C 1
ATOM 3118 O O . THR A 1 396 ? 6.308 -15.732 -22.742 1.00 97.44 396 THR A O 1
ATOM 3121 N N . HIS A 1 397 ? 6.114 -17.546 -21.444 1.00 97.12 397 HIS A N 1
ATOM 3122 C CA . HIS A 1 397 ? 6.926 -16.977 -20.367 1.00 97.12 397 HIS A CA 1
ATOM 3123 C C . HIS A 1 397 ? 8.364 -16.667 -20.820 1.00 97.12 397 HIS A C 1
ATOM 3125 O O . HIS A 1 397 ? 8.894 -15.625 -20.446 1.00 97.12 397 HIS A O 1
ATOM 3131 N N . SER A 1 398 ? 8.958 -17.521 -21.664 1.00 97.25 398 SER A N 1
ATOM 3132 C CA . SER A 1 398 ? 10.300 -17.323 -22.224 1.00 97.25 398 SER A CA 1
ATOM 3133 C C . SER A 1 398 ? 10.387 -16.085 -23.119 1.00 97.25 398 SER A C 1
ATOM 3135 O O . SER A 1 398 ? 11.285 -15.276 -22.919 1.00 97.25 398 SER A O 1
ATOM 3137 N N . TYR A 1 399 ? 9.428 -15.873 -24.029 1.00 97.75 399 TYR A N 1
ATOM 3138 C CA . TYR A 1 399 ? 9.387 -14.661 -24.859 1.00 97.75 399 TYR A CA 1
ATOM 3139 C C . TYR A 1 399 ? 9.212 -13.400 -24.002 1.00 97.75 399 TYR A C 1
ATOM 3141 O O . TYR A 1 399 ? 9.952 -12.433 -24.152 1.00 97.75 399 TYR A O 1
ATOM 3149 N N . ASN A 1 400 ? 8.275 -13.427 -23.046 1.00 98.00 400 ASN A N 1
ATOM 3150 C CA . ASN A 1 400 ? 8.048 -12.307 -22.129 1.00 98.00 400 ASN A CA 1
ATOM 3151 C C . ASN A 1 400 ? 9.288 -11.964 -21.285 1.00 98.00 400 ASN A C 1
ATOM 3153 O O . ASN A 1 400 ? 9.518 -10.793 -20.992 1.00 98.00 400 ASN A O 1
ATOM 3157 N N . PHE A 1 401 ? 10.077 -12.970 -20.897 1.00 97.94 401 PHE A N 1
ATOM 3158 C CA . PHE A 1 401 ? 11.353 -12.774 -20.216 1.00 97.94 401 PHE A CA 1
ATOM 3159 C C . PHE A 1 401 ? 12.395 -12.165 -21.161 1.00 97.94 401 PHE A C 1
ATOM 3161 O O . PHE A 1 401 ? 12.939 -11.122 -20.826 1.00 97.94 401 PHE A O 1
ATOM 3168 N N . ALA A 1 402 ? 12.616 -12.754 -22.342 1.00 98.19 402 ALA A N 1
ATOM 3169 C CA . ALA A 1 402 ? 13.618 -12.299 -23.311 1.00 98.19 402 ALA A CA 1
ATOM 3170 C C . ALA A 1 402 ? 13.397 -10.845 -23.766 1.00 98.19 402 ALA A C 1
ATOM 3172 O O . ALA A 1 402 ? 14.345 -10.069 -23.808 1.00 98.19 402 ALA A O 1
ATOM 3173 N N . VAL A 1 403 ? 12.143 -10.446 -24.018 1.00 98.44 403 VAL A N 1
ATOM 3174 C CA . VAL A 1 403 ? 11.769 -9.051 -24.322 1.00 98.44 403 VAL A CA 1
ATOM 3175 C C . VAL A 1 403 ? 12.233 -8.090 -23.226 1.00 98.44 403 VAL A C 1
ATOM 3177 O O . VAL A 1 403 ? 12.854 -7.070 -23.511 1.00 98.44 403 VAL A O 1
ATOM 3180 N N . LEU A 1 404 ? 11.911 -8.403 -21.971 1.00 98.25 404 LEU A N 1
ATOM 3181 C CA . LEU A 1 404 ? 12.177 -7.521 -20.839 1.00 98.25 404 LEU A CA 1
ATOM 3182 C C . LEU A 1 404 ? 13.651 -7.550 -20.406 1.00 98.25 404 LEU A C 1
ATOM 3184 O O . LEU A 1 404 ? 14.137 -6.556 -19.871 1.00 98.25 404 LEU A O 1
ATOM 3188 N N . ASP A 1 405 ? 14.354 -8.660 -20.634 1.00 98.06 405 ASP A N 1
ATOM 3189 C CA . ASP A 1 405 ? 15.797 -8.752 -20.402 1.00 98.06 405 ASP A CA 1
ATOM 3190 C C . ASP A 1 405 ? 16.561 -7.900 -21.414 1.00 98.06 405 ASP A C 1
ATOM 3192 O O . ASP A 1 405 ? 17.316 -7.021 -21.016 1.00 98.06 405 ASP A O 1
ATOM 3196 N N . TRP A 1 406 ? 16.242 -8.044 -22.703 1.00 98.25 406 TRP A N 1
ATOM 3197 C CA . TRP A 1 406 ? 16.801 -7.217 -23.770 1.00 98.25 406 TRP A CA 1
ATOM 3198 C C . TRP A 1 406 ? 16.605 -5.711 -23.517 1.00 98.25 406 TRP A C 1
ATOM 3200 O O . TRP A 1 406 ? 17.544 -4.922 -23.612 1.00 98.25 406 TRP A O 1
ATOM 3210 N N . MET A 1 407 ? 15.399 -5.292 -23.117 1.00 98.38 407 MET A N 1
ATOM 3211 C CA . MET A 1 407 ? 15.141 -3.893 -22.745 1.00 98.38 407 MET A CA 1
ATOM 3212 C C . MET A 1 407 ? 16.006 -3.430 -21.562 1.00 98.38 407 MET A C 1
ATOM 3214 O O . MET A 1 407 ? 16.516 -2.308 -21.568 1.00 98.38 407 MET A O 1
ATOM 3218 N N . ALA A 1 408 ? 16.193 -4.291 -20.559 1.00 97.94 408 ALA A N 1
ATOM 3219 C CA . ALA A 1 408 ? 17.017 -4.000 -19.392 1.00 97.94 408 ALA A CA 1
ATOM 3220 C C . ALA A 1 408 ? 18.518 -3.914 -19.730 1.00 97.94 408 ALA A C 1
ATOM 3222 O O . ALA A 1 408 ? 19.191 -3.029 -19.197 1.00 97.94 408 ALA A O 1
ATOM 3223 N N . GLU A 1 409 ? 19.018 -4.762 -20.635 1.00 97.69 409 GLU A N 1
ATOM 3224 C CA . GLU A 1 409 ? 20.382 -4.723 -21.184 1.00 97.69 409 GLU A CA 1
ATOM 3225 C C . GLU A 1 409 ? 20.630 -3.424 -21.964 1.00 97.69 409 GLU A C 1
ATOM 3227 O O . GLU A 1 409 ? 21.571 -2.690 -21.654 1.00 97.69 409 GLU A O 1
ATOM 3232 N N . VAL A 1 410 ? 19.732 -3.064 -22.890 1.00 97.38 410 VAL A N 1
ATOM 3233 C CA . VAL A 1 410 ? 19.774 -1.786 -23.627 1.00 97.38 410 VAL A CA 1
ATOM 3234 C C . VAL A 1 410 ? 19.827 -0.603 -22.654 1.00 97.38 410 VAL A C 1
ATOM 3236 O O . VAL A 1 410 ? 20.678 0.281 -22.783 1.00 97.38 410 VAL A O 1
ATOM 3239 N N . ARG A 1 411 ? 18.978 -0.595 -21.615 1.00 96.44 411 ARG A N 1
ATOM 3240 C CA . ARG A 1 411 ? 18.984 0.463 -20.591 1.00 96.44 411 ARG A CA 1
ATOM 3241 C C . ARG A 1 411 ? 20.233 0.444 -19.712 1.00 96.44 411 ARG A C 1
ATOM 3243 O O . ARG A 1 411 ? 20.623 1.497 -19.208 1.00 96.44 411 ARG A O 1
ATOM 3250 N N . GLN A 1 412 ? 20.814 -0.722 -19.435 1.00 96.25 412 GLN A N 1
ATOM 3251 C CA . GLN A 1 412 ? 22.076 -0.814 -18.707 1.00 96.25 412 GLN A CA 1
ATOM 3252 C C . GLN A 1 412 ? 23.188 -0.166 -19.533 1.00 96.25 412 GLN A C 1
ATOM 3254 O O . GLN A 1 412 ? 23.840 0.746 -19.025 1.00 96.25 412 GLN A O 1
ATOM 3259 N N . ARG A 1 413 ? 23.312 -0.532 -20.813 1.00 95.69 413 ARG A N 1
ATOM 3260 C CA . ARG A 1 413 ? 24.360 -0.007 -21.689 1.00 95.69 413 ARG A CA 1
ATOM 3261 C C . ARG A 1 413 ? 24.282 1.508 -21.881 1.00 95.69 413 ARG A C 1
ATOM 3263 O O . ARG A 1 413 ? 25.292 2.193 -21.773 1.00 95.69 413 ARG A O 1
ATOM 3270 N N . ILE A 1 414 ? 23.079 2.056 -22.063 1.00 93.88 414 ILE A N 1
ATOM 3271 C CA . ILE A 1 414 ? 22.873 3.515 -22.144 1.00 93.88 414 ILE A CA 1
ATOM 3272 C C . ILE A 1 414 ? 23.350 4.221 -20.864 1.00 93.88 414 ILE A C 1
ATOM 3274 O O . ILE A 1 414 ? 23.923 5.306 -20.937 1.00 93.88 414 ILE A O 1
ATOM 3278 N N . LEU A 1 415 ? 23.135 3.625 -19.682 1.00 92.19 415 LEU A N 1
ATOM 3279 C CA . LEU A 1 415 ? 23.648 4.201 -18.437 1.00 92.19 415 LEU A CA 1
ATOM 3280 C C . LEU A 1 415 ? 25.171 4.116 -18.323 1.00 92.19 415 LEU A C 1
ATOM 3282 O O . LEU A 1 415 ? 25.744 5.016 -17.715 1.00 92.19 415 LEU A O 1
ATOM 3286 N N . GLU A 1 416 ? 25.798 3.064 -18.848 1.00 91.88 416 GLU A N 1
ATOM 3287 C CA . GLU A 1 416 ? 27.256 2.888 -18.869 1.00 91.88 416 GLU A CA 1
ATOM 3288 C C . GLU A 1 416 ? 27.907 3.945 -19.770 1.00 91.88 416 GLU A C 1
ATOM 3290 O O . GLU A 1 416 ? 28.699 4.745 -19.271 1.00 91.88 416 GLU A O 1
ATOM 3295 N N . ASP A 1 417 ? 27.459 4.067 -21.025 1.00 89.56 417 ASP A N 1
ATOM 3296 C CA . ASP A 1 417 ? 27.907 5.098 -21.975 1.00 89.56 417 ASP A CA 1
ATOM 3297 C C . ASP A 1 417 ? 27.756 6.525 -21.394 1.00 89.56 417 ASP A C 1
ATOM 3299 O O . ASP A 1 417 ? 28.640 7.378 -21.515 1.00 89.56 417 ASP A O 1
ATOM 3303 N N . TRP A 1 418 ? 26.635 6.811 -20.717 1.00 86.69 418 TRP A N 1
ATOM 3304 C CA . TRP A 1 418 ? 26.432 8.095 -20.034 1.00 86.69 418 TRP A CA 1
ATOM 3305 C C . TRP A 1 418 ? 27.396 8.304 -18.869 1.00 86.69 418 TRP A C 1
ATOM 3307 O O . TRP A 1 418 ? 27.796 9.439 -18.599 1.00 86.69 418 TRP A O 1
ATOM 3317 N N . TYR A 1 419 ? 27.732 7.236 -18.148 1.00 85.75 419 TYR A N 1
ATOM 3318 C CA . TYR A 1 419 ? 28.659 7.288 -17.027 1.00 85.75 419 TYR A CA 1
ATOM 3319 C C . TYR A 1 419 ? 30.072 7.608 -17.500 1.00 85.75 419 TYR A C 1
ATOM 3321 O O . TYR A 1 419 ? 30.720 8.481 -16.923 1.00 85.75 419 TYR A O 1
ATOM 3329 N N . GLU A 1 420 ? 30.506 6.952 -18.576 1.00 86.81 420 GLU A N 1
ATOM 3330 C CA . GLU A 1 420 ? 31.773 7.215 -19.251 1.00 86.81 420 GLU A CA 1
ATOM 3331 C C . GLU A 1 420 ? 31.840 8.682 -19.691 1.00 86.81 420 GLU A C 1
ATOM 3333 O O . GLU A 1 420 ? 32.724 9.406 -19.231 1.00 86.81 420 GLU A O 1
ATOM 3338 N N . HIS A 1 421 ? 30.836 9.172 -20.431 1.00 83.25 421 HIS A N 1
ATOM 3339 C CA . HIS A 1 421 ? 30.755 10.571 -20.884 1.00 83.25 421 HIS A CA 1
ATOM 3340 C C . HIS A 1 421 ? 30.726 11.601 -19.743 1.00 83.25 421 HIS A C 1
ATOM 3342 O O . HIS A 1 421 ? 31.324 12.672 -19.837 1.00 83.25 421 HIS A O 1
ATOM 3348 N N . MET A 1 422 ? 30.051 11.303 -18.628 1.00 80.31 422 MET A N 1
ATOM 3349 C CA . MET A 1 422 ? 30.069 12.175 -17.443 1.00 80.31 422 MET A CA 1
ATOM 3350 C C . MET A 1 422 ? 31.381 12.107 -16.654 1.00 80.31 422 MET A C 1
ATOM 3352 O O . MET A 1 422 ? 31.683 13.048 -15.920 1.00 80.31 422 MET A O 1
ATOM 3356 N N . SER A 1 423 ? 32.140 11.015 -16.771 1.00 82.75 423 SER A N 1
ATOM 3357 C CA . SER A 1 423 ? 33.435 10.844 -16.105 1.00 82.75 423 SER A CA 1
ATOM 3358 C C . SER A 1 423 ? 34.601 11.459 -16.886 1.00 82.75 423 SER A C 1
ATOM 3360 O O . SER A 1 423 ? 35.541 11.953 -16.263 1.00 82.75 423 SER A O 1
ATOM 3362 N N . SER A 1 424 ? 34.512 11.482 -18.222 1.00 81.88 424 SER A N 1
ATOM 3363 C CA . SER A 1 424 ? 35.484 12.112 -19.123 1.00 81.88 424 SER A CA 1
ATOM 3364 C C . SER A 1 424 ? 35.263 13.618 -19.290 1.00 81.88 424 SER A C 1
ATOM 3366 O O . SER A 1 424 ? 36.210 14.344 -19.592 1.00 81.88 424 SER A O 1
ATOM 3368 N N . ALA A 1 425 ? 34.043 14.115 -19.049 1.00 76.88 425 ALA A N 1
ATOM 3369 C CA . ALA A 1 425 ? 33.758 15.545 -19.061 1.00 76.88 425 ALA A CA 1
ATOM 3370 C C . ALA A 1 425 ? 34.682 16.310 -18.082 1.00 76.88 425 ALA A C 1
ATOM 3372 O O . ALA A 1 425 ? 34.761 15.953 -16.899 1.00 76.88 425 ALA A O 1
ATOM 3373 N N . PRO A 1 426 ? 35.358 17.392 -18.523 1.00 77.44 426 PRO A N 1
ATOM 3374 C CA . PRO A 1 426 ? 36.266 18.146 -17.666 1.00 77.44 426 PRO A CA 1
ATOM 3375 C C . PRO A 1 426 ? 35.529 18.677 -16.432 1.00 77.44 426 PRO A C 1
ATOM 3377 O O . PRO A 1 426 ? 34.401 19.168 -16.519 1.00 77.44 426 PRO A O 1
ATOM 3380 N N . LYS A 1 427 ? 36.172 18.584 -15.259 1.00 72.19 427 LYS A N 1
ATOM 3381 C CA . LYS A 1 427 ? 35.591 18.947 -13.953 1.00 72.19 427 LYS A CA 1
ATOM 3382 C C . LYS A 1 427 ? 35.397 20.462 -13.809 1.00 72.19 427 LYS A C 1
ATOM 3384 O O . LYS A 1 427 ? 36.110 21.126 -13.056 1.00 72.19 427 LYS A O 1
ATOM 3389 N N . VAL A 1 428 ? 34.390 21.009 -14.487 1.00 64.81 428 VAL A N 1
ATOM 3390 C CA . VAL A 1 428 ? 33.929 22.387 -14.289 1.00 64.81 428 VAL A CA 1
ATOM 3391 C C . VAL A 1 428 ? 33.483 22.541 -12.832 1.00 64.81 428 VAL A C 1
ATOM 3393 O O . VAL A 1 428 ? 32.585 21.834 -12.363 1.00 64.81 428 VAL A O 1
ATOM 3396 N N . LYS A 1 429 ? 34.123 23.459 -12.098 1.00 55.47 429 LYS A N 1
ATOM 3397 C CA . LYS A 1 429 ? 33.850 23.732 -10.677 1.00 55.47 429 LYS A CA 1
ATOM 3398 C C . LYS A 1 429 ? 32.415 24.262 -10.490 1.00 55.47 429 LYS A C 1
ATOM 3400 O O . LYS A 1 429 ? 32.198 25.466 -10.473 1.00 55.47 429 LYS A O 1
ATOM 3405 N N . GLY A 1 430 ? 31.436 23.363 -10.338 1.00 58.56 430 GLY A N 1
ATOM 3406 C CA . GLY A 1 430 ? 30.040 23.724 -10.034 1.00 58.56 430 GLY A CA 1
ATOM 3407 C C . GLY A 1 430 ? 28.957 22.660 -10.288 1.00 58.56 430 GLY A C 1
ATOM 3408 O O . GLY A 1 430 ? 27.865 22.768 -9.736 1.00 58.56 430 GLY A O 1
ATOM 3409 N N . THR A 1 431 ? 29.215 21.607 -11.070 1.00 52.88 431 THR A N 1
ATOM 3410 C CA . THR A 1 431 ? 28.159 20.714 -11.616 1.00 52.88 431 THR A CA 1
ATOM 3411 C C . THR A 1 431 ? 27.747 19.518 -10.733 1.00 52.88 431 THR A C 1
ATOM 3413 O O . THR A 1 431 ? 26.932 18.688 -11.145 1.00 52.88 431 THR A O 1
ATOM 3416 N N . GLY A 1 432 ? 28.245 19.424 -9.494 1.00 50.47 432 GLY A N 1
ATOM 3417 C CA . GLY A 1 432 ? 28.219 18.201 -8.666 1.00 50.47 432 GLY A CA 1
ATOM 3418 C C . GLY A 1 432 ? 26.855 17.562 -8.335 1.00 50.47 432 GLY A C 1
ATOM 3419 O O . GLY A 1 432 ? 26.824 16.439 -7.839 1.00 50.47 432 GLY A O 1
ATOM 3420 N N . ARG A 1 433 ? 25.717 18.219 -8.611 1.00 53.09 433 ARG A N 1
ATOM 3421 C CA . ARG A 1 433 ? 24.376 17.634 -8.395 1.00 53.09 433 ARG A CA 1
ATOM 3422 C C . ARG A 1 433 ? 23.926 16.659 -9.488 1.00 53.09 433 ARG A C 1
ATOM 3424 O O . ARG A 1 433 ? 23.154 15.759 -9.173 1.00 53.09 433 ARG A O 1
ATOM 3431 N N . ILE A 1 434 ? 24.373 16.818 -10.738 1.00 54.19 434 ILE A N 1
ATOM 3432 C CA . ILE A 1 434 ? 23.906 15.972 -11.856 1.00 54.19 434 ILE A CA 1
ATOM 3433 C C . ILE A 1 434 ? 24.609 14.609 -11.824 1.00 54.19 434 ILE A C 1
ATOM 3435 O O . ILE A 1 434 ? 23.939 13.577 -11.852 1.00 54.19 434 ILE A O 1
ATOM 3439 N N . ALA A 1 435 ? 25.934 14.603 -11.639 1.00 52.28 435 ALA A N 1
ATOM 3440 C CA . ALA A 1 435 ? 26.725 13.377 -11.501 1.00 52.28 435 ALA A CA 1
ATOM 3441 C C . ALA A 1 435 ? 26.168 12.446 -10.405 1.00 52.28 435 ALA A C 1
ATOM 3443 O O . ALA A 1 435 ? 25.975 11.257 -10.641 1.00 52.28 435 ALA A O 1
ATOM 3444 N N . ALA A 1 436 ? 25.788 12.994 -9.243 1.00 49.75 436 ALA A N 1
ATOM 3445 C CA . ALA A 1 436 ? 25.238 12.220 -8.128 1.00 49.75 436 ALA A CA 1
ATOM 3446 C C . ALA A 1 436 ? 23.954 11.430 -8.471 1.00 49.75 436 ALA A C 1
ATOM 3448 O O . ALA A 1 436 ? 23.720 10.362 -7.899 1.00 49.75 436 ALA A O 1
ATOM 3449 N N . ALA A 1 437 ? 23.125 11.920 -9.403 1.00 51.75 437 ALA A N 1
ATOM 3450 C CA . ALA A 1 437 ? 21.914 11.222 -9.837 1.00 51.75 437 ALA A CA 1
ATOM 3451 C C . ALA A 1 437 ? 22.237 10.007 -10.726 1.00 51.75 437 ALA A C 1
ATOM 3453 O O . ALA A 1 437 ? 21.634 8.945 -10.554 1.00 51.75 437 ALA A O 1
ATOM 3454 N N . ALA A 1 438 ? 23.228 10.138 -11.613 1.00 51.41 438 ALA A N 1
ATOM 3455 C CA . ALA A 1 438 ? 23.759 9.025 -12.397 1.00 51.41 438 ALA A CA 1
ATOM 3456 C C . ALA A 1 438 ? 24.465 7.997 -11.496 1.00 51.41 438 ALA A C 1
ATOM 3458 O O . ALA A 1 438 ? 24.183 6.799 -11.576 1.00 51.41 438 ALA A O 1
ATOM 3459 N N . THR A 1 439 ? 25.299 8.461 -10.556 1.00 48.94 439 THR A N 1
ATOM 3460 C CA . THR A 1 439 ? 25.974 7.619 -9.552 1.00 48.94 439 THR A CA 1
ATOM 3461 C C . THR A 1 439 ? 24.995 6.781 -8.742 1.00 48.94 439 THR A C 1
ATOM 3463 O O . THR A 1 439 ? 25.199 5.578 -8.599 1.00 48.94 439 THR A O 1
ATOM 3466 N N . ALA A 1 440 ? 23.887 7.357 -8.267 1.00 51.19 440 ALA A N 1
ATOM 3467 C CA . ALA A 1 440 ? 22.878 6.605 -7.520 1.00 51.19 440 ALA A CA 1
ATOM 3468 C C . ALA A 1 440 ? 22.199 5.489 -8.347 1.00 51.19 440 ALA A C 1
ATOM 3470 O O . ALA A 1 440 ? 21.793 4.467 -7.782 1.00 51.19 440 ALA A O 1
ATOM 3471 N N . ALA A 1 441 ? 22.085 5.668 -9.669 1.00 51.88 441 ALA A N 1
ATOM 3472 C CA . ALA A 1 441 ? 21.538 4.662 -10.576 1.00 51.88 441 ALA A CA 1
ATOM 3473 C C . ALA A 1 441 ? 22.532 3.515 -10.836 1.00 51.88 441 ALA A C 1
ATOM 3475 O O . ALA A 1 441 ? 22.145 2.354 -10.716 1.00 51.88 441 ALA A O 1
ATOM 3476 N N . SER A 1 442 ? 23.804 3.830 -11.112 1.00 49.94 442 SER A N 1
ATOM 3477 C CA . SER A 1 442 ? 24.859 2.833 -11.371 1.00 49.94 442 SER A CA 1
ATOM 3478 C C . SER A 1 442 ? 25.237 2.027 -10.117 1.00 49.94 442 SER A C 1
ATOM 3480 O O . SER A 1 442 ? 25.214 0.797 -10.131 1.00 49.94 442 SER A O 1
ATOM 3482 N N . TYR A 1 443 ? 25.438 2.693 -8.972 1.00 42.91 443 TYR A N 1
ATOM 3483 C CA . TYR A 1 443 ? 25.869 2.057 -7.712 1.00 42.91 443 TYR A CA 1
ATOM 3484 C C . TYR A 1 443 ? 24.857 1.036 -7.147 1.00 42.91 443 TYR A C 1
ATOM 3486 O O . TYR A 1 443 ? 25.188 0.202 -6.302 1.00 42.91 443 TYR A O 1
ATOM 3494 N N . SER A 1 444 ? 23.603 1.081 -7.612 1.00 49.34 444 SER A N 1
ATOM 3495 C CA . SER A 1 444 ? 22.586 0.077 -7.277 1.00 49.34 444 SER A CA 1
ATOM 3496 C C . SER A 1 444 ? 22.752 -1.237 -8.057 1.00 49.34 444 SER A C 1
ATOM 3498 O O . SER A 1 444 ? 22.259 -2.262 -7.589 1.00 49.34 444 SER A O 1
ATOM 3500 N N . SER A 1 445 ? 23.438 -1.217 -9.206 1.00 45.28 445 SER A N 1
ATOM 3501 C CA . SER A 1 445 ? 23.655 -2.382 -10.076 1.00 45.28 445 SER A CA 1
ATOM 3502 C C . SER A 1 445 ? 24.931 -3.153 -9.712 1.00 45.28 445 SER A C 1
ATOM 3504 O O . SER A 1 445 ? 24.888 -4.373 -9.534 1.00 45.28 445 SER A O 1
ATOM 3506 N N . SER A 1 446 ? 26.043 -2.452 -9.446 1.00 40.81 446 SER A N 1
ATOM 3507 C CA . SER A 1 446 ? 27.350 -3.066 -9.131 1.00 40.81 446 SER A CA 1
ATOM 3508 C C . SER A 1 446 ? 27.312 -4.043 -7.942 1.00 40.81 446 SER A C 1
ATOM 3510 O O . SER A 1 446 ? 28.046 -5.027 -7.922 1.00 40.81 446 SER A O 1
ATOM 3512 N N . ASN A 1 447 ? 26.417 -3.816 -6.971 1.00 42.06 447 ASN A N 1
ATOM 3513 C CA . ASN A 1 447 ? 26.231 -4.673 -5.790 1.00 42.06 447 ASN A CA 1
ATOM 3514 C C . ASN A 1 447 ? 25.476 -5.995 -6.056 1.00 42.06 447 ASN A C 1
ATOM 3516 O O . ASN A 1 447 ? 25.475 -6.881 -5.198 1.00 42.06 447 ASN A O 1
ATOM 3520 N N . ASN A 1 448 ? 24.813 -6.139 -7.209 1.00 41.09 448 ASN A N 1
ATOM 3521 C CA . ASN A 1 448 ? 24.173 -7.397 -7.607 1.00 41.09 448 ASN A CA 1
ATOM 3522 C C . ASN A 1 448 ? 25.122 -8.287 -8.428 1.00 41.09 448 ASN A C 1
ATOM 3524 O O . ASN A 1 448 ? 25.048 -9.507 -8.304 1.00 41.09 448 ASN A O 1
ATOM 3528 N N . HIS A 1 449 ? 26.010 -7.699 -9.240 1.00 38.97 449 HIS A N 1
ATOM 3529 C CA . HIS A 1 449 ? 26.888 -8.461 -10.137 1.00 38.97 449 HIS A CA 1
ATOM 3530 C C . HIS A 1 449 ? 28.117 -9.046 -9.417 1.00 38.97 449 HIS A C 1
ATOM 3532 O O . HIS A 1 449 ? 28.461 -10.211 -9.624 1.00 38.97 449 HIS A O 1
ATOM 3538 N N . SER A 1 450 ? 28.721 -8.293 -8.489 1.00 37.31 450 SER A N 1
ATOM 3539 C CA . SER A 1 450 ? 29.885 -8.739 -7.700 1.00 37.31 450 SER A CA 1
ATOM 3540 C C . SER A 1 450 ? 29.626 -10.033 -6.911 1.00 37.31 450 SER A C 1
ATOM 3542 O O . SER A 1 450 ? 30.477 -10.920 -6.872 1.00 37.31 450 SER A O 1
ATOM 3544 N N . ASN A 1 451 ? 28.407 -10.212 -6.388 1.00 37.09 451 ASN A N 1
ATOM 3545 C CA . ASN A 1 451 ? 27.982 -11.416 -5.662 1.00 37.09 451 ASN A CA 1
ATOM 3546 C C . ASN A 1 451 ? 27.952 -12.713 -6.503 1.00 37.09 451 ASN A C 1
ATOM 3548 O O . ASN A 1 451 ? 27.713 -13.781 -5.939 1.00 37.09 451 ASN A O 1
ATOM 3552 N N . ARG A 1 452 ? 28.164 -12.657 -7.828 1.00 38.38 452 ARG A N 1
ATOM 3553 C CA . ARG A 1 452 ? 28.179 -13.849 -8.698 1.00 38.38 452 ARG A CA 1
ATOM 3554 C C . ARG A 1 452 ? 29.587 -14.354 -9.041 1.00 38.38 452 ARG A C 1
ATOM 3556 O O . ARG A 1 452 ? 29.701 -15.486 -9.498 1.00 38.38 452 ARG A O 1
ATOM 3563 N N . GLN A 1 453 ? 30.639 -13.564 -8.795 1.00 35.03 453 GLN A N 1
ATOM 3564 C CA . GLN A 1 453 ? 32.029 -13.934 -9.115 1.00 35.03 453 GLN A CA 1
ATOM 3565 C C . GLN A 1 453 ? 32.957 -14.060 -7.890 1.00 35.03 453 GLN A C 1
ATOM 3567 O O . GLN A 1 453 ? 33.933 -14.800 -7.962 1.00 35.03 453 GLN A O 1
ATOM 3572 N N . THR A 1 454 ? 32.655 -13.443 -6.739 1.00 37.91 454 THR A N 1
ATOM 3573 C CA . THR A 1 454 ? 33.544 -13.465 -5.551 1.00 37.91 454 THR A CA 1
ATOM 3574 C C . THR A 1 454 ? 33.072 -14.370 -4.403 1.00 37.91 454 THR A C 1
ATOM 3576 O O . THR A 1 454 ? 33.247 -14.058 -3.228 1.00 37.91 454 THR A O 1
ATOM 3579 N N . ALA A 1 455 ? 32.544 -15.558 -4.717 1.00 34.38 455 ALA A N 1
ATOM 3580 C CA . ALA A 1 455 ? 32.169 -16.570 -3.715 1.00 34.38 455 ALA A CA 1
ATOM 3581 C C . ALA A 1 455 ? 33.317 -17.528 -3.300 1.00 34.38 455 ALA A C 1
ATOM 3583 O O . ALA A 1 455 ? 33.063 -18.537 -2.645 1.00 34.38 455 ALA A O 1
ATOM 3584 N N . LYS A 1 456 ? 34.572 -17.249 -3.694 1.00 35.28 456 LYS A N 1
ATOM 3585 C CA . LYS A 1 456 ? 35.737 -18.135 -3.463 1.00 35.28 456 LYS A CA 1
ATOM 3586 C C . LYS A 1 456 ? 36.971 -17.485 -2.813 1.00 35.28 456 LYS A C 1
ATOM 3588 O O . LYS A 1 456 ? 37.989 -18.154 -2.687 1.00 35.28 456 LYS A O 1
ATOM 3593 N N . GLY A 1 457 ? 36.903 -16.227 -2.367 1.00 37.88 457 GLY A N 1
ATOM 3594 C CA . GLY A 1 457 ? 38.071 -15.554 -1.780 1.00 37.88 457 GLY A CA 1
ATOM 3595 C C . GLY A 1 457 ? 37.757 -14.249 -1.053 1.00 37.88 457 GLY A C 1
ATOM 3596 O O . GLY A 1 457 ? 38.071 -13.180 -1.561 1.00 37.88 457 GLY A O 1
ATOM 3597 N N . ALA A 1 458 ? 37.138 -14.328 0.130 1.00 30.70 458 ALA A N 1
ATOM 3598 C CA . ALA A 1 458 ? 36.909 -13.167 1.001 1.00 30.70 458 ALA A CA 1
ATOM 3599 C C . ALA A 1 458 ? 36.737 -13.570 2.483 1.00 30.70 458 ALA A C 1
ATOM 3601 O O . ALA A 1 458 ? 35.714 -13.293 3.103 1.00 30.70 458 ALA A O 1
ATOM 3602 N N . ALA A 1 459 ? 37.741 -14.243 3.055 1.00 33.34 459 ALA A N 1
ATOM 3603 C CA . ALA A 1 459 ? 37.773 -14.625 4.472 1.00 33.34 459 ALA A CA 1
ATOM 3604 C C . ALA A 1 459 ? 39.163 -14.380 5.097 1.00 33.34 459 ALA A C 1
ATOM 3606 O O . ALA A 1 459 ? 39.742 -15.279 5.696 1.00 33.34 459 ALA A O 1
ATOM 3607 N N . ALA A 1 460 ? 39.723 -13.176 4.907 1.00 34.94 460 ALA A N 1
ATOM 3608 C CA . ALA A 1 460 ? 41.047 -12.819 5.447 1.00 34.94 460 ALA A CA 1
ATOM 3609 C C . ALA A 1 460 ? 41.293 -11.318 5.739 1.00 34.94 460 ALA A C 1
ATOM 3611 O O . ALA A 1 460 ? 42.258 -10.999 6.423 1.00 34.94 460 ALA A O 1
ATOM 3612 N N . ALA A 1 461 ? 40.467 -10.382 5.247 1.00 35.38 461 ALA A N 1
ATOM 3613 C CA . ALA A 1 461 ? 40.821 -8.954 5.231 1.00 35.38 461 ALA A CA 1
ATOM 3614 C C . ALA A 1 461 ? 39.697 -8.023 5.728 1.00 35.38 461 ALA A C 1
ATOM 3616 O O . ALA A 1 461 ? 39.083 -7.295 4.947 1.00 35.38 461 ALA A O 1
ATOM 3617 N N . THR A 1 462 ? 39.406 -8.014 7.036 1.00 32.59 462 THR A N 1
ATOM 3618 C CA . THR A 1 462 ? 38.566 -6.959 7.654 1.00 32.59 462 THR A CA 1
ATOM 3619 C C . THR A 1 462 ? 38.917 -6.695 9.128 1.00 32.59 462 THR A C 1
ATOM 3621 O O . THR A 1 462 ? 38.046 -6.690 9.993 1.00 32.59 462 THR A O 1
ATOM 3624 N N . THR A 1 463 ? 40.198 -6.433 9.419 1.00 31.73 463 THR A N 1
ATOM 3625 C CA . THR A 1 463 ? 40.658 -6.093 10.787 1.00 31.73 463 THR A CA 1
ATOM 3626 C C . THR A 1 463 ? 41.682 -4.945 10.824 1.00 31.73 463 THR A C 1
ATOM 3628 O O . THR A 1 463 ? 42.553 -4.924 11.685 1.00 31.73 463 THR A O 1
ATOM 3631 N N . ALA A 1 464 ? 41.607 -3.981 9.893 1.00 32.59 464 ALA A N 1
ATOM 3632 C CA . ALA A 1 464 ? 42.554 -2.854 9.832 1.00 32.59 464 ALA A CA 1
ATOM 3633 C C . ALA A 1 464 ? 41.996 -1.588 9.133 1.00 32.59 464 ALA A C 1
ATOM 3635 O O . ALA A 1 464 ? 42.580 -1.113 8.165 1.00 32.59 464 ALA A O 1
ATOM 3636 N N . ALA A 1 465 ? 40.855 -1.035 9.579 1.00 32.12 465 ALA A N 1
ATOM 3637 C CA . ALA A 1 465 ? 40.330 0.232 9.028 1.00 32.12 465 ALA A CA 1
ATOM 3638 C C . ALA A 1 465 ? 39.337 0.983 9.950 1.00 32.12 465 ALA A C 1
ATOM 3640 O O . ALA A 1 465 ? 38.230 1.328 9.534 1.00 32.12 465 ALA A O 1
ATOM 3641 N N . THR A 1 466 ? 39.675 1.244 11.220 1.00 30.95 466 THR A N 1
ATOM 3642 C CA . THR A 1 466 ? 38.857 2.136 12.081 1.00 30.95 466 THR A CA 1
ATOM 3643 C C . THR A 1 466 ? 39.700 2.865 13.136 1.00 30.95 466 THR A C 1
ATOM 3645 O O . THR A 1 466 ? 39.534 2.646 14.331 1.00 30.95 466 THR A O 1
ATOM 3648 N N . ALA A 1 467 ? 40.624 3.731 12.700 1.00 32.31 467 ALA A N 1
ATOM 3649 C CA . ALA A 1 467 ? 41.482 4.502 13.613 1.00 32.31 467 ALA A CA 1
ATOM 3650 C C . ALA A 1 467 ? 41.895 5.899 13.090 1.00 32.31 467 ALA A C 1
ATOM 3652 O O . ALA A 1 467 ? 42.989 6.369 13.393 1.00 32.31 467 ALA A O 1
ATOM 3653 N N . THR A 1 468 ? 41.062 6.593 12.296 1.00 31.97 468 THR A N 1
ATOM 3654 C CA . THR A 1 468 ? 41.342 8.003 11.922 1.00 31.97 468 THR A CA 1
ATOM 3655 C C . THR A 1 468 ? 40.084 8.765 11.475 1.00 31.97 468 THR A C 1
ATOM 3657 O O . THR A 1 468 ? 39.771 8.773 10.291 1.00 31.97 468 THR A O 1
ATOM 3660 N N . ALA A 1 469 ? 39.347 9.399 12.405 1.00 28.42 469 ALA A N 1
ATOM 3661 C CA . ALA A 1 469 ? 38.355 10.459 12.108 1.00 28.42 469 ALA A CA 1
ATOM 3662 C C . ALA A 1 469 ? 37.753 11.120 13.379 1.00 28.42 469 ALA A C 1
ATOM 3664 O O . ALA A 1 469 ? 36.533 11.133 13.547 1.00 28.42 469 ALA A O 1
ATOM 3665 N N . THR A 1 470 ? 38.571 11.704 14.267 1.00 29.41 470 THR A N 1
ATOM 3666 C CA . THR A 1 470 ? 38.046 12.515 15.392 1.00 29.41 470 THR A CA 1
ATOM 3667 C C . THR A 1 470 ? 38.862 13.791 15.619 1.00 29.41 470 THR A C 1
ATOM 3669 O O . THR A 1 470 ? 39.582 13.915 16.603 1.00 29.41 470 THR A O 1
ATOM 3672 N N . ALA A 1 471 ? 38.737 14.761 14.711 1.00 30.03 471 ALA A N 1
ATOM 3673 C CA . ALA A 1 471 ? 39.191 16.138 14.923 1.00 30.03 471 ALA A CA 1
ATOM 3674 C C . ALA A 1 471 ? 38.377 17.124 14.060 1.00 30.03 471 ALA A C 1
ATOM 3676 O O . ALA A 1 471 ? 37.851 16.743 13.018 1.00 30.03 471 ALA A O 1
ATOM 3677 N N . ALA A 1 472 ? 38.322 18.388 14.497 1.00 28.84 472 ALA A N 1
ATOM 3678 C CA . ALA A 1 472 ? 37.726 19.548 13.813 1.00 28.84 472 ALA A CA 1
ATOM 3679 C C . ALA A 1 472 ? 36.185 19.573 13.634 1.00 28.84 472 ALA A C 1
ATOM 3681 O O . ALA A 1 472 ? 35.654 19.345 12.549 1.00 28.84 472 ALA A O 1
ATOM 3682 N N . ALA A 1 473 ? 35.468 20.015 14.678 1.00 29.28 473 ALA A N 1
ATOM 3683 C CA . ALA A 1 473 ? 34.087 20.502 14.556 1.00 29.28 473 ALA A CA 1
ATOM 3684 C C . ALA A 1 473 ? 33.743 21.624 15.565 1.00 29.28 473 ALA A C 1
ATOM 3686 O O . ALA A 1 473 ? 32.879 21.450 16.420 1.00 29.28 473 ALA A O 1
ATOM 3687 N N . THR A 1 474 ? 34.373 22.801 15.432 1.00 32.09 474 THR A N 1
ATOM 3688 C CA . THR A 1 474 ? 33.957 24.015 16.169 1.00 32.09 474 THR A CA 1
ATOM 3689 C C . THR A 1 474 ? 34.045 25.268 15.291 1.00 32.09 474 THR A C 1
ATOM 3691 O O . THR A 1 474 ? 35.093 25.904 15.215 1.00 32.09 474 THR A O 1
ATOM 3694 N N . ARG A 1 475 ? 32.937 25.677 14.657 1.00 30.78 475 ARG A N 1
ATOM 3695 C CA . ARG A 1 475 ? 32.734 27.064 14.190 1.00 30.78 475 ARG A CA 1
ATOM 3696 C C . ARG A 1 475 ? 31.286 27.506 14.407 1.00 30.78 475 ARG A C 1
ATOM 3698 O O . ARG A 1 475 ? 30.349 26.758 14.145 1.00 30.78 475 ARG A O 1
ATOM 3705 N N . GLN A 1 476 ? 31.139 28.723 14.923 1.00 31.06 476 GLN A N 1
ATOM 3706 C CA . GLN A 1 476 ? 29.864 29.367 15.252 1.00 31.06 476 GLN A CA 1
ATOM 3707 C C . GLN A 1 476 ? 29.115 29.844 13.991 1.00 31.06 476 GLN A C 1
ATOM 3709 O O . GLN A 1 476 ? 29.758 30.164 12.989 1.00 31.06 476 GLN A O 1
ATOM 3714 N N . PRO A 1 477 ? 27.777 29.991 14.040 1.00 37.09 477 PRO A N 1
ATOM 3715 C CA . PRO A 1 477 ? 27.020 30.666 12.991 1.00 37.09 477 PRO A CA 1
ATOM 3716 C C . PRO A 1 477 ? 27.051 32.195 13.170 1.00 37.09 477 PRO A C 1
ATOM 3718 O O . PRO A 1 477 ? 26.523 32.729 14.146 1.00 37.09 477 PRO A O 1
ATOM 3721 N N . GLN A 1 478 ? 27.606 32.921 12.196 1.00 32.28 478 GLN A N 1
ATOM 3722 C CA . GLN A 1 478 ? 27.434 34.375 12.114 1.00 32.28 478 GLN A CA 1
ATOM 3723 C C . GLN A 1 478 ? 26.021 34.729 11.623 1.00 32.28 478 GLN A C 1
ATOM 3725 O O . GLN A 1 478 ? 25.558 34.230 10.596 1.00 32.28 478 GLN A O 1
ATOM 3730 N N . LYS A 1 479 ? 25.349 35.642 12.333 1.00 31.14 479 LYS A N 1
ATOM 3731 C CA . LYS A 1 479 ? 24.090 36.256 11.886 1.00 31.14 479 LYS A CA 1
ATOM 3732 C C . LYS A 1 479 ? 24.366 37.191 10.703 1.00 31.14 479 LYS A C 1
ATOM 3734 O O . LYS A 1 479 ? 25.104 38.160 10.860 1.00 31.14 479 LYS A O 1
ATOM 3739 N N . ARG A 1 480 ? 23.714 36.975 9.556 1.00 31.61 480 ARG A N 1
ATOM 3740 C CA . ARG A 1 480 ? 23.592 38.016 8.521 1.00 31.61 480 ARG A CA 1
ATOM 3741 C C . ARG A 1 480 ? 22.407 38.923 8.848 1.00 31.61 480 ARG A C 1
ATOM 3743 O O . ARG A 1 480 ? 21.280 38.446 8.942 1.00 31.61 480 ARG A O 1
ATOM 3750 N N . LYS A 1 481 ? 22.671 40.224 9.005 1.00 33.19 481 LYS A N 1
ATOM 3751 C CA . LYS A 1 481 ? 21.640 41.267 8.922 1.00 33.19 481 LYS A CA 1
ATOM 3752 C C . LYS A 1 481 ? 21.174 41.367 7.466 1.00 33.19 481 LYS A C 1
ATOM 3754 O O . LYS A 1 481 ? 22.010 41.343 6.566 1.00 33.19 481 LYS A O 1
ATOM 3759 N N . ALA A 1 482 ? 19.874 41.527 7.254 1.00 33.69 482 ALA A N 1
ATOM 3760 C CA . ALA A 1 482 ? 19.323 42.069 6.018 1.00 33.69 482 ALA A CA 1
ATOM 3761 C C . ALA A 1 482 ? 18.709 43.430 6.359 1.00 33.69 482 ALA A C 1
ATOM 3763 O O . ALA A 1 482 ? 17.989 43.543 7.349 1.00 33.69 482 ALA A O 1
ATOM 3764 N N . ALA A 1 483 ? 19.042 44.450 5.575 1.00 33.53 483 ALA A N 1
ATOM 3765 C CA . ALA A 1 483 ? 18.416 45.759 5.649 1.00 33.53 483 ALA A CA 1
ATOM 3766 C C . ALA A 1 483 ? 17.442 45.896 4.477 1.00 33.53 483 ALA A C 1
ATOM 3768 O O . ALA A 1 483 ? 17.786 45.548 3.349 1.00 33.53 483 ALA A O 1
ATOM 3769 N N . SER A 1 484 ? 16.257 46.433 4.742 1.00 35.50 484 SER A N 1
ATOM 3770 C CA . SER A 1 484 ? 15.342 46.933 3.719 1.00 35.50 484 SER A CA 1
ATOM 3771 C C . SER A 1 484 ? 14.598 48.127 4.300 1.00 35.50 484 SER A C 1
ATOM 3773 O O . SER A 1 484 ? 13.851 47.985 5.268 1.00 35.50 484 SER A O 1
ATOM 3775 N N . GLN A 1 485 ? 14.849 49.304 3.737 1.00 33.41 485 GLN A N 1
ATOM 3776 C CA . GLN A 1 485 ? 14.092 50.515 4.030 1.00 33.41 485 GLN A CA 1
ATOM 3777 C C . GLN A 1 485 ? 12.745 50.451 3.300 1.00 33.41 485 GLN A C 1
ATOM 3779 O O . GLN A 1 485 ? 12.704 50.100 2.123 1.00 33.41 485 GLN A O 1
ATOM 3784 N N . SER A 1 486 ? 11.671 50.873 3.960 1.00 35.31 486 SER A N 1
ATOM 3785 C CA . SER A 1 486 ? 10.474 51.387 3.289 1.00 35.31 486 SER A CA 1
ATOM 3786 C C . SER A 1 486 ? 9.762 52.362 4.220 1.00 35.31 486 SER A C 1
ATOM 3788 O O . SER A 1 486 ? 9.451 52.026 5.362 1.00 35.31 486 SER A O 1
ATOM 3790 N N . SER A 1 487 ? 9.550 53.580 3.737 1.00 33.72 487 SER A N 1
ATOM 3791 C CA . SER A 1 487 ? 8.888 54.681 4.433 1.00 33.72 487 SER A CA 1
ATOM 3792 C C . SER A 1 487 ? 7.367 54.495 4.511 1.00 33.72 487 SER A C 1
ATOM 3794 O O . SER A 1 487 ? 6.748 53.976 3.587 1.00 33.72 487 SER A O 1
ATOM 3796 N N . GLY A 1 488 ? 6.750 54.983 5.591 1.00 29.38 488 GLY A N 1
ATOM 3797 C CA . GLY A 1 488 ? 5.292 55.038 5.747 1.00 29.38 488 GLY A CA 1
ATOM 3798 C C . GLY A 1 488 ? 4.889 55.786 7.022 1.00 29.38 488 GLY A C 1
ATOM 3799 O O . GLY A 1 488 ? 5.307 55.410 8.112 1.00 29.38 488 GLY A O 1
ATOM 3800 N N . ARG A 1 489 ? 4.125 56.877 6.881 1.00 32.28 489 ARG A N 1
ATOM 3801 C CA . ARG A 1 489 ? 3.610 57.718 7.986 1.00 32.28 489 ARG A CA 1
ATOM 3802 C C . ARG A 1 489 ? 2.497 56.997 8.768 1.00 32.28 489 ARG A C 1
ATOM 3804 O O . ARG A 1 489 ? 1.762 56.229 8.160 1.00 32.28 489 ARG A O 1
ATOM 3811 N N . GLY A 1 490 ? 2.268 57.353 10.039 1.00 30.03 490 GLY A N 1
ATOM 3812 C CA . GLY A 1 490 ? 1.008 56.995 10.719 1.00 30.03 490 GLY A CA 1
ATOM 3813 C C . GLY A 1 490 ? 0.992 57.108 12.249 1.00 30.03 490 GLY A C 1
ATOM 3814 O O . GLY A 1 490 ? 1.267 56.141 12.938 1.00 30.03 490 GLY A O 1
ATOM 3815 N N . SER A 1 491 ? 0.651 58.300 12.734 1.00 32.56 491 SER A N 1
ATOM 3816 C CA . SER A 1 491 ? 0.166 58.726 14.060 1.00 32.56 491 SER A CA 1
ATOM 3817 C C . SER A 1 491 ? -0.144 57.739 15.214 1.00 32.56 491 SER A C 1
ATOM 3819 O O . SER A 1 491 ? -0.855 56.752 15.067 1.00 32.56 491 SER A O 1
ATOM 3821 N N . SER A 1 492 ? 0.185 58.248 16.413 1.00 32.31 492 SER A N 1
ATOM 3822 C CA . SER A 1 492 ? -0.642 58.334 17.642 1.00 32.31 492 SER A CA 1
ATOM 3823 C C . SER A 1 492 ? -0.886 57.140 18.589 1.00 32.31 492 SER A C 1
ATOM 3825 O O . SER A 1 492 ? -1.470 56.130 18.226 1.00 32.31 492 SER A O 1
ATOM 3827 N N . ALA A 1 493 ? -0.632 57.462 19.869 1.00 33.03 493 ALA A N 1
ATOM 3828 C CA . ALA A 1 493 ? -1.397 57.122 21.078 1.00 33.03 493 ALA A CA 1
ATOM 3829 C C . ALA A 1 493 ? -1.269 55.730 21.740 1.00 33.03 493 ALA A C 1
ATOM 3831 O O . ALA A 1 493 ? -1.919 54.770 21.351 1.00 33.03 493 ALA A O 1
ATOM 3832 N N . GLY A 1 494 ? -0.611 55.746 22.909 1.00 29.94 494 GLY A N 1
ATOM 3833 C CA . GLY A 1 494 ? -1.217 55.274 24.164 1.00 29.94 494 GLY A CA 1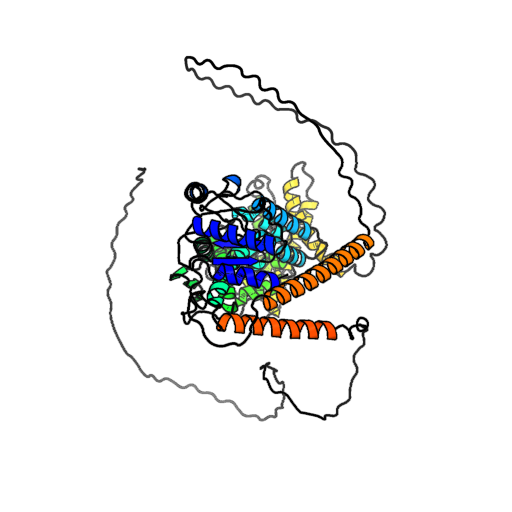
ATOM 3834 C C . GLY A 1 494 ? -1.032 53.803 24.556 1.00 29.94 494 GLY A C 1
ATOM 3835 O O . GLY A 1 494 ? -1.093 52.904 23.727 1.00 29.94 494 GLY A O 1
ATOM 3836 N N . GLY A 1 495 ? -0.886 53.566 25.865 1.00 29.92 495 GLY A N 1
ATOM 3837 C CA . GLY A 1 495 ? -1.063 52.241 26.470 1.00 29.92 495 GLY A CA 1
ATOM 3838 C C . GLY A 1 495 ? 0.062 51.811 27.406 1.00 29.92 495 GLY A C 1
ATOM 3839 O O . GLY A 1 495 ? 1.027 51.181 26.980 1.00 29.92 495 GLY A O 1
ATOM 3840 N N . ASP A 1 496 ? -0.104 52.086 28.700 1.00 34.41 496 ASP A N 1
ATOM 3841 C CA . ASP A 1 496 ? 0.694 51.484 29.769 1.00 34.41 496 ASP A CA 1
ATOM 3842 C C . ASP A 1 496 ? 0.694 49.951 29.706 1.00 34.41 496 ASP A C 1
ATOM 3844 O O . ASP A 1 496 ? -0.360 49.329 29.523 1.00 34.41 496 ASP A O 1
ATOM 3848 N N . GLN A 1 497 ? 1.829 49.320 30.038 1.00 34.31 497 GLN A N 1
ATOM 3849 C CA . GLN A 1 497 ? 1.748 48.043 30.748 1.00 34.31 497 GLN A CA 1
ATOM 3850 C C . GLN A 1 497 ? 2.960 47.678 31.614 1.00 34.31 497 GLN A C 1
ATOM 3852 O O . GLN A 1 497 ? 4.121 47.714 31.214 1.00 34.31 497 GLN A O 1
ATOM 3857 N N . LYS A 1 498 ? 2.604 47.290 32.840 1.00 34.53 498 LYS A N 1
ATOM 3858 C CA . LYS A 1 498 ? 3.428 46.910 33.989 1.00 34.53 498 LYS A CA 1
ATOM 3859 C C . LYS A 1 498 ? 4.541 45.909 33.660 1.00 34.53 498 LYS A C 1
ATOM 3861 O O . LYS A 1 498 ? 4.290 44.844 33.101 1.00 34.53 498 LYS A O 1
ATOM 3866 N N . ALA A 1 499 ? 5.742 46.184 34.164 1.00 31.33 499 ALA A N 1
ATOM 3867 C CA . ALA A 1 499 ? 6.802 45.188 34.258 1.00 31.33 499 ALA A CA 1
ATOM 3868 C C . ALA A 1 499 ? 6.467 44.135 35.333 1.00 31.33 499 ALA A C 1
ATOM 3870 O O . ALA A 1 499 ? 6.301 44.470 36.504 1.00 31.33 499 ALA A O 1
ATOM 3871 N N . VAL A 1 500 ? 6.424 42.856 34.947 1.00 34.03 500 VAL A N 1
ATOM 3872 C CA . VAL A 1 500 ? 6.397 41.714 35.876 1.00 34.03 500 VAL A CA 1
ATOM 3873 C C . VAL A 1 500 ? 7.675 40.902 35.688 1.00 34.03 500 VAL A C 1
ATOM 3875 O O . VAL A 1 500 ? 7.910 40.300 34.641 1.00 34.03 500 VAL A O 1
ATOM 3878 N N . THR A 1 501 ? 8.520 40.886 36.714 1.00 32.59 501 THR A N 1
ATOM 3879 C CA . THR A 1 501 ? 9.818 40.205 36.724 1.00 32.59 501 THR A CA 1
ATOM 3880 C C . THR A 1 501 ? 9.686 38.748 37.183 1.00 32.59 501 THR A C 1
ATOM 3882 O O . THR A 1 501 ? 9.793 38.435 38.366 1.00 32.59 501 THR A O 1
ATOM 3885 N N . SER A 1 502 ? 9.508 37.808 36.248 1.00 31.78 502 SER A N 1
ATOM 3886 C CA . SER A 1 502 ? 9.525 36.368 36.564 1.00 31.78 502 SER A CA 1
ATOM 3887 C C . SER A 1 502 ? 10.932 35.766 36.431 1.00 31.78 502 SER A C 1
ATOM 3889 O O . SER A 1 502 ? 11.447 35.570 35.326 1.00 31.78 502 SER A O 1
ATOM 3891 N N . SER A 1 503 ? 11.560 35.437 37.560 1.00 30.47 503 SER A N 1
ATOM 3892 C CA . SER A 1 503 ? 12.926 34.904 37.630 1.00 30.47 503 SER A CA 1
ATOM 3893 C C . SER A 1 503 ? 12.999 33.387 37.365 1.00 30.47 503 SER A C 1
ATOM 3895 O O . SER A 1 503 ? 12.631 32.550 38.187 1.00 30.47 503 SER A O 1
ATOM 3897 N N . SER A 1 504 ? 13.547 33.003 36.208 1.00 30.27 504 SER A N 1
ATOM 3898 C CA . SER A 1 504 ? 13.764 31.597 35.827 1.00 30.27 504 SER A CA 1
ATOM 3899 C C . SER A 1 504 ? 14.978 30.975 36.551 1.00 30.27 504 SER A C 1
ATOM 3901 O O . SER A 1 504 ? 16.091 30.946 36.011 1.00 30.27 504 SER A O 1
ATOM 3903 N N . LYS A 1 505 ? 14.775 30.389 37.740 1.00 32.81 505 LYS A N 1
ATOM 3904 C CA . LYS A 1 505 ? 15.780 29.521 38.391 1.00 32.81 505 LYS A CA 1
ATOM 3905 C C . LYS A 1 505 ? 15.945 28.195 37.628 1.00 32.81 505 LYS A C 1
ATOM 3907 O O . LYS A 1 505 ? 15.083 27.325 37.679 1.00 32.81 505 LYS A O 1
ATOM 3912 N N . LYS A 1 506 ? 17.093 28.007 36.964 1.00 30.78 506 LYS A N 1
ATOM 3913 C CA . LYS A 1 506 ? 17.516 26.710 36.399 1.00 30.78 506 LYS A CA 1
ATOM 3914 C C . LYS A 1 506 ? 18.085 25.808 37.500 1.00 30.78 506 LYS A C 1
ATOM 3916 O O . LYS A 1 506 ? 19.236 25.986 37.890 1.00 30.78 506 LYS A O 1
ATOM 3921 N N . SER A 1 507 ? 17.339 24.799 37.941 1.00 30.27 507 SER A N 1
ATOM 3922 C CA . SER A 1 507 ? 17.890 23.701 38.744 1.00 30.27 507 SER A CA 1
ATOM 3923 C C . SER A 1 507 ? 18.488 22.616 37.836 1.00 30.27 507 SER A C 1
ATOM 3925 O O . SER A 1 507 ? 17.807 22.012 37.009 1.00 30.27 507 SER A O 1
ATOM 3927 N N . LYS A 1 508 ? 19.792 22.356 37.985 1.00 32.50 508 LYS A N 1
ATOM 3928 C CA . LYS A 1 508 ? 20.443 21.156 37.443 1.00 32.50 508 LYS A CA 1
ATOM 3929 C C . LYS A 1 508 ? 20.401 20.068 38.516 1.00 32.50 508 LYS A C 1
ATOM 3931 O O . LYS A 1 508 ? 21.098 20.200 39.515 1.00 32.50 508 LYS A O 1
ATOM 3936 N N . LEU A 1 509 ? 19.667 18.981 38.284 1.00 29.41 509 LEU A N 1
ATOM 3937 C CA . LEU A 1 509 ? 19.878 17.718 38.997 1.00 29.41 509 LEU A CA 1
ATOM 3938 C C . LEU A 1 509 ? 20.133 16.607 37.976 1.00 29.41 509 LEU A C 1
ATOM 3940 O O . LEU A 1 509 ? 19.282 16.307 37.143 1.00 29.41 509 LEU A O 1
ATOM 3944 N N . SER A 1 510 ? 21.315 15.998 38.046 1.00 27.19 510 SER A N 1
ATOM 3945 C CA . SER A 1 510 ? 21.701 14.850 37.226 1.00 27.19 510 SER A CA 1
ATOM 3946 C C . SER A 1 510 ? 22.280 13.755 38.116 1.00 27.19 510 SER A C 1
ATOM 3948 O O . SER A 1 510 ? 23.464 13.775 38.445 1.00 27.19 510 SER A O 1
ATOM 3950 N N . THR A 1 511 ? 21.448 12.789 38.500 1.00 29.11 511 THR A N 1
ATOM 3951 C CA . THR A 1 511 ? 21.868 11.570 39.203 1.00 29.11 511 THR A CA 1
ATOM 3952 C C . THR A 1 511 ? 22.023 10.410 38.210 1.00 29.11 511 THR A C 1
ATOM 3954 O O . THR A 1 511 ? 21.100 10.134 37.439 1.00 29.11 511 THR A O 1
ATOM 3957 N N . PRO A 1 512 ? 23.166 9.697 38.191 1.00 31.61 512 PRO A N 1
ATOM 3958 C CA . PRO A 1 512 ? 23.379 8.590 37.266 1.00 31.61 512 PRO A CA 1
ATOM 3959 C C . PRO A 1 512 ? 22.684 7.310 37.754 1.00 31.61 512 PRO A C 1
ATOM 3961 O O . PRO A 1 512 ? 23.020 6.749 38.799 1.00 31.61 512 PRO A O 1
ATOM 3964 N N . ALA A 1 513 ? 21.744 6.796 36.961 1.00 29.89 513 ALA A N 1
ATOM 3965 C CA . ALA A 1 513 ? 21.075 5.527 37.236 1.00 29.89 513 ALA A CA 1
ATOM 3966 C C . ALA A 1 513 ? 22.035 4.331 37.057 1.00 29.89 513 ALA A C 1
ATOM 3968 O O . ALA A 1 513 ? 22.273 3.860 35.941 1.00 29.89 513 ALA A O 1
ATOM 3969 N N . LYS A 1 514 ? 22.565 3.799 38.168 1.00 29.39 514 LYS A N 1
ATOM 3970 C CA . LYS A 1 514 ? 23.355 2.555 38.186 1.00 29.39 514 LYS A CA 1
ATOM 3971 C C . LYS A 1 514 ? 22.478 1.361 37.777 1.00 29.39 514 LYS A C 1
ATOM 3973 O O . LYS A 1 514 ? 21.703 0.845 38.579 1.00 29.39 514 LYS A O 1
ATOM 3978 N N . LYS A 1 515 ? 22.627 0.873 36.541 1.00 32.22 515 LYS A N 1
ATOM 3979 C CA . LYS A 1 515 ? 21.998 -0.380 36.084 1.00 32.22 515 LYS A CA 1
ATOM 3980 C C . LYS A 1 515 ? 22.640 -1.586 36.787 1.00 32.22 515 LYS A C 1
ATOM 3982 O O . LYS A 1 515 ? 23.691 -2.057 36.359 1.00 32.22 515 LYS A O 1
ATOM 3987 N N . LYS A 1 516 ? 22.004 -2.114 37.841 1.00 37.50 516 LYS A N 1
ATOM 3988 C CA . LYS A 1 516 ? 22.376 -3.416 38.428 1.00 37.50 516 LYS A CA 1
ATOM 3989 C C . LYS A 1 516 ? 22.133 -4.532 37.403 1.00 37.50 516 LYS A C 1
ATOM 3991 O O . LYS A 1 516 ? 21.016 -4.713 36.924 1.00 37.50 516 LYS A O 1
ATOM 3996 N N . LYS A 1 517 ? 23.183 -5.290 37.082 1.00 33.72 517 LYS A N 1
ATOM 3997 C CA . LYS A 1 517 ? 23.131 -6.463 36.199 1.00 33.72 517 LYS A CA 1
ATOM 3998 C C . LYS A 1 517 ? 22.721 -7.683 37.035 1.00 33.72 517 LYS A C 1
ATOM 4000 O O . LYS A 1 517 ? 23.566 -8.305 37.671 1.00 33.72 517 LYS A O 1
ATOM 4005 N N . ILE A 1 518 ? 21.419 -7.965 37.087 1.00 40.00 518 ILE A N 1
ATOM 4006 C CA . ILE A 1 518 ? 20.845 -9.116 37.808 1.00 40.00 518 ILE A CA 1
ATOM 4007 C C . ILE A 1 518 ? 21.340 -10.414 37.148 1.00 40.00 518 ILE A C 1
ATOM 4009 O O . ILE A 1 518 ? 21.278 -10.546 35.924 1.00 40.00 518 ILE A O 1
ATOM 4013 N N . ARG A 1 519 ? 21.871 -11.352 37.945 1.00 47.00 519 ARG A N 1
ATOM 4014 C CA . ARG A 1 519 ? 22.340 -12.666 37.461 1.00 47.00 519 ARG A CA 1
ATOM 4015 C C . ARG A 1 519 ? 21.150 -13.614 37.268 1.00 47.00 519 ARG A C 1
ATOM 4017 O O . ARG A 1 519 ? 20.170 -13.532 38.003 1.00 47.00 519 ARG A O 1
ATOM 4024 N N . SER A 1 520 ? 21.249 -14.539 36.314 1.00 39.50 520 SER A N 1
ATOM 4025 C CA . SER A 1 520 ? 20.193 -15.512 35.975 1.00 39.50 520 SER A CA 1
ATOM 4026 C C . SER A 1 520 ? 19.723 -16.370 37.159 1.00 39.50 520 SER A C 1
ATOM 4028 O O . SER A 1 520 ? 18.545 -16.707 37.230 1.00 39.50 520 SER A O 1
ATOM 4030 N N . SER A 1 521 ? 20.592 -16.652 38.133 1.00 40.56 521 SER A N 1
ATOM 4031 C CA . SER A 1 521 ? 20.230 -17.373 39.363 1.00 40.56 521 SER A CA 1
ATOM 4032 C C . SER A 1 521 ? 19.206 -16.636 40.239 1.00 40.56 521 SER A C 1
ATOM 4034 O O . SER A 1 521 ? 18.381 -17.278 40.882 1.00 40.56 521 SER A O 1
ATOM 4036 N N . GLN A 1 522 ? 19.189 -15.297 40.226 1.00 52.28 522 GLN A N 1
ATOM 4037 C CA . GLN A 1 522 ? 18.196 -14.510 40.970 1.00 52.28 522 GLN A CA 1
ATOM 4038 C C . GLN A 1 522 ? 16.802 -14.571 40.328 1.00 52.28 522 GLN A C 1
ATOM 4040 O O . GLN A 1 522 ? 15.808 -14.384 41.021 1.00 52.28 522 GLN A O 1
ATOM 4045 N N . TRP A 1 523 ? 16.714 -14.868 39.026 1.00 46.78 523 TRP A N 1
ATOM 4046 C CA . TRP A 1 523 ? 15.436 -15.102 38.346 1.00 46.78 523 TRP A CA 1
ATOM 4047 C C . TRP A 1 523 ? 14.823 -16.457 38.708 1.00 46.78 523 TRP A C 1
ATOM 4049 O O . TRP A 1 523 ? 13.620 -16.521 38.930 1.00 46.78 523 TRP A O 1
ATOM 4059 N N . LEU A 1 524 ? 15.640 -17.511 38.808 1.00 43.75 524 LEU A N 1
ATOM 4060 C CA . LEU A 1 524 ? 15.188 -18.846 39.222 1.00 43.75 524 LEU A CA 1
ATOM 4061 C C . LEU A 1 524 ? 14.663 -18.835 40.663 1.00 43.75 524 LEU A C 1
ATOM 4063 O O . LEU A 1 524 ? 13.519 -19.211 40.893 1.00 43.75 524 LEU A O 1
ATOM 4067 N N . SER A 1 525 ? 15.436 -18.281 41.603 1.00 50.06 525 SER A N 1
ATOM 4068 C CA . SER A 1 525 ? 14.997 -18.132 42.997 1.00 50.06 525 SER A CA 1
ATOM 4069 C C . SER A 1 525 ? 13.707 -17.307 43.118 1.00 50.06 525 SER A C 1
ATOM 4071 O O . SER A 1 525 ? 12.790 -17.726 43.815 1.00 50.06 525 SER A O 1
ATOM 4073 N N . ALA A 1 526 ? 13.579 -16.186 42.395 1.00 50.84 526 ALA A N 1
ATOM 4074 C CA . ALA A 1 526 ? 12.348 -15.389 42.402 1.00 50.84 526 ALA A CA 1
ATOM 4075 C C . ALA A 1 526 ? 11.143 -16.124 41.779 1.00 50.84 526 ALA A C 1
ATOM 4077 O O . ALA A 1 526 ? 10.006 -15.891 42.188 1.00 50.84 526 ALA A O 1
ATOM 4078 N N . PHE A 1 527 ? 11.373 -17.008 40.804 1.00 45.53 527 PHE A N 1
ATOM 4079 C CA . PHE A 1 527 ? 10.330 -17.812 40.169 1.00 45.53 527 PHE A CA 1
ATOM 4080 C C . PHE A 1 527 ? 9.824 -18.929 41.095 1.00 45.53 527 PHE A C 1
ATOM 4082 O O . PHE A 1 527 ? 8.613 -19.072 41.266 1.00 45.53 527 PHE A O 1
ATOM 4089 N N . GLU A 1 528 ? 10.728 -19.647 41.766 1.00 54.75 528 GLU A N 1
ATOM 4090 C CA . GLU A 1 528 ? 10.385 -20.653 42.783 1.00 54.75 528 GLU A CA 1
ATOM 4091 C C . GLU A 1 528 ? 9.602 -20.041 43.953 1.00 54.75 528 GLU A C 1
ATOM 4093 O O . GLU A 1 528 ? 8.630 -20.623 44.435 1.00 54.75 528 GLU A O 1
ATOM 4098 N N . ASP A 1 529 ? 9.980 -18.835 44.382 1.00 54.09 529 ASP A N 1
ATOM 4099 C CA . ASP A 1 529 ? 9.295 -18.101 45.447 1.00 54.09 529 ASP A CA 1
ATOM 4100 C C . ASP A 1 529 ? 7.859 -17.711 45.053 1.00 54.09 529 ASP A C 1
ATOM 4102 O O . ASP A 1 529 ? 6.932 -17.786 45.866 1.00 54.09 529 ASP A O 1
ATOM 4106 N N . VAL A 1 530 ? 7.651 -17.337 43.784 1.00 49.62 530 VAL A N 1
ATOM 4107 C CA . VAL A 1 530 ? 6.320 -17.081 43.215 1.00 49.62 530 VAL A CA 1
ATOM 4108 C C . VAL A 1 530 ? 5.512 -18.375 43.100 1.00 49.62 530 VAL A C 1
ATOM 4110 O O . VAL A 1 530 ? 4.334 -18.366 43.454 1.00 49.62 530 VAL A O 1
ATOM 4113 N N . GLN A 1 531 ? 6.115 -19.497 42.687 1.00 45.34 531 GLN A N 1
ATOM 4114 C CA . GLN A 1 531 ? 5.434 -20.798 42.643 1.00 45.34 531 GLN A CA 1
ATOM 4115 C C . GLN A 1 531 ? 4.999 -21.269 44.039 1.00 45.34 531 GLN A C 1
ATOM 4117 O O . GLN A 1 531 ? 3.839 -21.643 44.216 1.00 45.34 531 GLN A O 1
ATOM 4122 N N . LYS A 1 532 ? 5.873 -21.182 45.052 1.00 53.84 532 LYS A N 1
ATOM 4123 C CA . LYS A 1 532 ? 5.544 -21.532 46.449 1.00 53.84 532 LYS A CA 1
ATOM 4124 C C . LYS A 1 532 ? 4.389 -20.685 46.988 1.00 53.84 532 LYS A C 1
ATOM 4126 O O . LYS A 1 532 ? 3.444 -21.227 47.560 1.00 53.84 532 LYS A O 1
ATOM 4131 N N . LYS A 1 533 ? 4.409 -19.369 46.740 1.00 56.41 533 LYS A N 1
ATOM 4132 C CA . LYS A 1 533 ? 3.300 -18.463 47.095 1.00 56.41 533 LYS A CA 1
ATOM 4133 C C . LYS A 1 533 ? 2.011 -18.819 46.345 1.00 56.41 533 LYS A C 1
ATOM 4135 O O . LYS A 1 533 ? 0.948 -18.820 46.957 1.00 56.41 533 LYS A O 1
ATOM 4140 N N . TYR A 1 534 ? 2.092 -19.196 45.067 1.00 44.72 534 TYR A N 1
ATOM 4141 C CA . TYR A 1 534 ? 0.925 -19.604 44.277 1.00 44.72 534 TYR A CA 1
ATOM 4142 C C . TYR A 1 534 ? 0.278 -20.892 44.806 1.00 44.72 534 TYR A C 1
ATOM 4144 O O . TYR A 1 534 ? -0.939 -20.929 44.980 1.00 44.72 534 TYR A O 1
ATOM 4152 N N . HIS A 1 535 ? 1.075 -21.917 45.130 1.00 50.31 535 HIS A N 1
ATOM 4153 C CA . HIS A 1 535 ? 0.574 -23.153 45.743 1.00 50.31 535 HIS A CA 1
ATOM 4154 C C . HIS A 1 535 ? -0.063 -22.903 47.115 1.00 50.31 535 HIS A C 1
ATOM 4156 O O . HIS A 1 535 ? -1.145 -23.423 47.380 1.00 50.31 535 HIS A O 1
ATOM 4162 N N . CYS A 1 536 ? 0.550 -22.060 47.952 1.00 49.84 536 CYS A N 1
ATOM 4163 C CA . CYS A 1 536 ? 0.010 -21.717 49.269 1.00 49.84 536 CYS A CA 1
ATOM 4164 C C . CYS A 1 536 ? -1.333 -20.963 49.165 1.00 49.84 536 CYS A C 1
ATOM 4166 O O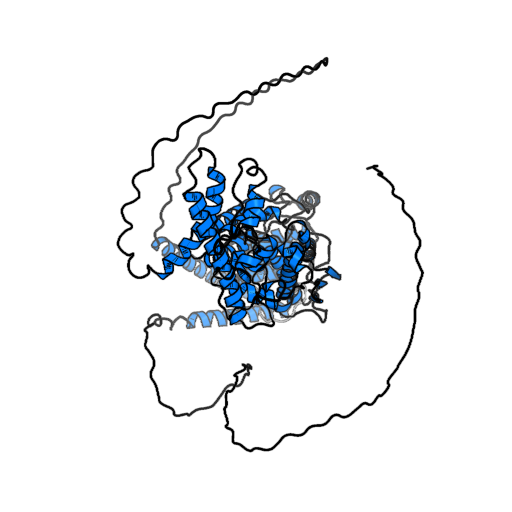 . CYS A 1 536 ? -2.305 -21.334 49.824 1.00 49.84 536 CYS A O 1
ATOM 4168 N N . CYS A 1 537 ? -1.444 -19.982 48.259 1.00 45.84 537 CYS A N 1
ATOM 4169 C CA . CYS A 1 537 ? -2.718 -19.312 47.975 1.00 45.84 537 CYS A CA 1
ATOM 4170 C C . CYS A 1 537 ? -3.777 -20.268 47.405 1.00 45.84 537 CYS A C 1
ATOM 4172 O O . CYS A 1 537 ? -4.948 -20.146 47.744 1.00 45.84 537 CYS A O 1
ATOM 4174 N N . CYS A 1 538 ? -3.391 -21.228 46.558 1.00 42.44 538 CYS A N 1
ATOM 4175 C CA . CYS A 1 538 ? -4.331 -22.182 45.967 1.00 42.44 538 CYS A CA 1
ATOM 4176 C C . CYS A 1 538 ? -4.870 -23.179 47.010 1.00 42.44 538 CYS A C 1
ATOM 4178 O O . CYS A 1 538 ? -6.072 -23.435 47.040 1.00 42.44 538 CYS A O 1
ATOM 4180 N N . ALA A 1 539 ? -4.012 -23.666 47.914 1.00 50.88 539 ALA A N 1
ATOM 4181 C CA . ALA A 1 539 ? -4.413 -24.500 49.048 1.00 50.88 539 ALA A CA 1
ATOM 4182 C C . ALA A 1 539 ? -5.341 -23.744 50.013 1.00 50.88 539 ALA A C 1
ATOM 4184 O O . ALA A 1 539 ? -6.398 -24.257 50.380 1.00 50.88 539 ALA A O 1
ATOM 4185 N N . ARG A 1 540 ? -5.001 -22.492 50.352 1.00 49.75 540 ARG A N 1
ATOM 4186 C CA . ARG A 1 540 ? -5.846 -21.617 51.176 1.00 49.75 540 ARG A CA 1
ATOM 4187 C C . ARG A 1 540 ? -7.208 -21.357 50.529 1.00 49.75 540 ARG A C 1
ATOM 4189 O O . ARG A 1 540 ? -8.221 -21.495 51.200 1.00 49.75 540 ARG A O 1
ATOM 4196 N N . TRP A 1 541 ? -7.247 -21.071 49.228 1.00 46.69 541 TRP A N 1
ATOM 4197 C CA . TRP A 1 541 ? -8.496 -20.844 48.495 1.00 46.69 541 TRP A CA 1
ATOM 4198 C C . TRP A 1 541 ? -9.375 -22.100 48.423 1.00 46.69 541 TRP A C 1
ATOM 4200 O O . TRP A 1 541 ? -10.588 -22.004 48.585 1.00 46.69 541 TRP A O 1
ATOM 4210 N N . CYS A 1 542 ? -8.780 -23.289 48.256 1.00 45.94 542 CYS A N 1
ATOM 4211 C CA . CYS A 1 542 ? -9.516 -24.554 48.356 1.00 45.94 542 CYS A CA 1
ATOM 4212 C C . CYS A 1 542 ? -10.058 -24.787 49.776 1.00 45.94 542 CYS A C 1
ATOM 4214 O O . CYS A 1 542 ? -11.191 -25.242 49.920 1.00 45.94 542 CYS A O 1
ATOM 4216 N N . SER A 1 543 ? -9.289 -24.442 50.816 1.00 48.06 543 SER A N 1
ATOM 4217 C CA . SER A 1 543 ? -9.744 -24.508 52.211 1.00 48.06 543 SER A CA 1
ATOM 4218 C C . SER A 1 543 ? -10.923 -23.564 52.461 1.00 48.06 543 SER A C 1
ATOM 4220 O O . SER A 1 543 ? -11.947 -24.005 52.966 1.00 48.06 543 SER A O 1
ATOM 4222 N N . GLU A 1 544 ? -10.823 -22.300 52.043 1.00 50.12 544 GLU A N 1
ATOM 4223 C CA . GLU A 1 544 ? -11.875 -21.283 52.199 1.00 50.12 544 GLU A CA 1
ATOM 4224 C C . GLU A 1 544 ? -13.151 -21.647 51.408 1.00 50.12 544 GLU A C 1
ATOM 4226 O O . GLU A 1 544 ? -14.255 -21.471 51.916 1.00 50.12 544 GLU A O 1
ATOM 4231 N N . LEU A 1 545 ? -13.029 -22.246 50.212 1.00 43.34 545 LEU A N 1
ATOM 4232 C CA . LEU A 1 545 ? -14.164 -22.809 49.459 1.00 43.34 545 LEU A CA 1
ATOM 4233 C C . LEU A 1 545 ? -14.809 -24.016 50.156 1.00 43.34 545 LEU A C 1
ATOM 4235 O O . LEU A 1 545 ? -16.035 -24.125 50.187 1.00 43.34 545 LEU A O 1
ATOM 4239 N N . THR A 1 546 ? -13.999 -24.917 50.717 1.00 48.84 546 THR A N 1
ATOM 4240 C CA . THR A 1 546 ? -14.493 -26.102 51.438 1.00 48.84 546 THR A CA 1
ATOM 4241 C C . THR A 1 546 ? -15.220 -25.683 52.717 1.00 48.84 546 THR A C 1
ATOM 4243 O O . THR A 1 546 ? -16.317 -26.166 52.995 1.00 48.84 546 THR A O 1
ATOM 4246 N N . GLN A 1 547 ? -14.656 -24.719 53.445 1.00 45.31 547 GLN A N 1
ATOM 4247 C CA . GLN A 1 547 ? -15.208 -24.146 54.670 1.00 45.31 547 GLN A CA 1
ATOM 4248 C C . GLN A 1 547 ? -16.522 -23.400 54.395 1.00 45.31 547 GLN A C 1
ATOM 4250 O O . GLN A 1 547 ? -17.535 -23.726 55.009 1.00 45.31 547 GLN A O 1
ATOM 4255 N N . HIS A 1 548 ? -16.575 -22.556 53.357 1.00 44.06 548 HIS A N 1
ATOM 4256 C CA . HIS A 1 548 ? -17.840 -21.967 52.906 1.00 44.06 548 HIS A CA 1
ATOM 4257 C C . HIS A 1 548 ? -18.879 -23.015 52.487 1.00 44.06 548 HIS A C 1
ATOM 4259 O O . HIS A 1 548 ? -20.068 -22.777 52.674 1.00 44.06 548 HIS A O 1
ATOM 4265 N N . SER A 1 549 ? -18.482 -24.167 51.933 1.00 40.59 549 SER A N 1
ATOM 4266 C CA . SER A 1 549 ? -19.448 -25.226 51.600 1.00 40.59 549 SER A CA 1
ATOM 4267 C C . SER A 1 549 ? -19.991 -25.961 52.835 1.00 40.59 549 SER A C 1
ATOM 4269 O O . SER A 1 549 ? -21.131 -26.421 52.807 1.00 40.59 549 SER A O 1
ATOM 4271 N N . ALA A 1 550 ? -19.213 -26.032 53.923 1.00 41.50 550 ALA A N 1
ATOM 4272 C CA . ALA A 1 550 ? -19.634 -26.616 55.195 1.00 41.50 550 ALA A CA 1
ATOM 4273 C C . ALA A 1 550 ? -20.610 -25.708 55.970 1.00 41.50 550 ALA A C 1
ATOM 4275 O O . ALA A 1 550 ? -21.538 -26.215 56.602 1.00 41.50 550 ALA A O 1
ATOM 4276 N N . ASP A 1 551 ? -20.451 -24.383 55.867 1.00 39.12 551 ASP A N 1
ATOM 4277 C CA . ASP A 1 551 ? -21.329 -23.402 56.524 1.00 39.12 551 ASP A CA 1
ATOM 4278 C C . ASP A 1 551 ? -22.768 -23.396 55.959 1.00 39.12 551 ASP A C 1
ATOM 4280 O O . ASP A 1 551 ? -23.714 -23.063 56.672 1.00 39.12 551 ASP A O 1
ATOM 4284 N N . TYR A 1 552 ? -22.983 -23.847 54.714 1.00 42.03 552 TYR A N 1
ATOM 4285 C CA . TYR A 1 552 ? -24.321 -24.064 54.126 1.00 42.03 552 TYR A CA 1
ATOM 4286 C C . TYR A 1 552 ? -24.913 -25.449 54.473 1.00 42.03 552 TYR A C 1
ATOM 4288 O O . TYR A 1 552 ? -25.543 -26.106 53.642 1.00 42.03 552 TYR A O 1
ATOM 4296 N N . GLY A 1 553 ? -24.685 -25.909 55.707 1.00 35.16 553 GLY A N 1
ATOM 4297 C CA . GLY A 1 553 ? -24.887 -27.288 56.160 1.00 35.16 553 GLY A CA 1
ATOM 4298 C C . GLY A 1 553 ? -26.249 -27.917 55.830 1.00 35.16 553 GLY A C 1
ATOM 4299 O O . GLY A 1 553 ? -27.285 -27.572 56.402 1.00 35.16 553 GLY A O 1
ATOM 4300 N N . PHE A 1 554 ? -26.230 -28.944 54.978 1.00 33.91 554 PHE A N 1
ATOM 4301 C CA . PHE A 1 554 ? -27.409 -29.729 54.610 1.00 33.91 554 PHE A CA 1
ATOM 4302 C C . PHE A 1 554 ? -27.704 -30.809 55.671 1.00 33.91 554 PHE A C 1
ATOM 4304 O O . PHE A 1 554 ? -27.259 -31.951 55.560 1.00 33.91 554 PHE A O 1
ATOM 4311 N N . ARG A 1 555 ? -28.462 -30.466 56.724 1.00 32.81 555 ARG A N 1
ATOM 4312 C CA . ARG A 1 555 ? -29.054 -31.457 57.648 1.00 32.81 555 ARG A CA 1
ATOM 4313 C C . ARG A 1 555 ? -30.519 -31.727 57.280 1.00 32.81 555 ARG A C 1
ATOM 4315 O O . ARG A 1 555 ? -31.317 -30.792 57.305 1.00 32.81 555 ARG A O 1
ATOM 4322 N N . PRO A 1 556 ? -30.925 -32.982 57.015 1.00 32.38 556 PRO A N 1
ATOM 4323 C CA . PRO A 1 556 ? -32.325 -33.300 56.777 1.00 32.38 556 PRO A CA 1
ATOM 4324 C C . PRO A 1 556 ? -33.073 -33.435 58.110 1.00 32.38 556 PRO A C 1
ATOM 4326 O O . PRO A 1 556 ? -32.938 -34.446 58.799 1.00 32.38 556 PRO A O 1
ATOM 4329 N N . ARG A 1 557 ? -33.911 -32.454 58.471 1.00 31.56 557 ARG A N 1
ATOM 4330 C CA . ARG A 1 557 ? -35.039 -32.702 59.385 1.00 31.56 557 ARG A CA 1
ATOM 4331 C C . ARG A 1 557 ? -36.248 -31.810 59.110 1.00 31.56 557 ARG A C 1
ATOM 4333 O O . ARG A 1 557 ? -36.150 -30.667 58.685 1.00 31.56 557 ARG A O 1
ATOM 4340 N N . SER A 1 558 ? -37.395 -32.433 59.324 1.00 39.41 558 SER A N 1
ATOM 4341 C CA . SER A 1 558 ? -38.764 -32.010 59.047 1.00 39.41 558 SER A CA 1
ATOM 4342 C C . SER A 1 558 ? -39.201 -30.665 59.637 1.00 39.41 558 SER A C 1
ATOM 4344 O O . SER A 1 558 ? -38.961 -30.408 60.810 1.00 39.41 558 SER A O 1
ATOM 4346 N N . ARG A 1 559 ? -40.027 -29.952 58.852 1.00 49.50 559 ARG A N 1
ATOM 4347 C CA . ARG A 1 559 ? -41.072 -28.984 59.253 1.00 49.50 559 ARG A CA 1
ATOM 4348 C C . ARG A 1 559 ? -40.685 -27.906 60.282 1.00 49.50 559 ARG A C 1
ATOM 4350 O O . ARG A 1 559 ? -40.769 -28.142 61.479 1.00 49.50 559 ARG A O 1
ATOM 4357 N N . LEU A 1 560 ? -40.570 -26.665 59.805 1.00 34.84 560 LEU A N 1
ATOM 4358 C CA . LEU A 1 560 ? -41.380 -25.537 60.298 1.00 34.84 560 LEU A CA 1
ATOM 4359 C C . LEU A 1 560 ? -41.421 -24.411 59.245 1.00 34.84 560 LEU A C 1
ATOM 4361 O O . LEU A 1 560 ? -40.634 -24.410 58.300 1.00 34.84 560 LEU A O 1
ATOM 4365 N N . ARG A 1 561 ? -42.413 -23.517 59.340 1.00 42.88 561 ARG A N 1
ATOM 4366 C CA . ARG A 1 561 ? -42.662 -22.443 58.359 1.00 42.88 561 ARG A CA 1
ATOM 4367 C C . ARG A 1 561 ? -41.846 -21.193 58.693 1.00 42.88 561 ARG A C 1
ATOM 4369 O O . ARG A 1 561 ? -41.762 -20.838 59.862 1.00 42.88 561 ARG A O 1
ATOM 4376 N N . GLY A 1 562 ? -41.448 -20.443 57.664 1.00 45.72 562 GLY A N 1
ATOM 4377 C CA . GLY A 1 562 ? -41.225 -18.999 57.787 1.00 45.72 562 GLY A CA 1
ATOM 4378 C C . GLY A 1 562 ? -39.921 -18.487 57.182 1.00 45.72 562 GLY A C 1
ATOM 4379 O O . GLY A 1 562 ? -38.858 -18.725 57.733 1.00 45.72 562 GLY A O 1
ATOM 4380 N N . HIS A 1 563 ? -40.068 -17.677 56.127 1.00 41.78 563 HIS A N 1
ATOM 4381 C CA . HIS A 1 563 ? -39.046 -16.824 55.500 1.00 41.78 563 HIS A CA 1
ATOM 4382 C C . HIS A 1 563 ? -37.932 -17.508 54.676 1.00 41.78 563 HIS A C 1
ATOM 4384 O O . HIS A 1 563 ? -37.437 -18.581 55.004 1.00 41.78 563 HIS A O 1
ATOM 4390 N N . SER A 1 564 ? -37.526 -16.776 53.625 1.00 33.97 564 SER A N 1
ATOM 4391 C CA . SER A 1 564 ? -36.135 -16.537 53.189 1.00 33.97 564 SER A CA 1
ATOM 4392 C C . SER A 1 564 ? -35.691 -16.926 51.769 1.00 33.97 564 SER A C 1
ATOM 4394 O O . SER A 1 564 ? -36.016 -17.971 51.225 1.00 33.97 564 SER A O 1
ATOM 4396 N N . HIS A 1 565 ? -34.857 -16.015 51.247 1.00 32.94 565 HIS A N 1
ATOM 4397 C CA . HIS A 1 565 ? -33.822 -16.115 50.209 1.00 32.94 565 HIS A CA 1
ATOM 4398 C C . HIS A 1 565 ? -34.130 -16.749 48.836 1.00 32.94 565 HIS A C 1
ATOM 4400 O O . HIS A 1 565 ? -34.405 -17.934 48.680 1.00 32.94 565 HIS A O 1
ATOM 4406 N N . ARG A 1 566 ? -33.898 -15.943 47.784 1.00 38.47 566 ARG A N 1
ATOM 4407 C CA . ARG A 1 566 ? -33.762 -16.408 46.395 1.00 38.47 566 ARG A CA 1
ATOM 4408 C C . ARG A 1 566 ? -32.517 -17.295 46.267 1.00 38.47 566 ARG A C 1
ATOM 4410 O O . ARG A 1 566 ? -31.402 -16.784 46.173 1.00 38.47 566 ARG A O 1
ATOM 4417 N N . LEU A 1 567 ? -32.720 -18.609 46.252 1.00 38.88 567 LEU A N 1
ATOM 4418 C CA . LEU A 1 567 ? -31.680 -19.591 45.945 1.00 38.88 567 LEU A CA 1
ATOM 4419 C C . LEU A 1 567 ? -31.150 -19.412 44.512 1.00 38.88 567 LEU A C 1
ATOM 4421 O O . LEU A 1 567 ? -31.861 -18.960 43.611 1.00 38.88 567 LEU A O 1
ATOM 4425 N N . LEU A 1 568 ? -29.884 -19.782 44.299 1.00 44.12 568 LEU A N 1
ATOM 4426 C CA . LEU A 1 568 ? -29.259 -19.786 42.976 1.00 44.12 568 LEU A CA 1
ATOM 4427 C C . LEU A 1 568 ? -29.998 -20.743 42.031 1.00 44.12 568 LEU A C 1
ATOM 4429 O O . LEU A 1 568 ? -30.309 -21.874 42.398 1.00 44.12 568 LEU A O 1
ATOM 4433 N N . ASN A 1 569 ? -30.222 -20.306 40.788 1.00 58.22 569 ASN A N 1
ATOM 4434 C CA . ASN A 1 569 ? -30.808 -21.147 39.744 1.00 58.22 569 ASN A CA 1
ATOM 4435 C C . ASN A 1 569 ? -29.958 -22.432 39.572 1.00 58.22 569 ASN A C 1
ATOM 4437 O O . ASN A 1 569 ? -28.747 -22.305 39.347 1.00 58.22 569 ASN A O 1
ATOM 4441 N N . PRO A 1 570 ? -30.550 -23.646 39.627 1.00 51.00 570 PRO A N 1
ATOM 4442 C CA . PRO A 1 570 ? -29.814 -24.912 39.530 1.00 51.00 570 PRO A CA 1
ATOM 4443 C C . PRO A 1 570 ? -28.964 -25.039 38.256 1.00 51.00 570 PRO A C 1
ATOM 4445 O O . PRO A 1 570 ? -27.907 -25.668 38.287 1.00 51.00 570 PRO A O 1
ATOM 4448 N N . LEU A 1 571 ? -29.337 -24.360 37.164 1.00 48.56 571 LEU A N 1
ATOM 4449 C CA . LEU A 1 571 ? -28.536 -24.287 35.940 1.00 48.56 571 LEU A CA 1
ATOM 4450 C C . LEU A 1 571 ? -27.155 -23.643 36.178 1.00 48.56 571 LEU A C 1
ATOM 4452 O O . LEU A 1 571 ? -26.155 -24.083 35.616 1.00 48.56 571 LEU A O 1
ATOM 4456 N N . SER A 1 572 ? -27.070 -22.628 37.048 1.00 49.97 572 SER A N 1
ATOM 4457 C CA . SER A 1 572 ? -25.792 -21.987 37.403 1.00 49.97 572 SER A CA 1
ATOM 4458 C C . SER A 1 572 ? -24.888 -22.917 38.214 1.00 49.97 572 SER A C 1
ATOM 4460 O O . SER A 1 572 ? -23.673 -22.889 38.031 1.00 49.97 572 SER A O 1
ATOM 4462 N N . VAL A 1 573 ? -25.473 -23.754 39.077 1.00 59.44 573 VAL A N 1
ATOM 4463 C CA . VAL A 1 573 ? -24.742 -24.756 39.871 1.00 59.44 573 VAL A CA 1
ATOM 4464 C C . VAL A 1 573 ? -24.210 -25.869 38.963 1.00 59.44 573 VAL A C 1
ATOM 4466 O O . VAL A 1 573 ? -23.039 -26.229 39.062 1.00 59.44 573 VAL A O 1
ATOM 4469 N N . ALA A 1 574 ? -25.022 -26.347 38.013 1.00 55.16 574 ALA A N 1
ATOM 4470 C CA . ALA A 1 574 ? -24.617 -27.357 37.034 1.00 55.16 574 ALA A CA 1
ATOM 4471 C C . ALA A 1 574 ? -23.456 -26.889 36.131 1.00 55.16 574 ALA A C 1
ATOM 4473 O O . ALA A 1 574 ? -22.500 -27.635 35.917 1.00 55.16 574 ALA A O 1
ATOM 4474 N N . ILE A 1 575 ? -23.492 -25.637 35.656 1.00 58.22 575 ILE A N 1
ATOM 4475 C CA . ILE A 1 575 ? -22.410 -25.039 34.851 1.00 58.22 575 ILE A CA 1
ATOM 4476 C C . ILE A 1 575 ? -21.107 -24.933 35.664 1.00 58.22 575 ILE A C 1
ATOM 4478 O O . ILE A 1 575 ? -20.031 -25.243 35.151 1.00 58.22 575 ILE A O 1
ATOM 4482 N N . LEU A 1 576 ? -21.193 -24.540 36.941 1.00 60.97 576 LEU A N 1
ATOM 4483 C CA . LEU A 1 576 ? -20.044 -24.500 37.852 1.00 60.97 576 LEU A CA 1
ATOM 4484 C C . LEU A 1 576 ? -19.455 -25.900 38.087 1.00 60.97 576 LEU A C 1
ATOM 4486 O O . LEU A 1 576 ? -18.241 -26.070 37.988 1.00 60.97 576 LEU A O 1
ATOM 4490 N N . ALA A 1 577 ? -20.300 -26.909 38.315 1.00 63.56 577 ALA A N 1
ATOM 4491 C CA . ALA A 1 577 ? -19.868 -28.295 38.491 1.00 63.56 577 ALA A CA 1
ATOM 4492 C C . ALA A 1 577 ? -19.165 -28.855 37.238 1.00 63.56 577 ALA A C 1
ATOM 4494 O O . ALA A 1 577 ? -18.096 -29.457 37.353 1.00 63.56 577 ALA A O 1
ATOM 4495 N N . GLN A 1 578 ? -19.698 -28.601 36.036 1.00 61.75 578 GLN A N 1
ATOM 4496 C CA . GLN A 1 578 ? -19.047 -28.996 34.780 1.00 61.75 578 GLN A CA 1
ATOM 4497 C C . GLN A 1 578 ? -17.703 -28.285 34.569 1.00 61.75 578 GLN A C 1
ATOM 4499 O O . GLN A 1 578 ? -16.727 -28.929 34.179 1.00 61.75 578 GLN A O 1
ATOM 4504 N N . ALA A 1 579 ? -17.611 -26.985 34.869 1.00 59.75 579 ALA A N 1
ATOM 4505 C CA . ALA A 1 579 ? -16.351 -26.248 34.777 1.00 59.75 579 ALA A CA 1
ATOM 4506 C C . ALA A 1 579 ? -15.282 -26.812 35.733 1.00 59.75 579 ALA A C 1
ATOM 4508 O O . ALA A 1 579 ? -14.131 -26.991 35.332 1.00 59.75 579 ALA A O 1
ATOM 4509 N N . VAL A 1 580 ? -15.662 -27.153 36.970 1.00 73.38 580 VAL A N 1
ATOM 4510 C CA . VAL A 1 580 ? -14.769 -27.793 37.951 1.00 73.38 580 VAL A CA 1
ATOM 4511 C C . VAL A 1 580 ? -14.339 -29.189 37.487 1.00 73.38 580 VAL A C 1
ATOM 4513 O O . VAL A 1 580 ? -13.150 -29.500 37.542 1.00 73.38 580 VAL A O 1
ATOM 4516 N N . ALA A 1 581 ? -15.251 -30.005 36.950 1.00 64.75 581 ALA A N 1
ATOM 4517 C CA . ALA A 1 581 ? -14.920 -31.333 36.426 1.00 64.75 581 ALA A CA 1
ATOM 4518 C C . ALA A 1 581 ? -13.893 -31.274 35.276 1.00 64.75 581 ALA A C 1
ATOM 4520 O O . ALA A 1 581 ? -12.909 -32.016 35.285 1.00 64.75 581 ALA A O 1
ATOM 4521 N N . VAL A 1 582 ? -14.061 -30.345 34.327 1.00 64.94 582 VAL A N 1
ATOM 4522 C CA . VAL A 1 582 ? -13.091 -30.122 33.237 1.00 64.94 582 VAL A CA 1
ATOM 4523 C C . VAL A 1 582 ? -11.727 -29.683 33.783 1.00 64.94 582 VAL A C 1
ATOM 4525 O O . VAL A 1 582 ? -10.696 -30.160 33.311 1.00 64.94 582 VAL A O 1
ATOM 4528 N N . LEU A 1 583 ? -11.695 -28.825 34.809 1.00 58.38 583 LEU A N 1
ATOM 4529 C CA . LEU A 1 583 ? -10.446 -28.394 35.448 1.00 58.38 583 LEU A CA 1
ATOM 4530 C C . LEU A 1 583 ? -9.716 -29.544 36.153 1.00 58.38 583 LEU A C 1
ATOM 4532 O O . LEU A 1 583 ? -8.495 -29.633 36.033 1.00 58.38 583 LEU A O 1
ATOM 4536 N N . VAL A 1 584 ? -10.437 -30.449 36.823 1.00 70.75 584 VAL A N 1
ATOM 4537 C CA . VAL A 1 584 ? -9.854 -31.657 37.435 1.00 70.75 584 VAL A CA 1
ATOM 4538 C C . VAL A 1 584 ? -9.240 -32.571 36.369 1.00 70.75 584 VAL A C 1
ATOM 4540 O O . VAL A 1 584 ? -8.124 -33.056 36.554 1.00 70.75 584 VAL A O 1
ATOM 4543 N N . VAL A 1 585 ? -9.910 -32.762 35.226 1.00 64.00 585 VAL A N 1
ATOM 4544 C CA . VAL A 1 585 ? -9.378 -33.562 34.106 1.00 64.00 585 VAL A CA 1
ATOM 4545 C C . VAL A 1 585 ? -8.114 -32.932 33.512 1.00 64.00 585 VAL A C 1
ATOM 4547 O O . VAL A 1 585 ? -7.117 -33.631 33.330 1.00 64.00 585 VAL A O 1
ATOM 4550 N N . VAL A 1 586 ? -8.111 -31.618 33.263 1.00 61.06 586 VAL A N 1
ATOM 4551 C CA . VAL A 1 586 ? -6.942 -30.906 32.712 1.00 61.06 586 VAL A CA 1
ATOM 4552 C C . VAL A 1 586 ? -5.768 -30.909 33.695 1.00 61.06 586 VAL A C 1
ATOM 4554 O O . VAL A 1 586 ? -4.640 -31.188 33.291 1.00 61.06 586 VAL A O 1
ATOM 4557 N N . ALA A 1 587 ? -6.010 -30.670 34.987 1.00 59.09 587 ALA A N 1
ATOM 4558 C CA . ALA A 1 587 ? -4.971 -30.747 36.015 1.00 59.09 587 ALA A CA 1
ATOM 4559 C C . ALA A 1 587 ? -4.360 -32.156 36.099 1.00 59.09 587 ALA A C 1
ATOM 4561 O O . ALA A 1 587 ? -3.137 -32.292 36.147 1.00 59.09 587 ALA A O 1
ATOM 4562 N N . LYS A 1 588 ? -5.197 -33.201 36.027 1.00 52.38 588 LYS A N 1
ATOM 4563 C CA . LYS A 1 588 ? -4.761 -34.603 36.041 1.00 52.38 588 LYS A CA 1
ATOM 4564 C C . LYS A 1 588 ? -3.967 -34.983 34.784 1.00 52.38 588 LYS A C 1
ATOM 4566 O O . LYS A 1 588 ? -2.981 -35.710 34.884 1.00 52.38 588 LYS A O 1
ATOM 4571 N N . GLN A 1 589 ? -4.332 -34.463 33.609 1.00 57.75 589 GLN A N 1
ATOM 4572 C CA . GLN A 1 589 ? -3.540 -34.646 32.384 1.00 57.75 589 GLN A CA 1
ATOM 4573 C C . GLN A 1 589 ? -2.173 -33.957 32.469 1.00 57.75 589 GLN A C 1
ATOM 4575 O O . GLN A 1 589 ? -1.170 -34.570 32.110 1.00 57.75 589 GLN A O 1
ATOM 4580 N N . ILE A 1 590 ? -2.105 -32.733 33.003 1.00 59.66 590 ILE A N 1
ATOM 4581 C CA . ILE A 1 590 ? -0.834 -32.022 33.208 1.00 59.66 590 ILE A CA 1
ATOM 4582 C C . ILE A 1 590 ? 0.065 -32.795 34.187 1.00 59.66 590 ILE A C 1
ATOM 4584 O O . ILE A 1 590 ? 1.227 -33.034 33.870 1.00 59.66 590 ILE A O 1
ATOM 4588 N N . SER A 1 591 ? -0.468 -33.296 35.311 1.00 50.94 591 SER A N 1
ATOM 4589 C CA . SER A 1 591 ? 0.320 -34.079 36.282 1.00 50.94 591 SER A CA 1
ATOM 4590 C C . SER A 1 591 ? 0.823 -35.433 35.762 1.00 50.94 591 SER A C 1
ATOM 4592 O O . SER A 1 591 ? 1.752 -36.002 36.333 1.00 50.94 591 SER A O 1
ATOM 4594 N N . HIS A 1 592 ? 0.222 -35.976 34.699 1.00 49.28 592 HIS A N 1
ATOM 4595 C CA . HIS A 1 592 ? 0.677 -37.218 34.065 1.00 49.28 592 HIS A CA 1
ATOM 4596 C C . HIS A 1 592 ? 1.570 -36.989 32.830 1.00 49.28 592 HIS A C 1
ATOM 4598 O O . HIS A 1 592 ? 2.278 -37.911 32.430 1.00 49.28 592 HIS A O 1
ATOM 4604 N N . GLY A 1 593 ? 1.586 -35.783 32.250 1.00 40.00 593 GLY A N 1
ATOM 4605 C CA . GLY A 1 593 ? 2.302 -35.476 31.004 1.00 40.00 593 GLY A CA 1
ATOM 4606 C C . GLY A 1 593 ? 3.820 -35.277 31.121 1.00 40.00 593 GLY A C 1
ATOM 4607 O O . GLY A 1 593 ? 4.512 -35.340 30.110 1.00 40.00 593 GLY A O 1
ATOM 4608 N N . GLU A 1 594 ? 4.364 -35.058 32.323 1.00 42.97 594 GLU A N 1
ATOM 4609 C CA . GLU A 1 594 ? 5.787 -34.697 32.497 1.00 42.97 594 GLU A CA 1
ATOM 4610 C C . GLU A 1 594 ? 6.762 -35.892 32.550 1.00 42.97 594 GLU A C 1
ATOM 4612 O O . GLU A 1 594 ? 7.977 -35.702 32.593 1.00 42.97 594 GLU A O 1
ATOM 4617 N N . ARG A 1 595 ? 6.275 -37.138 32.456 1.00 39.34 595 ARG A N 1
ATOM 4618 C CA . ARG A 1 595 ? 7.128 -38.328 32.263 1.00 39.34 595 ARG A CA 1
ATOM 4619 C C . ARG A 1 595 ? 7.185 -38.742 30.790 1.00 39.34 595 ARG A C 1
ATOM 4621 O O . ARG A 1 595 ? 6.557 -39.722 30.406 1.00 39.34 595 ARG A O 1
ATOM 4628 N N . GLY A 1 596 ? 7.960 -38.020 29.971 1.00 37.25 596 GLY A N 1
ATOM 4629 C CA . GLY A 1 596 ? 8.224 -38.488 28.600 1.00 37.25 596 GLY A CA 1
ATOM 4630 C C . GLY A 1 596 ? 8.825 -37.540 27.556 1.00 37.25 596 GLY A C 1
ATOM 4631 O O . GLY A 1 596 ? 8.702 -37.853 26.378 1.00 37.25 596 GLY A O 1
ATOM 4632 N N . TRP A 1 597 ? 9.451 -36.408 27.907 1.00 30.80 597 TRP A N 1
ATOM 4633 C CA . TRP A 1 597 ? 10.073 -35.503 26.914 1.00 30.80 597 TRP A CA 1
ATOM 4634 C C . TRP A 1 597 ? 11.561 -35.231 27.195 1.00 30.80 597 TRP A C 1
ATOM 4636 O O . TRP A 1 597 ? 11.967 -34.124 27.542 1.00 30.80 597 TRP A O 1
ATOM 4646 N N . SER A 1 598 ? 12.399 -36.250 26.984 1.00 32.03 598 SER A N 1
ATOM 4647 C CA . SER A 1 598 ? 13.861 -36.111 26.954 1.00 32.03 598 SER A CA 1
ATOM 4648 C C . SER A 1 598 ? 14.473 -36.944 25.823 1.00 32.03 598 SER A C 1
ATOM 4650 O O . SER A 1 598 ? 14.708 -38.139 25.981 1.00 32.03 598 SER A O 1
ATOM 4652 N N . GLY A 1 599 ? 14.764 -36.289 24.693 1.00 29.62 599 GLY A N 1
ATOM 4653 C CA . GLY A 1 599 ? 15.581 -36.849 23.609 1.00 29.62 599 GLY A CA 1
ATOM 4654 C C . GLY A 1 599 ? 14.897 -36.945 22.244 1.00 29.62 599 GLY A C 1
ATOM 4655 O O . GLY A 1 599 ? 14.396 -38.002 21.889 1.00 29.62 599 GLY A O 1
ATOM 4656 N N . LEU A 1 600 ? 14.961 -35.865 21.449 1.00 28.58 600 LEU A N 1
ATOM 4657 C CA . LEU A 1 600 ? 15.010 -35.908 19.972 1.00 28.58 600 LEU A CA 1
ATOM 4658 C C . LEU A 1 600 ? 15.289 -34.506 19.398 1.00 28.58 600 LEU A C 1
ATOM 4660 O O . LEU A 1 600 ? 14.412 -33.818 18.886 1.00 28.58 600 LEU A O 1
ATOM 4664 N N . CYS A 1 601 ? 16.545 -34.062 19.493 1.00 27.22 601 CYS A N 1
ATOM 4665 C CA . CYS A 1 601 ? 17.013 -32.861 18.795 1.00 27.22 601 CYS A CA 1
ATOM 4666 C C . CYS A 1 601 ? 18.493 -32.994 18.406 1.00 27.22 601 CYS A C 1
ATOM 4668 O O . CYS A 1 601 ? 19.352 -32.330 18.974 1.00 27.22 601 CYS A O 1
ATOM 4670 N N . CYS A 1 602 ? 18.787 -33.915 17.480 1.00 30.11 602 CYS A N 1
ATOM 4671 C CA . CYS A 1 602 ? 20.019 -33.938 16.679 1.00 30.11 602 CYS A CA 1
ATOM 4672 C C . CYS A 1 602 ? 19.979 -35.082 15.651 1.00 30.11 602 CYS A C 1
ATOM 4674 O O . CYS A 1 602 ? 20.106 -36.240 16.039 1.00 30.11 602 CYS A O 1
ATOM 4676 N N . ARG A 1 603 ? 19.831 -34.751 14.357 1.00 27.64 603 ARG A N 1
ATOM 4677 C CA . ARG A 1 603 ? 20.419 -35.435 13.176 1.00 27.64 603 ARG A CA 1
ATOM 4678 C C . ARG A 1 603 ? 19.842 -34.842 11.887 1.00 27.64 603 ARG A C 1
ATOM 4680 O O . ARG A 1 603 ? 18.810 -35.271 11.388 1.00 27.64 603 ARG A O 1
ATOM 4687 N N . GLY A 1 604 ? 20.549 -33.858 11.338 1.00 23.89 604 GLY A N 1
ATOM 4688 C CA . GLY A 1 604 ? 20.440 -33.473 9.933 1.00 23.89 604 GLY A CA 1
ATOM 4689 C C . GLY A 1 604 ? 21.765 -33.792 9.252 1.00 23.89 604 GLY A C 1
ATOM 4690 O O . GLY A 1 604 ? 22.726 -33.050 9.423 1.00 23.89 604 GLY A O 1
ATOM 4691 N N . CYS A 1 605 ? 21.834 -34.901 8.520 1.00 26.09 605 CYS A N 1
ATOM 4692 C CA . CYS A 1 605 ? 22.975 -35.244 7.672 1.00 26.09 605 CYS A CA 1
ATOM 4693 C C . CYS A 1 605 ? 22.487 -35.696 6.298 1.00 26.09 605 CYS A C 1
ATOM 4695 O O . CYS A 1 605 ? 21.414 -36.281 6.166 1.00 26.09 605 CYS A O 1
ATOM 4697 N N . ALA A 1 606 ? 23.270 -35.366 5.278 1.00 30.08 606 ALA A N 1
ATOM 4698 C CA . ALA A 1 606 ? 22.929 -35.586 3.882 1.00 30.08 606 ALA A CA 1
ATOM 4699 C C . ALA A 1 606 ? 23.352 -36.978 3.392 1.00 30.08 606 ALA A C 1
ATOM 4701 O O . ALA A 1 606 ? 24.411 -37.459 3.780 1.00 30.08 606 ALA A O 1
ATOM 4702 N N . CYS A 1 607 ? 22.580 -37.546 2.462 1.00 25.84 607 CYS A N 1
ATOM 4703 C CA . CYS A 1 607 ? 23.015 -38.339 1.298 1.00 25.84 607 CYS A CA 1
ATOM 4704 C C . CYS A 1 607 ? 21.769 -38.587 0.422 1.00 25.84 607 CYS A C 1
ATOM 4706 O O . CYS A 1 607 ? 20.696 -38.844 0.952 1.00 25.84 607 CYS A O 1
ATOM 4708 N N . ARG A 1 608 ? 21.768 -38.191 -0.858 1.00 28.53 608 ARG A N 1
ATOM 4709 C CA . ARG A 1 608 ? 22.342 -38.843 -2.060 1.00 28.53 608 ARG A CA 1
ATOM 4710 C C . ARG A 1 608 ? 21.461 -39.965 -2.627 1.00 28.53 608 ARG A C 1
ATOM 4712 O O . ARG A 1 608 ? 21.001 -40.839 -1.911 1.00 28.53 608 ARG A O 1
ATOM 4719 N N . ASN A 1 609 ? 21.283 -39.904 -3.948 1.00 32.34 609 ASN A N 1
ATOM 4720 C CA . ASN A 1 609 ? 20.510 -40.836 -4.765 1.00 32.34 609 ASN A CA 1
ATOM 4721 C C . ASN A 1 609 ? 21.109 -42.250 -4.772 1.00 32.34 609 ASN A C 1
ATOM 4723 O O . ASN A 1 609 ? 22.236 -42.400 -5.230 1.00 32.34 609 ASN A O 1
ATOM 4727 N N . LEU A 1 610 ? 20.301 -43.242 -4.401 1.00 30.91 610 LEU A N 1
ATOM 4728 C CA . LEU A 1 610 ? 20.136 -44.592 -4.975 1.00 30.91 610 LEU A CA 1
ATOM 4729 C C . LEU A 1 610 ? 18.711 -45.027 -4.534 1.00 30.91 610 LEU A C 1
ATOM 4731 O O . LEU A 1 610 ? 18.259 -44.592 -3.480 1.00 30.91 610 LEU A O 1
ATOM 4735 N N . GLY A 1 611 ? 17.899 -45.801 -5.252 1.00 27.91 611 GLY A N 1
ATOM 4736 C CA . GLY A 1 611 ? 18.125 -46.556 -6.480 1.00 27.91 611 GLY A CA 1
ATOM 4737 C C . GLY A 1 611 ? 17.650 -48.002 -6.280 1.00 27.91 611 GLY A C 1
ATOM 4738 O O . GLY A 1 611 ? 18.367 -48.760 -5.646 1.00 27.91 611 GLY A O 1
ATOM 4739 N N . GLN A 1 612 ? 16.503 -48.368 -6.878 1.00 30.02 612 GLN A N 1
ATOM 4740 C CA . GLN A 1 612 ? 15.888 -49.720 -6.914 1.00 30.02 612 GLN A CA 1
ATOM 4741 C C . GLN A 1 612 ? 15.161 -50.226 -5.642 1.00 30.02 612 GLN A C 1
ATOM 4743 O O . GLN A 1 612 ? 15.387 -49.743 -4.539 1.00 30.02 612 GLN A O 1
ATOM 4748 N N . GLY A 1 613 ? 14.283 -51.226 -5.840 1.00 28.16 613 GLY A N 1
ATOM 4749 C CA . GLY A 1 613 ? 13.666 -52.054 -4.789 1.00 28.16 613 GLY A CA 1
ATOM 4750 C C . GLY A 1 613 ? 12.157 -51.850 -4.596 1.00 28.16 613 GLY A C 1
ATOM 4751 O O . GLY A 1 613 ? 11.742 -50.939 -3.888 1.00 28.16 613 GLY A O 1
ATOM 4752 N N . ALA A 1 614 ? 11.327 -52.719 -5.182 1.00 29.56 614 ALA A N 1
ATOM 4753 C CA . ALA A 1 614 ? 9.877 -52.748 -4.961 1.00 29.56 614 ALA A CA 1
ATOM 4754 C C . ALA A 1 614 ? 9.450 -54.027 -4.223 1.00 29.56 614 ALA A C 1
ATOM 4756 O O . ALA A 1 614 ? 9.922 -55.103 -4.574 1.00 29.56 614 ALA A O 1
ATOM 4757 N N . SER A 1 615 ? 8.502 -53.919 -3.286 1.00 28.48 615 SER A N 1
ATOM 4758 C CA . SER A 1 615 ? 7.453 -54.932 -3.055 1.00 28.48 615 SER A CA 1
ATOM 4759 C C . SER A 1 615 ? 6.320 -54.346 -2.181 1.00 28.48 615 SER A C 1
ATOM 4761 O O . SER A 1 615 ? 6.631 -53.545 -1.295 1.00 28.48 615 SER A O 1
ATOM 4763 N N . PRO A 1 616 ? 5.026 -54.670 -2.403 1.00 36.34 616 PRO A N 1
ATOM 4764 C CA . PRO A 1 616 ? 3.907 -54.034 -1.699 1.00 36.34 616 PRO A CA 1
ATOM 4765 C C . PRO A 1 616 ? 3.130 -54.986 -0.769 1.00 36.34 616 PRO A C 1
ATOM 4767 O O . PRO A 1 616 ? 2.640 -56.011 -1.223 1.00 36.34 616 PRO A O 1
ATOM 4770 N N . HIS A 1 617 ? 2.877 -54.595 0.485 1.00 30.44 617 HIS A N 1
ATOM 4771 C CA . HIS A 1 617 ? 1.768 -55.141 1.287 1.00 30.44 617 HIS A CA 1
ATOM 4772 C C . HIS A 1 617 ? 1.263 -54.138 2.345 1.00 30.44 617 HIS A C 1
ATOM 4774 O O . HIS A 1 617 ? 1.969 -53.201 2.710 1.00 30.44 617 HIS A O 1
ATOM 4780 N N . CYS A 1 618 ? 0.036 -54.383 2.825 1.00 27.05 618 CYS A N 1
ATOM 4781 C CA . CYS A 1 618 ? -0.746 -53.629 3.823 1.00 27.05 618 CYS A CA 1
ATOM 4782 C C . CYS A 1 618 ? -1.421 -52.325 3.350 1.00 27.05 618 CYS A C 1
ATOM 4784 O O . CYS A 1 618 ? -0.945 -51.214 3.572 1.00 27.05 618 CYS A O 1
ATOM 4786 N N . ALA A 1 619 ? -2.629 -52.491 2.798 1.00 28.75 619 ALA A N 1
ATOM 4787 C CA . ALA A 1 619 ? -3.635 -51.442 2.660 1.00 28.75 619 ALA A CA 1
ATOM 4788 C C . ALA A 1 619 ? -4.778 -51.653 3.674 1.00 28.75 619 ALA A C 1
ATOM 4790 O O . ALA A 1 619 ? -5.531 -52.611 3.549 1.00 28.75 619 ALA A O 1
ATOM 4791 N N . SER A 1 620 ? -4.896 -50.747 4.650 1.00 29.45 620 SER A N 1
ATOM 4792 C CA . SER A 1 620 ? -6.071 -50.433 5.496 1.00 29.45 620 SER A CA 1
ATOM 4793 C C . SER A 1 620 ? -5.551 -49.503 6.603 1.00 29.45 620 SER A C 1
ATOM 4795 O O . SER A 1 620 ? -4.603 -49.879 7.283 1.00 29.45 620 SER A O 1
ATOM 4797 N N . SER A 1 621 ? -6.044 -48.295 6.859 1.00 29.20 621 SER A N 1
ATOM 4798 C CA . SER A 1 621 ? -7.422 -47.796 6.821 1.00 29.20 621 SER A CA 1
ATOM 4799 C C . SER A 1 621 ? -7.430 -46.245 6.763 1.00 29.20 621 SER A C 1
ATOM 4801 O O . SER A 1 621 ? -6.400 -45.638 6.483 1.00 29.20 621 SER A O 1
ATOM 4803 N N . CYS A 1 622 ? -8.581 -45.612 7.046 1.00 28.73 622 CYS A N 1
ATOM 4804 C CA . CYS A 1 622 ? -8.836 -44.156 7.078 1.00 28.73 622 CYS A CA 1
ATOM 4805 C C . CYS A 1 622 ? -9.003 -43.463 5.709 1.00 28.73 622 CYS A C 1
ATOM 4807 O O . CYS A 1 622 ? -8.055 -42.990 5.085 1.00 28.73 622 CYS A O 1
ATOM 4809 N N . GLY A 1 623 ? -10.266 -43.333 5.286 1.00 26.81 623 GLY A N 1
ATOM 4810 C CA . GLY A 1 623 ? -10.679 -42.417 4.220 1.00 26.81 623 GLY A CA 1
ATOM 4811 C C . GLY A 1 623 ? -10.809 -40.963 4.700 1.00 26.81 623 GLY A C 1
ATOM 4812 O O . GLY A 1 623 ? -10.843 -40.687 5.896 1.00 26.81 623 GLY A O 1
ATOM 4813 N N . GLY A 1 624 ? -10.903 -40.031 3.748 1.00 27.16 624 GLY A N 1
ATOM 4814 C CA . GLY A 1 624 ? -10.979 -38.588 4.011 1.00 27.16 624 GLY A CA 1
ATOM 4815 C C . GLY A 1 624 ? -10.365 -37.792 2.862 1.00 27.16 624 GLY A C 1
ATOM 4816 O O . GLY A 1 624 ? -9.235 -37.322 2.952 1.00 27.16 624 GLY A O 1
ATOM 4817 N N . GLY A 1 625 ? -11.071 -37.724 1.731 1.00 24.80 625 GLY A N 1
ATOM 4818 C CA . GLY A 1 625 ? -10.496 -37.268 0.466 1.00 24.80 625 GLY A CA 1
ATOM 4819 C C . GLY A 1 625 ? -10.167 -35.772 0.412 1.00 24.80 625 GLY A C 1
ATOM 4820 O O . GLY A 1 625 ? -11.048 -34.931 0.558 1.00 24.80 625 GLY A O 1
ATOM 4821 N N . HIS A 1 626 ? -8.921 -35.452 0.058 1.00 28.31 626 HIS A N 1
ATOM 4822 C CA . HIS A 1 626 ? -8.556 -34.176 -0.556 1.00 28.31 626 HIS A CA 1
ATOM 4823 C C . HIS A 1 626 ? -8.164 -34.419 -2.016 1.00 28.31 626 HIS A C 1
ATOM 4825 O O . HIS A 1 626 ? -7.196 -35.125 -2.301 1.00 28.31 626 HIS A O 1
ATOM 4831 N N . TRP A 1 627 ? -8.908 -33.821 -2.948 1.00 26.42 627 TRP A N 1
ATOM 4832 C CA . TRP A 1 627 ? -8.586 -33.874 -4.373 1.00 26.42 627 TRP A CA 1
ATOM 4833 C C . TRP A 1 627 ? -7.304 -33.086 -4.656 1.00 26.42 627 TRP A C 1
ATOM 4835 O O . TRP A 1 627 ? -7.247 -31.875 -4.447 1.00 26.42 627 TRP A O 1
ATOM 4845 N N . CYS A 1 628 ? -6.285 -33.772 -5.169 1.00 25.41 628 CYS A N 1
ATOM 4846 C CA . CYS A 1 628 ? -5.043 -33.164 -5.628 1.00 25.41 628 CYS A CA 1
ATOM 4847 C C . CYS A 1 628 ? -4.784 -33.630 -7.066 1.00 25.41 628 CYS A C 1
ATOM 4849 O O . CYS A 1 628 ? -4.531 -34.812 -7.299 1.00 25.41 628 CYS A O 1
ATOM 4851 N N . LEU A 1 629 ? -4.901 -32.718 -8.039 1.00 25.61 629 LEU A N 1
ATOM 4852 C CA . LEU A 1 629 ? -4.727 -33.045 -9.458 1.00 25.61 629 LEU A CA 1
ATOM 4853 C C . LEU A 1 629 ? -3.302 -33.552 -9.725 1.00 25.61 629 LEU A C 1
ATOM 4855 O O . LEU A 1 629 ? -2.335 -32.794 -9.632 1.00 25.61 629 LEU A O 1
ATOM 4859 N N . ARG A 1 630 ? -3.184 -34.813 -10.148 1.00 24.69 630 ARG A 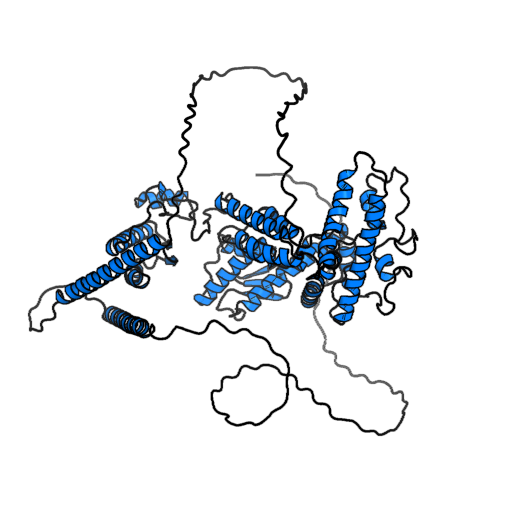N 1
ATOM 4860 C CA . ARG A 1 630 ? -1.963 -35.367 -10.741 1.00 24.69 630 ARG A CA 1
ATOM 4861 C C . ARG A 1 630 ? -2.213 -35.606 -12.227 1.00 24.69 630 ARG A C 1
ATOM 4863 O O . ARG A 1 630 ? -3.034 -36.440 -12.590 1.00 24.69 630 ARG A O 1
ATOM 4870 N N . GLN A 1 631 ? -1.513 -34.865 -13.081 1.00 27.44 631 GLN A N 1
ATOM 4871 C CA . GLN A 1 631 ? -1.541 -35.100 -14.525 1.00 27.44 631 GLN A CA 1
ATOM 4872 C C . GLN A 1 631 ? -0.838 -36.425 -14.841 1.00 27.44 631 GLN A C 1
ATOM 4874 O O . GLN A 1 631 ? 0.313 -36.624 -14.449 1.00 27.44 631 GLN A O 1
ATOM 4879 N N . SER A 1 632 ? -1.517 -37.323 -15.555 1.00 25.66 632 SER A N 1
ATOM 4880 C CA . SER A 1 632 ? -0.921 -38.553 -16.074 1.00 25.66 632 SER A CA 1
ATOM 4881 C C . SER A 1 632 ? -0.360 -38.334 -17.475 1.00 25.66 632 SER A C 1
ATOM 4883 O O . SER A 1 632 ? -1.106 -38.059 -18.414 1.00 25.66 632 SER A O 1
ATOM 4885 N N . THR A 1 633 ? 0.941 -38.536 -17.644 1.00 30.08 633 THR A N 1
ATOM 4886 C CA . THR A 1 633 ? 1.540 -38.772 -18.957 1.00 30.08 633 THR A CA 1
ATOM 4887 C C . THR A 1 633 ? 1.328 -40.231 -19.364 1.00 30.08 633 THR A C 1
ATOM 4889 O O . THR A 1 633 ? 1.714 -41.144 -18.636 1.00 30.08 633 THR A O 1
ATOM 4892 N N . ARG A 1 634 ? 0.786 -40.468 -20.563 1.00 26.02 634 ARG A N 1
ATOM 4893 C CA . ARG A 1 634 ? 1.034 -41.700 -21.324 1.00 26.02 634 ARG A CA 1
ATOM 4894 C C . ARG A 1 634 ? 1.228 -41.363 -22.799 1.00 26.02 634 ARG A C 1
ATOM 4896 O O . ARG A 1 634 ? 0.439 -40.626 -23.380 1.00 26.02 634 ARG A O 1
ATOM 4903 N N . ARG A 1 635 ? 2.298 -41.915 -23.371 1.00 27.72 635 ARG A N 1
ATOM 4904 C CA . ARG A 1 635 ? 2.436 -42.137 -24.815 1.00 27.72 635 ARG A CA 1
ATOM 4905 C C . ARG A 1 635 ? 1.612 -43.371 -25.186 1.00 27.72 635 ARG A C 1
ATOM 4907 O O . ARG A 1 635 ? 1.533 -44.282 -24.365 1.00 27.72 635 ARG A O 1
ATOM 4914 N N . CYS A 1 636 ? 1.110 -43.420 -26.413 1.00 27.84 636 CYS A N 1
ATOM 4915 C CA . CYS A 1 636 ? 1.039 -44.636 -27.224 1.00 27.84 636 CYS A CA 1
ATOM 4916 C C . CYS A 1 636 ? 1.134 -44.231 -28.700 1.00 27.84 636 CYS A C 1
ATOM 4918 O O . CYS A 1 636 ? 0.723 -43.137 -29.085 1.00 27.84 636 CYS A O 1
ATOM 4920 N N . ASP A 1 637 ? 1.768 -45.109 -29.456 1.00 28.84 637 ASP A N 1
ATOM 4921 C CA . ASP A 1 637 ? 2.424 -44.889 -30.737 1.00 28.84 637 ASP A CA 1
ATOM 4922 C C . ASP A 1 637 ? 1.488 -44.783 -31.958 1.00 28.84 637 ASP A C 1
ATOM 4924 O O . ASP A 1 637 ? 0.291 -45.063 -31.897 1.00 28.84 637 ASP A O 1
ATOM 4928 N N . THR A 1 638 ? 2.061 -44.375 -33.094 1.00 32.03 638 THR A N 1
ATOM 4929 C CA . THR A 1 638 ? 1.453 -44.456 -34.435 1.00 32.03 638 THR A CA 1
ATOM 4930 C C . THR A 1 638 ? 1.631 -45.862 -35.035 1.00 32.03 638 THR A C 1
ATOM 4932 O O . THR A 1 638 ? 2.477 -46.627 -34.569 1.00 32.03 638 THR A O 1
ATOM 4935 N N . PRO A 1 639 ? 0.867 -46.226 -36.090 1.00 48.56 639 PRO A N 1
ATOM 4936 C CA . PRO A 1 639 ? 1.498 -46.187 -37.420 1.00 48.56 639 PRO A CA 1
ATOM 4937 C C . PRO A 1 639 ? 0.591 -45.811 -38.622 1.00 48.56 639 PRO A C 1
ATOM 4939 O O . PRO A 1 639 ? -0.626 -45.950 -38.610 1.00 48.56 639 PRO A O 1
ATOM 4942 N N . HIS A 1 640 ? 1.266 -45.364 -39.689 1.00 34.75 640 HIS A N 1
ATOM 4943 C CA . HIS A 1 640 ? 0.884 -45.217 -41.109 1.00 34.75 640 HIS A CA 1
ATOM 4944 C C . HIS A 1 640 ? -0.461 -45.763 -41.657 1.00 34.75 640 HIS A C 1
ATOM 4946 O O . HIS A 1 640 ? -0.703 -46.968 -41.609 1.00 34.75 640 HIS A O 1
ATOM 4952 N N . LYS A 1 641 ? -1.115 -44.956 -42.523 1.00 32.53 641 LYS A N 1
ATOM 4953 C CA . LYS A 1 641 ? -1.128 -45.193 -43.997 1.00 32.53 641 LYS A CA 1
ATOM 4954 C C . LYS A 1 641 ? -1.583 -43.975 -44.834 1.00 32.53 641 LYS A C 1
ATOM 4956 O O . LYS A 1 641 ? -2.086 -42.996 -44.300 1.00 32.53 641 LYS A O 1
ATOM 4961 N N . GLN A 1 642 ? -1.296 -44.029 -46.140 1.00 37.25 642 GLN A N 1
ATOM 4962 C CA . GLN A 1 642 ? -1.406 -42.947 -47.140 1.00 37.25 642 GLN A CA 1
ATOM 4963 C C . GLN A 1 642 ? -2.749 -42.919 -47.907 1.00 37.25 642 GLN A C 1
ATOM 4965 O O . GLN A 1 642 ? -3.455 -43.926 -47.922 1.00 37.25 642 GLN A O 1
ATOM 4970 N N . ARG A 1 643 ? -2.952 -41.811 -48.657 1.00 31.39 643 ARG A N 1
ATOM 4971 C CA . ARG A 1 643 ? -3.952 -41.433 -49.706 1.00 31.39 643 ARG A CA 1
ATOM 4972 C C . ARG A 1 643 ? -4.717 -40.187 -49.233 1.00 31.39 643 ARG A C 1
ATOM 4974 O O . ARG A 1 643 ? -5.152 -40.168 -48.095 1.00 31.39 643 ARG A O 1
ATOM 4981 N N . GLY A 1 644 ? -4.928 -39.111 -49.986 1.00 29.61 644 GLY A N 1
ATOM 4982 C CA . GLY A 1 644 ? -4.718 -38.727 -51.392 1.00 29.61 644 GLY A CA 1
ATOM 4983 C C . GLY A 1 644 ? -5.478 -37.387 -51.597 1.00 29.61 644 GLY A C 1
ATOM 4984 O O . GLY A 1 644 ? -6.331 -37.079 -50.764 1.00 29.61 644 GLY A O 1
ATOM 4985 N N . PRO A 1 645 ? -5.170 -36.539 -52.597 1.00 51.97 645 PRO A N 1
ATOM 4986 C CA . PRO A 1 645 ? -5.691 -35.163 -52.647 1.00 51.97 645 PRO A CA 1
ATOM 4987 C C . PRO A 1 645 ? -7.073 -35.041 -53.319 1.00 51.97 645 PRO A C 1
ATOM 4989 O O . PRO A 1 645 ? -7.413 -35.843 -54.185 1.00 51.97 645 PRO A O 1
ATOM 4992 N N . GLY A 1 646 ? -7.834 -33.990 -52.980 1.00 30.97 646 GLY A N 1
ATOM 4993 C CA . GLY A 1 646 ? -9.123 -33.671 -53.611 1.00 30.97 646 GLY A CA 1
ATOM 4994 C C . GLY A 1 646 ? -9.441 -32.168 -53.625 1.00 30.97 646 GLY A C 1
ATOM 4995 O O . GLY A 1 646 ? -9.503 -31.533 -52.576 1.00 30.97 646 GLY A O 1
ATOM 4996 N N . HIS A 1 647 ? -9.646 -31.611 -54.822 1.00 38.22 647 HIS A N 1
ATOM 4997 C CA . HIS A 1 647 ? -10.131 -30.245 -55.078 1.00 38.22 647 HIS A CA 1
ATOM 4998 C C . HIS A 1 647 ? -11.670 -30.199 -55.170 1.00 38.22 647 HIS A C 1
ATOM 5000 O O . HIS A 1 647 ? -12.240 -31.084 -55.799 1.00 38.22 647 HIS A O 1
ATOM 5006 N N . ALA A 1 648 ? -12.296 -29.130 -54.648 1.00 30.88 648 ALA A N 1
ATOM 5007 C CA . ALA A 1 648 ? -13.530 -28.438 -55.111 1.00 30.88 648 ALA A CA 1
ATOM 5008 C C . ALA A 1 648 ? -13.989 -27.481 -53.977 1.00 30.88 648 ALA A C 1
ATOM 5010 O O . ALA A 1 648 ? -14.034 -27.895 -52.825 1.00 30.88 648 ALA A O 1
ATOM 5011 N N . GLN A 1 649 ? -14.147 -26.157 -54.127 1.00 33.09 649 GLN A N 1
ATOM 5012 C CA . GLN A 1 649 ? -15.165 -25.397 -54.884 1.00 33.09 649 GLN A CA 1
ATOM 5013 C C . GLN A 1 649 ? -16.627 -25.827 -54.623 1.00 33.09 649 GLN A C 1
ATOM 5015 O O . GLN A 1 649 ? -17.023 -26.907 -55.036 1.00 33.09 649 GLN A O 1
ATOM 5020 N N . GLY A 1 650 ? -17.463 -24.953 -54.028 1.00 28.28 650 GLY A N 1
ATOM 5021 C CA . GLY A 1 650 ? -18.912 -25.222 -53.899 1.00 28.28 650 GLY A CA 1
ATOM 5022 C C . GLY A 1 650 ? -19.742 -24.280 -53.002 1.00 28.28 650 GLY A C 1
ATOM 5023 O O . GLY A 1 650 ? -19.877 -24.506 -51.811 1.00 28.28 650 GLY A O 1
ATOM 5024 N N . ARG A 1 651 ? -20.316 -23.240 -53.620 1.00 29.58 651 ARG A N 1
ATOM 5025 C CA . ARG A 1 651 ? -21.423 -22.323 -53.228 1.00 29.58 651 ARG A CA 1
ATOM 5026 C C . ARG A 1 651 ? -22.352 -22.600 -52.007 1.00 29.58 651 ARG A C 1
ATOM 5028 O O . ARG A 1 651 ? -22.967 -23.646 -51.896 1.00 29.58 651 ARG A O 1
ATOM 5035 N N . MET A 1 652 ? -22.623 -21.503 -51.279 1.00 29.05 652 MET A N 1
ATOM 5036 C CA . MET A 1 652 ? -23.935 -20.900 -50.896 1.00 29.05 652 MET A CA 1
ATOM 5037 C C . MET A 1 652 ? -25.189 -21.741 -50.520 1.00 29.05 652 MET A C 1
ATOM 5039 O O . MET A 1 652 ? -25.854 -22.275 -51.400 1.00 29.05 652 MET A O 1
ATOM 5043 N N . SER A 1 653 ? -25.701 -21.508 -49.297 1.00 28.59 653 SER A N 1
ATOM 5044 C CA . SER A 1 653 ? -27.098 -21.076 -48.986 1.00 28.59 653 SER A CA 1
ATOM 5045 C C . SER A 1 653 ? -27.147 -20.548 -47.534 1.00 28.59 653 SER A C 1
ATOM 5047 O O . SER A 1 653 ? -26.613 -21.199 -46.647 1.00 28.59 653 SER A O 1
ATOM 5049 N N . LYS A 1 654 ? -27.560 -19.310 -47.220 1.00 32.00 654 LYS A N 1
ATOM 5050 C CA . LYS A 1 654 ? -28.946 -18.797 -47.081 1.00 32.00 654 LYS A CA 1
ATOM 5051 C C . LYS A 1 654 ? -29.893 -19.654 -46.215 1.00 32.00 654 LYS A C 1
ATOM 5053 O O . LYS A 1 654 ? -30.513 -20.560 -46.744 1.00 32.00 654 LYS A O 1
ATOM 5058 N N . HIS A 1 655 ? -30.067 -19.255 -44.951 1.00 30.58 655 HIS A N 1
ATOM 5059 C CA . HIS A 1 655 ? -31.336 -19.055 -44.214 1.00 30.58 655 HIS A CA 1
ATOM 5060 C C . HIS A 1 655 ? -30.983 -18.102 -43.041 1.00 30.58 655 HIS A C 1
ATOM 5062 O O . HIS A 1 655 ? -29.967 -18.319 -42.390 1.00 30.58 655 HIS A O 1
ATOM 5068 N N . ALA A 1 656 ? -31.551 -16.898 -42.896 1.00 28.56 656 ALA A N 1
ATOM 5069 C CA . ALA A 1 656 ? -32.955 -16.511 -42.674 1.00 28.56 656 ALA A CA 1
ATOM 5070 C C . ALA A 1 656 ? -33.418 -16.819 -41.236 1.00 28.56 656 ALA A C 1
ATOM 5072 O O . ALA A 1 656 ? -33.470 -17.980 -40.842 1.00 28.56 656 ALA A O 1
ATOM 5073 N N . GLY A 1 657 ? -33.728 -15.767 -40.468 1.00 27.30 657 GLY A N 1
ATOM 5074 C CA . GLY A 1 657 ? -34.028 -15.850 -39.034 1.00 27.30 657 GLY A CA 1
ATOM 5075 C C . GLY A 1 657 ? -34.168 -14.479 -38.361 1.00 27.30 657 GLY A C 1
ATOM 5076 O O . GLY A 1 657 ? -33.581 -14.255 -37.306 1.00 27.30 657 GLY A O 1
ATOM 5077 N N . ASP A 1 658 ? -34.893 -13.550 -38.990 1.00 26.80 658 ASP A N 1
ATOM 5078 C CA . ASP A 1 658 ? -35.249 -12.260 -38.387 1.00 26.80 658 ASP A CA 1
ATOM 5079 C C . ASP A 1 658 ? -36.226 -12.445 -37.219 1.00 26.80 658 ASP A C 1
ATOM 5081 O O . ASP A 1 658 ? -37.247 -13.106 -37.387 1.00 26.80 658 ASP A O 1
ATOM 5085 N N . TRP A 1 659 ? -35.994 -11.761 -36.095 1.00 26.89 659 TRP A N 1
ATOM 5086 C CA . TRP A 1 659 ? -37.071 -11.228 -35.248 1.00 26.89 659 TRP A CA 1
ATOM 5087 C C . TRP A 1 659 ? -36.739 -9.776 -34.885 1.00 26.89 659 TRP A C 1
ATOM 5089 O O . TRP A 1 659 ? -35.581 -9.415 -34.674 1.00 26.89 659 TRP A O 1
ATOM 5099 N N . CYS A 1 660 ? -37.757 -8.919 -34.913 1.00 25.92 660 CYS A N 1
ATOM 5100 C CA . CYS A 1 660 ? -37.615 -7.495 -35.221 1.00 25.92 660 CYS A CA 1
ATOM 5101 C C . CYS A 1 660 ? -38.223 -6.597 -34.130 1.00 25.92 660 CYS A C 1
ATOM 5103 O O . CYS A 1 660 ? -39.258 -6.968 -33.589 1.00 25.92 660 CYS A O 1
ATOM 5105 N N . LEU A 1 661 ? -37.679 -5.372 -33.971 1.00 28.09 661 LEU A N 1
ATOM 5106 C CA . LEU A 1 661 ? -38.371 -4.143 -33.495 1.00 28.09 661 LEU A CA 1
ATOM 5107 C C . LEU A 1 661 ? -38.956 -4.168 -32.052 1.00 28.09 661 LEU A C 1
ATOM 5109 O O . LEU A 1 661 ? -39.255 -5.210 -31.499 1.00 28.09 661 LEU A O 1
ATOM 5113 N N . SER A 1 662 ? -39.219 -3.070 -31.329 1.00 27.09 662 SER A N 1
ATOM 5114 C CA . SER A 1 662 ? -38.839 -1.633 -31.341 1.00 27.09 662 SER A CA 1
ATOM 5115 C C . SER A 1 662 ? -39.142 -1.088 -29.909 1.00 27.09 662 SER A C 1
ATOM 5117 O O . SER A 1 662 ? -39.635 -1.853 -29.088 1.00 27.09 662 SER A O 1
ATOM 5119 N N . ARG A 1 663 ? -38.898 0.150 -29.445 1.00 28.97 663 ARG A N 1
ATOM 5120 C CA . ARG A 1 663 ? -38.610 1.499 -29.996 1.00 28.97 663 ARG A CA 1
ATOM 5121 C C . ARG A 1 663 ? -37.552 2.176 -29.079 1.00 28.97 663 ARG A C 1
ATOM 5123 O O . ARG A 1 663 ? -37.247 1.636 -28.025 1.00 28.97 663 ARG A O 1
ATOM 5130 N N . GLY A 1 664 ? -36.950 3.335 -29.360 1.00 25.61 664 GLY A N 1
ATOM 5131 C CA . GLY A 1 664 ? -37.133 4.286 -30.460 1.00 25.61 664 GLY A CA 1
ATOM 5132 C C . GLY A 1 664 ? -37.707 5.635 -29.999 1.00 25.61 664 GLY A C 1
ATOM 5133 O O . GLY A 1 664 ? -38.912 5.837 -30.095 1.00 25.61 664 GLY A O 1
ATOM 5134 N N . THR A 1 665 ? -36.843 6.570 -29.589 1.00 29.22 665 THR A N 1
ATOM 5135 C CA . THR A 1 665 ? -37.111 8.024 -29.595 1.00 29.22 665 THR A CA 1
ATOM 5136 C C . THR A 1 665 ? -35.810 8.794 -29.814 1.00 29.22 665 THR A C 1
ATOM 5138 O O . THR A 1 665 ? -34.817 8.593 -29.121 1.00 29.22 665 THR A O 1
ATOM 5141 N N . SER A 1 666 ? -35.824 9.693 -30.794 1.00 28.66 666 SER A N 1
ATOM 5142 C CA . SER A 1 666 ? -34.735 10.612 -31.129 1.00 28.66 666 SER A CA 1
ATOM 5143 C C . SER A 1 666 ? -35.231 12.049 -31.046 1.00 28.66 666 SER A C 1
ATOM 5145 O O . SER A 1 666 ? -36.332 12.309 -31.525 1.00 28.66 666 SER A O 1
ATOM 5147 N N . CYS A 1 667 ? -34.389 12.987 -30.613 1.00 27.98 667 CYS A N 1
ATOM 5148 C CA . CYS A 1 667 ? -34.528 14.403 -30.967 1.00 27.98 667 CYS A CA 1
ATOM 5149 C C . CYS A 1 667 ? -33.174 14.965 -31.418 1.00 27.98 667 CYS A C 1
ATOM 5151 O O . CYS A 1 667 ? -32.126 14.573 -30.903 1.00 27.98 667 CYS A O 1
ATOM 5153 N N . ARG A 1 668 ? -33.201 15.836 -32.434 1.00 31.62 668 ARG A N 1
ATOM 5154 C CA . ARG A 1 668 ? -32.014 16.416 -33.082 1.00 31.62 668 ARG A CA 1
ATOM 5155 C C . ARG A 1 668 ? -31.584 17.744 -32.453 1.00 31.62 668 ARG A C 1
ATOM 5157 O O . ARG A 1 668 ? -32.350 18.422 -31.781 1.00 31.62 668 ARG A O 1
ATOM 5164 N N . ALA A 1 669 ? -30.335 18.087 -32.751 1.00 34.19 669 ALA A N 1
ATOM 5165 C CA . ALA A 1 669 ? -29.597 19.269 -32.337 1.00 34.19 669 ALA A CA 1
ATOM 5166 C C . ALA A 1 669 ? -30.206 20.641 -32.700 1.00 34.19 669 ALA A C 1
ATOM 5168 O O . ALA A 1 669 ? -30.643 20.861 -33.826 1.00 34.19 669 ALA A O 1
ATOM 5169 N N . ALA A 1 670 ? -30.006 21.593 -31.786 1.00 29.47 670 ALA A N 1
ATOM 5170 C CA . ALA A 1 670 ? -29.394 22.908 -32.022 1.00 29.47 670 ALA A CA 1
ATOM 5171 C C . ALA A 1 670 ? -28.533 23.199 -30.760 1.00 29.47 670 ALA A C 1
ATOM 5173 O O . ALA A 1 670 ? -28.831 22.663 -29.699 1.00 29.47 670 ALA A O 1
ATOM 5174 N N . GLY A 1 671 ? -27.414 23.924 -30.748 1.00 28.91 671 GLY A N 1
ATOM 5175 C CA . GLY A 1 671 ? -27.018 25.044 -31.594 1.00 28.91 671 GLY A CA 1
ATOM 5176 C C . GLY A 1 671 ? -27.013 26.320 -30.742 1.00 28.91 671 GLY A C 1
ATOM 5177 O O . GLY A 1 671 ? -27.994 27.048 -30.757 1.00 28.91 671 GLY A O 1
ATOM 5178 N N . GLY A 1 672 ? -25.945 26.583 -29.976 1.00 26.34 672 GLY A N 1
ATOM 5179 C CA . GLY A 1 672 ? -25.871 27.775 -29.118 1.00 26.34 672 GLY A CA 1
ATOM 5180 C C . GLY A 1 672 ? -24.563 27.904 -28.330 1.00 26.34 672 GLY A C 1
ATOM 5181 O O . GLY A 1 672 ? -24.259 27.073 -27.480 1.00 26.34 672 GLY A O 1
ATOM 5182 N N . LYS A 1 673 ? -23.788 28.961 -28.608 1.00 36.81 673 LYS A N 1
ATOM 5183 C CA . LYS A 1 673 ? -22.673 29.422 -27.764 1.00 36.81 673 LYS A CA 1
ATOM 5184 C C . LYS A 1 673 ? -23.217 30.412 -26.730 1.00 36.81 673 LYS A C 1
ATOM 5186 O O . LYS A 1 673 ? -23.821 31.395 -27.145 1.00 36.81 673 LYS A O 1
ATOM 5191 N N . ALA A 1 674 ? -22.901 30.235 -25.449 1.00 30.56 674 ALA A N 1
ATOM 5192 C CA . ALA A 1 674 ? -22.897 31.322 -24.466 1.00 30.56 674 ALA A CA 1
ATOM 5193 C C . ALA A 1 674 ? -22.042 30.948 -23.243 1.00 30.56 674 ALA A C 1
ATOM 5195 O O . ALA A 1 674 ? -22.221 29.877 -22.668 1.00 30.56 674 ALA A O 1
ATOM 5196 N N . SER A 1 675 ? -21.139 31.845 -22.841 1.00 35.84 675 SER A N 1
ATOM 5197 C CA . SER A 1 675 ? -20.661 31.925 -21.452 1.00 35.84 675 SER A CA 1
ATOM 5198 C C . SER A 1 675 ? -21.730 32.632 -20.607 1.00 35.84 675 SER A C 1
ATOM 5200 O O . SER A 1 675 ? -22.470 33.453 -21.151 1.00 35.84 675 SER A O 1
ATOM 5202 N N . PRO A 1 676 ? -21.812 32.350 -19.299 1.00 42.25 676 PRO A N 1
ATOM 5203 C CA . PRO A 1 676 ? -21.341 33.334 -18.306 1.00 42.25 676 PRO A CA 1
ATOM 5204 C C . PRO A 1 676 ? -20.300 32.693 -17.363 1.00 42.25 676 PRO A C 1
ATOM 5206 O O . PRO A 1 676 ? -20.320 31.486 -17.151 1.00 42.25 676 PRO A O 1
ATOM 5209 N N . GLN A 1 677 ? -19.223 33.365 -16.950 1.00 29.20 677 GLN A N 1
ATOM 5210 C CA . GLN A 1 677 ? -19.106 34.585 -16.127 1.00 29.20 677 GLN A CA 1
ATOM 5211 C C . GLN A 1 677 ? -19.199 34.279 -14.619 1.00 29.20 677 GLN A C 1
ATOM 5213 O O . GLN A 1 677 ? -20.009 33.469 -14.185 1.00 29.20 677 GLN A O 1
ATOM 5218 N N . GLU A 1 678 ? -18.280 34.874 -13.852 1.00 34.72 678 GLU A N 1
ATOM 5219 C CA . GLU A 1 678 ? -18.151 34.703 -12.401 1.00 34.72 678 GLU A CA 1
ATOM 5220 C C . GLU A 1 678 ? -19.418 35.127 -11.657 1.00 34.72 678 GLU A C 1
ATOM 5222 O O . GLU A 1 678 ? -19.935 36.213 -11.907 1.00 34.72 678 GLU A O 1
ATOM 5227 N N . GLU A 1 679 ? -19.787 34.369 -10.625 1.00 37.00 679 GLU A N 1
ATOM 5228 C CA . GLU A 1 679 ? -20.523 34.922 -9.494 1.00 37.00 679 GLU A CA 1
ATOM 5229 C C . GLU A 1 679 ? -19.794 34.534 -8.201 1.00 37.00 679 GLU A C 1
ATOM 5231 O O . GLU A 1 679 ? -19.724 33.370 -7.801 1.00 37.00 679 GLU A O 1
ATOM 5236 N N . LYS A 1 680 ? -19.141 35.533 -7.599 1.00 42.06 680 LYS A N 1
ATOM 5237 C CA . LYS A 1 680 ? -18.620 35.472 -6.235 1.00 42.06 680 LYS A CA 1
ATOM 5238 C C . LYS A 1 680 ? -19.651 36.137 -5.344 1.00 42.06 680 LYS A C 1
ATOM 5240 O O . LYS A 1 680 ? -19.735 37.358 -5.357 1.00 42.06 680 LYS A O 1
ATOM 5245 N N . GLU A 1 681 ? -20.306 35.372 -4.491 1.00 42.06 681 GLU A N 1
ATOM 5246 C CA . GLU A 1 681 ? -20.805 35.895 -3.225 1.00 42.06 681 GLU A CA 1
ATOM 5247 C C . GLU A 1 681 ? -20.749 34.785 -2.179 1.00 42.06 681 GLU A C 1
ATOM 5249 O O . GLU A 1 681 ? -20.798 33.599 -2.509 1.00 42.06 681 GLU A O 1
ATOM 5254 N N . GLY A 1 682 ? -20.517 35.158 -0.925 1.00 39.44 682 GLY A N 1
ATOM 5255 C CA . GLY A 1 682 ? -20.229 34.200 0.134 1.00 39.44 682 GLY A CA 1
ATOM 5256 C C . GLY A 1 682 ? -21.024 34.468 1.397 1.00 39.44 682 GLY A C 1
ATOM 5257 O O . GLY A 1 682 ? -21.416 35.603 1.666 1.00 39.44 682 GLY A O 1
ATOM 5258 N N . LYS A 1 683 ? -21.174 33.411 2.194 1.00 36.56 683 LYS A N 1
ATOM 5259 C CA . LYS A 1 683 ? -21.281 33.433 3.653 1.00 36.56 683 LYS A CA 1
ATOM 5260 C C . LYS A 1 683 ? -20.831 32.083 4.205 1.00 36.56 683 LYS A C 1
ATOM 5262 O O . LYS A 1 683 ? -21.064 31.074 3.505 1.00 36.56 683 LYS A O 1
#

Foldseek 3Di:
DVVLVVVLVVVLCPAPPQKDWDDDPPDIDIDGPALLSVVVSVVSVCVSCVVVVHDDDPQLQADEDLDLVVQQVRNVVNPHDSSRYDQWHADPNATAHSDEPDDDDPSLVVLLVVLLVQLLVLLPDLDFLLVSLVSSLVRSLCSNLPRQQFYADDVVSCVSNLVSSCSSHQNQPQFDPLLLDLLSFQSSDSNLSNLVVLLVLQLVCCLVVVAGSDDQDCGTRNVNNVVSCVLLQWADPDRQWTAAPVRQIGHSGSVDPNNPNDCPSNVVRSRVSNSQSSVVVLLVCLVPDVLSVLCVPPDDDVVLSVLLSVLCSRPNLLSCLQRLSFAFQQNVCVVVCVPCVVVPDDQRAQLFPRHNVDSDLQCLQANPPRNPQPPVLHQDPDSSCRRRLTDDPVDDSVNSNSSSVSSSVSRVSRLVVVLVVVVPPPPDPPDVPVNVSSVVVNVSPVSVPVVVPPPDDDDDDDDPPDDDDDDDDDDDDDDDDDDDDDDDDDDDDDDDDDDDDDDDDDDDDDDDDPDDDDDPVVVVVVVVVVVVVVVVVVVVVVVVVVVVVCVVPDDDDDDDDDDDDDDDDVVVVVVVVVVVVVVVVVVVCVVPVPPDDDDDDDDDDDDDDDDDDDDDDDDDDDDDDDDDDDDDDDDDDDDDDDDDDDDDDDDDDDDDDDDDDDDDDDDDDDDDDDDDDDDDDDD